Protein 8ZBD (pdb70)

Solvent-accessible surface area: 19410 Å² total; per-residue (Å²): 84,40,60,59,41,18,79,11,91,80,12,15,0,2,0,4,0,1,0,1,70,131,59,94,11,0,0,0,1,3,0,0,49,99,20,8,103,68,0,21,69,35,4,105,91,58,46,9,78,5,106,34,0,0,5,1,3,12,2,6,25,0,10,4,0,0,53,65,0,59,118,123,53,56,2,72,2,0,4,1,43,77,19,53,25,89,35,25,67,51,47,5,107,59,73,82,55,10,67,2,33,119,16,87,0,44,5,17,74,0,12,0,11,16,26,2,0,6,0,0,54,3,90,68,72,116,71,38,7,0,2,0,2,8,0,0,19,11,32,24,5,2,44,16,82,8,19,12,2,14,12,1,27,0,32,35,7,0,43,121,59,0,14,99,28,78,78,127,2,35,0,19,0,2,6,12,156,136,61,109,99,77,7,26,0,40,72,0,83,142,128,0,75,40,5,18,138,146,59,58,66,97,39,0,11,120,52,11,83,59,67,181,62,115,93,26,234,48,45,91,88,0,7,70,4,5,31,68,3,2,72,75,52,144,167,87,43,60,62,42,14,81,10,89,85,16,15,1,2,0,4,0,1,0,1,67,125,66,109,23,0,0,0,1,3,0,0,47,92,22,5,108,71,0,16,69,35,5,105,92,63,46,10,84,8,94,21,0,0,5,1,3,8,2,5,30,2,7,4,0,0,68,71,0,57,117,125,50,56,1,54,2,0,4,0,33,74,15,56,27,59,27,22,72,47,44,7,96,68,72,78,54,10,61,1,39,132,14,83,0,47,3,19,75,0,11,0,10,7,24,3,0,7,0,1,51,4,92,68,72,120,72,37,9,0,1,0,2,8,0,0,18,7,25,22,5,2,50,14,76,8,33,14,3,12,10,1,30,0,29,37,8,0,50,119,66,0,18,101,25,78,78,125,2,34,0,20,0,4,6,8,154,124,60,84,106,79,6,27,0,39,75,0,83,137,132,0,74,43,6,12,136,153,48,42,57,116,41,0,13,128,57,8,81,43,73,181,78,116,84,31,244,61,47,91,81,0,10,70,5,4,28,54,2,4,80,78,56,124,169

Sequence (470 aa):
MIFQQLFESSSSTYTYLLGCPITKTAVLIDPVLETVERDISILNALGLTLRYTLETHIHADHLSGGYQLRQRTGCLIALPAIEQLPCADIGIEEGTPLCVGEVQIHPLYTPGHTSSHHAYYVDTGTHLMLFSGDALLIDACGRTDFQAGNAGQLYDSIQHKLFTLPNETLVYPGHDYEGRFISSIAQEKQRNPRLSNNKSKQAFIELMNGLKTPNPRKMAFAVPSNKQCGMCPPNMIFQQLFESSSSTYTYLLGCPITKTAVLIDPVLETVERDISILNALGLTLRYTLETHIHADHLSGGYQLRQRTGCLIALPAIEQLPCADIGIEEGTPLCVGEVQIHPLYTPGHTSSHHAYYVDTGTHLMLFSGDALLIDACGRTDFQAGNAGQLYDSIQHKLFTLPNETLVYPGHDYEGRFISSIAQEKQRNPRLSNNKSKQAFIELMNGLKTPNPRKMAFAVPSNKQCGMCPPN

InterPro domains:
  IPR001279 Metallo-beta-lactamase [PF00753] (13-81)
  IPR001279 Metallo-beta-lactamase [PF00753] (105-175)
  IPR001279 Metallo-beta-lactamase [SM00849] (12-175)
  IPR036866 Ribonuclease Z/Hydroxyacylglutathione hydrolase-like [G3DSA:3.60.15.10] (1-238)
  IPR036866 Ribonuclease Z/Hydroxyacylglutathione hydrolase-like [SSF56281] (1-232)
  IPR044528 Persulfide dioxygenase-like, MBL-fold metallo-hydrolase domain [cd07724] (2-177)
  IPR051682 Mitochondrial Persulfide Dioxygenase [PTHR43084] (1-230)

Nearest PDB structures (foldseek):
  5ve5-assembly3_C  TM=9.788E-01  e=8.202E-30  Paraburkholderia phytofirmans PsJN
  5ve5-assembly2_B  TM=9.691E-01  e=1.186E-29  Paraburkholderia phytofirmans PsJN
  5ve4-assembly1_A  TM=9.663E-01  e=1.115E-29  Paraburkholderia phytofirmans PsJN
  5ve3-assembly2_A  TM=9.636E-01  e=9.863E-30  Paraburkholderia phytofirmans PsJN
  5ve4-assembly2_B  TM=9.799E-01  e=2.270E-28  Paraburkholderia phytofirmans PsJN

Organism: NCBI:txid288004

Structure (mmCIF, N/CA/C/O backbone):
data_8ZBD
#
_entry.id   8ZBD
#
_cell.length_a   66.997
_cell.length_b   66.997
_cell.length_c   245.030
_cell.angle_alpha   90.000
_cell.angle_beta   90.000
_cell.angle_gamma   90.000
#
_symmetry.space_group_name_H-M   'P 41 21 2'
#
loop_
_entity.id
_entity.type
_entity.pdbx_description
1 polymer 'MBL fold metallo-hydrolase'
2 non-polymer 'FE (III) ION'
3 water water
#
loop_
_atom_site.group_PDB
_atom_site.id
_atom_site.type_symbol
_atom_site.label_atom_id
_atom_site.label_alt_id
_atom_site.label_comp_id
_atom_site.label_asym_id
_atom_site.label_entity_id
_atom_site.label_seq_id
_atom_site.pdbx_PDB_ins_code
_atom_site.Cartn_x
_atom_site.Cartn_y
_atom_site.Cartn_z
_atom_site.occupancy
_atom_site.B_iso_or_equiv
_atom_site.auth_seq_id
_atom_site.auth_comp_id
_atom_site.auth_asym_id
_atom_site.auth_atom_id
_atom_site.pdbx_PDB_model_num
ATOM 1 N N . MET A 1 1 ? 2.59480 -10.56650 -3.10897 1.000 31.37683 1 MET A N 1
ATOM 2 C CA . MET A 1 1 ? 1.79666 -10.92214 -4.27591 1.000 30.56857 1 MET A CA 1
ATOM 3 C C . MET A 1 1 ? 0.45241 -11.52050 -3.84660 1.000 29.76622 1 MET A C 1
ATOM 4 O O . MET A 1 1 ? 0.39778 -12.35030 -2.94864 1.000 29.02078 1 MET A O 1
ATOM 9 N N . ILE A 1 2 ? -0.62641 -11.08751 -4.47682 1.000 25.64000 2 ILE A N 1
ATOM 10 C CA . ILE A 1 2 ? -1.93100 -11.68621 -4.24426 1.000 25.72546 2 ILE A CA 1
ATOM 11 C C . ILE A 1 2 ? -1.98817 -13.02421 -4.96320 1.000 24.66140 2 ILE A C 1
ATOM 12 O O . ILE A 1 2 ? -1.72499 -13.10673 -6.16459 1.000 30.19187 2 ILE A O 1
ATOM 17 N N . PHE A 1 3 ? -2.33004 -14.07429 -4.23454 1.000 23.78439 3 PHE A N 1
ATOM 18 C CA . PHE A 1 3 ? -2.33787 -15.41435 -4.78935 1.000 25.93297 3 PHE A CA 1
ATOM 19 C C . PHE A 1 3 ? -3.59404 -16.15914 -4.36219 1.000 26.44702 3 PHE A C 1
ATOM 20 O O . PHE A 1 3 ? -3.89197 -16.23659 -3.16723 1.000 28.51336 3 PHE A O 1
ATOM 28 N N . GLN A 1 4 ? -4.30704 -16.74868 -5.32484 1.000 26.63881 4 GLN A N 1
ATOM 29 C CA . GLN A 1 4 ? -5.42724 -17.62507 -5.00117 1.000 24.63440 4 GLN A CA 1
ATOM 30 C C . GLN A 1 4 ? -5.42009 -18.83747 -5.91719 1.000 28.14903 4 GLN A C 1
ATOM 31 O O . GLN A 1 4 ? -5.13655 -18.72596 -7.11692 1.000 25.35259 4 GLN A O 1
ATOM 37 N N . GLN A 1 5 ? -5.74167 -19.99544 -5.34097 1.000 26.06300 5 GLN A N 1
ATOM 38 C CA . GLN A 1 5 ? -5.87141 -21.24672 -6.07436 1.000 24.11634 5 GLN A CA 1
ATOM 39 C C . GLN A 1 5 ? -7.35216 -21.59557 -6.12987 1.000 24.06186 5 GLN A C 1
ATOM 40 O O . GLN A 1 5 ? -7.99370 -21.71318 -5.08832 1.000 24.57127 5 GLN A O 1
ATOM 46 N N . LEU A 1 6 ? -7.90250 -21.74457 -7.33452 1.000 22.72805 6 LEU A N 1
ATOM 47 C CA . LEU A 1 6 ? -9.34073 -21.91446 -7.50465 1.000 22.46771 6 LEU A CA 1
ATOM 48 C C . LEU A 1 6 ? -9.62396 -23.23697 -8.19861 1.000 25.70751 6 LEU A C 1
ATOM 49 O O . LEU A 1 6 ? -8.96546 -23.58370 -9.18308 1.000 26.91620 6 LEU A O 1
ATOM 54 N N . PHE A 1 7 ? -10.62227 -23.96311 -7.70367 1.000 28.19729 7 PHE A N 1
ATOM 55 C CA . PHE A 1 7 ? -10.96702 -25.28448 -8.21334 1.000 26.48454 7 PHE A CA 1
ATOM 56 C C . PHE A 1 7 ? -12.25453 -25.23393 -9.04015 1.000 26.52392 7 PHE A C 1
ATOM 57 O O . PHE A 1 7 ? -13.19553 -24.51852 -8.69731 1.000 29.74838 7 PHE A O 1
ATOM 65 N N . GLU A 1 8 ? -12.30526 -26.00257 -10.12294 1.000 28.00914 8 GLU A N 1
ATOM 66 C CA . GLU A 1 8 ? -13.50860 -26.13970 -10.94936 1.000 28.60140 8 GLU A CA 1
ATOM 67 C C . GLU A 1 8 ? -13.90059 -27.61636 -10.96516 1.000 30.08722 8 GLU A C 1
ATOM 68 O O . GLU A 1 8 ? -13.17965 -28.45007 -11.52359 1.000 27.27618 8 GLU A O 1
ATOM 74 N N . SER A 1 9 ? -15.04645 -27.94251 -10.36411 1.000 33.63750 9 SER A N 1
ATOM 75 C CA . SER A 1 9 ? -15.28227 -29.32925 -9.96568 1.000 30.43333 9 SER A CA 1
ATOM 76 C C . SER A 1 9 ? -15.57024 -30.23682 -11.15018 1.000 29.59031 9 SER A C 1
ATOM 77 O O . SER A 1 9 ? -15.23083 -31.42666 -11.10375 1.000 30.46610 9 SER A O 1
ATOM 80 N N . SER A 1 10 ? -16.17859 -29.70794 -12.21756 1.000 29.49160 10 SER A N 1
ATOM 81 C CA . SER A 1 10 ? -16.58784 -30.57324 -13.32584 1.000 31.33910 10 SER A CA 1
ATOM 82 C C . SER A 1 10 ? -15.39357 -31.18984 -14.06132 1.000 29.77982 10 SER A C 1
ATOM 83 O O . SER A 1 10 ? -15.44834 -32.35945 -14.45020 1.000 30.23660 10 SER A O 1
ATOM 86 N N . SER A 1 11 ? -14.31268 -30.43581 -14.27106 1.000 28.13544 11 SER A N 1
ATOM 87 C CA . SER A 1 11 ? -13.10788 -30.97922 -14.89913 1.000 30.42085 11 SER A CA 1
ATOM 88 C C . SER A 1 11 ? -11.93916 -31.18117 -13.93371 1.000 31.46291 11 SER A C 1
ATOM 89 O O . SER A 1 11 ? -10.89793 -31.71691 -14.34451 1.000 30.38939 11 SER A O 1
ATOM 92 N N . SER A 1 12 ? -12.08088 -30.76591 -12.67664 1.000 25.88857 12 SER A N 1
ATOM 93 C CA . SER A 1 12 ? -11.01549 -30.83209 -11.66608 1.000 29.33016 12 SER A CA 1
ATOM 94 C C . SER A 1 12 ? -9.78698 -30.00262 -12.04694 1.000 26.79679 12 SER A C 1
ATOM 95 O O . SER A 1 12 ? -8.65222 -30.37234 -11.74860 1.000 23.91781 12 SER A O 1
ATOM 98 N N . THR A 1 13 ? -10.01012 -28.85873 -12.68121 1.000 24.23615 13 THR A N 1
ATOM 99 C CA . THR A 1 13 ? -8.92326 -27.95726 -13.01997 1.000 22.80989 13 THR A CA 1
ATOM 100 C C . THR A 1 13 ? -8.67443 -26.95557 -11.90246 1.000 23.91927 13 THR A C 1
ATOM 101 O O . THR A 1 13 ? -9.61723 -26.45034 -11.28716 1.000 23.25333 13 THR A O 1
ATOM 105 N N . TYR A 1 14 ? -7.39875 -26.64641 -11.67190 1.000 20.81800 14 TYR A N 1
ATOM 106 C CA . TYR A 1 14 ? -7.00277 -25.51041 -10.85274 1.000 24.23533 14 TYR A CA 1
ATOM 107 C C . TYR A 1 14 ? -6.72264 -24.29844 -11.73999 1.000 24.60650 14 TYR A C 1
ATOM 108 O O . TYR A 1 14 ? -5.84988 -24.35274 -12.61061 1.000 23.97656 14 TYR A O 1
ATOM 117 N N . THR A 1 15 ? -7.45574 -23.21080 -11.49968 1.000 25.48819 15 THR A N 1
ATOM 118 C CA . THR A 1 15 ? -7.13385 -21.88525 -12.00383 1.000 23.26194 15 THR A CA 1
ATOM 119 C C . THR A 1 15 ? -6.33086 -21.14749 -10.93261 1.000 25.53163 15 THR A C 1
ATOM 120 O O . THR A 1 15 ? -6.65062 -21.23246 -9.74448 1.000 25.86509 15 THR A O 1
ATOM 124 N N . TYR A 1 16 ? -5.28411 -20.43263 -11.34693 1.000 23.32808 16 TYR A N 1
ATOM 125 C CA . TYR A 1 16 ? -4.43044 -19.68549 -10.42488 1.000 24.28650 16 TYR A CA 1
ATOM 126 C C . TYR A 1 16 ? -4.53909 -18.18583 -10.70592 1.000 25.36210 16 TYR A C 1
ATOM 127 O O . TYR A 1 16 ? -4.34809 -17.74057 -11.84042 1.000 24.85849 16 TYR A O 1
ATOM 136 N N . LEU A 1 17 ? -4.88165 -17.41606 -9.67928 1.000 26.61975 17 LEU A N 1
ATOM 137 C CA . LEU A 1 17 ? -4.94907 -15.96596 -9.76060 1.000 24.54686 17 LEU A CA 1
ATOM 138 C C . LEU A 1 17 ? -3.69575 -15.39683 -9.11079 1.000 26.21970 17 LEU A C 1
ATOM 139 O O . LEU A 1 17 ? -3.41499 -15.68194 -7.94372 1.000 24.63959 17 LEU A O 1
ATOM 144 N N . LEU A 1 18 ? -2.95581 -14.58980 -9.85972 1.000 27.46290 18 LEU A N 1
ATOM 145 C CA . LEU A 1 18 ? -1.77707 -13.90109 -9.35755 1.000 26.02868 18 LEU A CA 1
ATOM 146 C C . LEU A 1 18 ? -1.99762 -12.41650 -9.57732 1.000 28.40084 18 LEU A C 1
ATOM 147 O O . LEU A 1 18 ? -2.37277 -12.00599 -10.68022 1.000 28.29233 18 LEU A O 1
ATOM 152 N N . GLY A 1 19 ? -1.78411 -11.61939 -8.53815 1.000 26.78145 19 GLY A N 1
ATOM 153 C CA . GLY A 1 19 ? -2.02316 -10.19228 -8.61905 1.000 28.91195 19 GLY A CA 1
ATOM 154 C C . GLY A 1 19 ? -0.86830 -9.38482 -8.06339 1.000 32.39922 19 GLY A C 1
ATOM 155 O O . GLY A 1 19 ? -0.19026 -9.79180 -7.11996 1.000 32.36671 19 GLY A O 1
ATOM 156 N N . CYS A 1 20 ? -0.65130 -8.21876 -8.67120 1.000 32.80425 20 CYS A N 1
ATOM 157 C CA . CYS A 1 20 ? 0.35303 -7.28090 -8.19071 1.000 35.68237 20 CYS A CA 1
ATOM 158 C C . CYS A 1 20 ? -0.32331 -6.26050 -7.29349 1.000 33.30066 20 CYS A C 1
ATOM 159 O O . CYS A 1 20 ? -1.20252 -5.52322 -7.76843 1.000 35.07104 20 CYS A O 1
ATOM 162 N N . PRO A 1 21 ? 0.02165 -6.18853 -6.00458 1.000 36.88949 21 PRO A N 1
ATOM 163 C CA . PRO A 1 21 ? -0.68361 -5.24481 -5.11581 1.000 39.81534 21 PRO A CA 1
ATOM 164 C C . PRO A 1 21 ? -0.39519 -3.78057 -5.42931 1.000 37.80283 21 PRO A C 1
ATOM 165 O O . PRO A 1 21 ? -1.19184 -2.91572 -5.05352 1.000 41.52496 21 PRO A O 1
ATOM 169 N N . ILE A 1 22 ? 0.69360 -3.48591 -6.13297 1.000 40.43585 22 ILE A N 1
ATOM 170 C CA . ILE A 1 22 ? 1.06668 -2.10756 -6.43058 1.000 39.70023 22 ILE A CA 1
ATOM 171 C C . ILE A 1 22 ? 0.33684 -1.59078 -7.66981 1.000 38.61365 22 ILE A C 1
ATOM 172 O O . ILE A 1 22 ? -0.25210 -0.50578 -7.65727 1.000 38.15801 22 ILE A O 1
ATOM 177 N N . THR A 1 23 ? 0.34547 -2.34662 -8.75899 1.000 35.92703 23 THR A N 1
ATOM 178 C CA . THR A 1 23 ? -0.32649 -1.86748 -9.95877 1.000 35.81211 23 THR A CA 1
ATOM 179 C C . THR A 1 23 ? -1.78567 -2.28921 -10.03407 1.000 37.18434 23 THR A C 1
ATOM 180 O O . THR A 1 23 ? -2.48774 -1.83856 -10.94339 1.000 35.17207 23 THR A O 1
ATOM 184 N N . LYS A 1 24 ? -2.24420 -3.15259 -9.11665 1.000 36.22832 24 LYS A N 1
ATOM 185 C CA . LYS A 1 24 ? -3.63046 -3.64061 -9.07407 1.000 38.21519 24 LYS A CA 1
ATOM 186 C C . LYS A 1 24 ? -4.01124 -4.39257 -10.35742 1.000 35.12393 24 LYS A C 1
ATOM 187 O O . LYS A 1 24 ? -5.15426 -4.32592 -10.82118 1.000 32.10065 24 LYS A O 1
ATOM 193 N N . THR A 1 25 ? -3.05232 -5.12513 -10.93016 1.000 32.41248 25 THR A N 1
ATOM 194 C CA . THR A 1 25 ? -3.25397 -5.88671 -12.15609 1.000 31.19956 25 THR A CA 1
ATOM 195 C C . THR A 1 25 ? -3.03530 -7.37182 -11.89032 1.000 33.78547 25 THR A C 1
ATOM 196 O O . THR A 1 25 ? -2.26858 -7.75377 -11.00187 1.000 31.84272 25 THR A O 1
ATOM 200 N N . ALA A 1 26 ? -3.69889 -8.21967 -12.67369 1.000 32.36340 26 ALA A N 1
ATOM 201 C CA . ALA A 1 26 ? -3.67147 -9.64901 -12.39308 1.000 30.69312 26 ALA A CA 1
ATOM 202 C C . ALA A 1 26 ? -3.57222 -10.47460 -13.67348 1.000 33.00017 26 ALA A C 1
ATOM 203 O O . ALA A 1 26 ? -3.78434 -9.99039 -14.79574 1.000 26.98532 26 ALA A O 1
ATOM 205 N N . VAL A 1 27 ? -3.23835 -11.74818 -13.46619 1.000 28.88358 27 VAL A N 1
ATOM 206 C CA . VAL A 1 27 ? -3.24768 -12.78170 -14.48502 1.000 27.66430 27 VAL A CA 1
ATOM 207 C C . VAL A 1 27 ? -4.00289 -13.98412 -13.93027 1.000 25.22784 27 VAL A C 1
ATOM 208 O O . VAL A 1 27 ? -3.97163 -14.25351 -12.72619 1.000 26.28621 27 VAL A O 1
ATOM 212 N N . LEU A 1 28 ? -4.72785 -14.68085 -14.80498 1.000 24.00029 28 LEU A N 1
ATOM 213 C CA . LEU A 1 28 ? -5.33278 -15.96452 -14.48141 1.000 24.88036 28 LEU A CA 1
ATOM 214 C C . LEU A 1 28 ? -4.64284 -17.03945 -15.29842 1.000 26.03486 28 LEU A C 1
ATOM 215 O O . LEU A 1 28 ? -4.50459 -16.89351 -16.51273 1.000 27.27991 28 LEU A O 1
ATOM 220 N N . ILE A 1 29 ? -4.19080 -18.09781 -14.62850 1.000 26.36604 29 ILE A N 1
ATOM 221 C CA . ILE A 1 29 ? -3.54704 -19.23616 -15.27468 1.000 25.10557 29 ILE A CA 1
ATOM 222 C C . ILE A 1 29 ? -4.57432 -20.34909 -15.39024 1.000 28.00121 29 ILE A C 1
ATOM 223 O O . ILE A 1 29 ? -5.19060 -20.74914 -14.38843 1.000 24.92703 29 ILE A O 1
ATOM 228 N N . ASP A 1 30 ? -4.76895 -20.82947 -16.61553 1.000 27.80611 30 ASP A N 1
ATOM 229 C CA . ASP A 1 30 ? -5.76531 -21.84455 -16.93752 1.000 25.62770 30 ASP A CA 1
ATOM 230 C C . ASP A 1 30 ? -7.17323 -21.50623 -16.43154 1.000 26.03207 30 ASP A C 1
ATOM 231 O O . ASP A 1 30 ? -7.78119 -22.28910 -15.69468 1.000 24.18844 30 ASP A O 1
ATOM 236 N N . PRO A 1 31 ? -7.73336 -20.36131 -16.84225 1.000 27.28061 31 PRO A N 1
ATOM 237 C CA . PRO A 1 31 ? -9.13233 -20.07249 -16.51515 1.000 23.65513 31 PRO A CA 1
ATOM 238 C C . PRO A 1 31 ? -10.09074 -20.97721 -17.29382 1.000 25.97179 31 PRO A C 1
ATOM 239 O O . PRO A 1 31 ? -9.85408 -21.32383 -18.45583 1.000 26.98207 31 PRO A O 1
ATOM 243 N N . VAL A 1 32 ? -11.19355 -21.34339 -16.64668 1.000 24.57199 32 VAL A N 1
ATOM 244 C CA . VAL A 1 32 ? -12.15770 -22.30344 -17.17177 1.000 23.66781 32 VAL A CA 1
ATOM 245 C C . VAL A 1 32 ? -13.46270 -21.58059 -17.47968 1.000 26.66979 32 VAL A C 1
ATOM 246 O O . VAL A 1 32 ? -13.91201 -20.72759 -16.70169 1.000 28.28122 32 VAL A O 1
ATOM 250 N N . LEU A 1 33 ? -14.09104 -21.95432 -18.60241 1.000 26.66208 33 LEU A N 1
ATOM 251 C CA . LEU A 1 33 ? -15.31213 -21.28785 -19.04136 1.000 26.48853 33 LEU A CA 1
ATOM 252 C C . LEU A 1 33 ? -16.39784 -21.35255 -17.97359 1.000 27.86121 33 LEU A C 1
ATOM 253 O O . LEU A 1 33 ? -17.03421 -20.33887 -17.66126 1.000 27.10848 33 LEU A O 1
ATOM 258 N N . GLU A 1 34 ? -16.60586 -22.52914 -17.38040 1.000 26.39039 34 GLU A N 1
ATOM 259 C CA . GLU A 1 34 ? -17.67240 -22.67910 -16.39360 1.000 27.95014 34 GLU A CA 1
ATOM 260 C C . GLU A 1 34 ? -17.52982 -21.70794 -15.21848 1.000 30.37146 34 GLU A C 1
ATOM 261 O O . GLU A 1 34 ? -18.53153 -21.37154 -14.58102 1.000 31.45565 34 GLU A O 1
ATOM 267 N N . THR A 1 35 ? -16.31914 -21.23882 -14.90513 1.000 27.55060 35 THR A N 1
ATOM 268 C CA . THR A 1 35 ? -16.14841 -20.37376 -13.74201 1.000 31.03962 35 THR A CA 1
ATOM 269 C C . THR A 1 35 ? -15.75477 -18.94183 -14.10750 1.000 27.27647 35 THR A C 1
ATOM 270 O O . THR A 1 35 ? -15.17620 -18.23201 -13.28593 1.000 31.60583 35 THR A O 1
ATOM 274 N N . VAL A 1 36 ? -16.12456 -18.47086 -15.29770 1.000 28.60239 36 VAL A N 1
ATOM 275 C CA . VAL A 1 36 ? -15.82538 -17.08286 -15.66407 1.000 30.05044 36 VAL A CA 1
ATOM 276 C C . VAL A 1 36 ? -16.48468 -16.09361 -14.69830 1.000 30.69656 36 VAL A C 1
ATOM 277 O O . VAL A 1 36 ? -15.86300 -15.09582 -14.30751 1.000 30.56540 36 VAL A O 1
ATOM 281 N N . GLU A 1 37 ? -17.75113 -16.33025 -14.31466 1.000 29.25810 37 GLU A N 1
ATOM 282 C CA . GLU A 1 37 ? -18.42045 -15.39430 -13.40800 1.000 28.81133 37 GLU A CA 1
ATOM 283 C C . GLU A 1 37 ? -17.69896 -15.33081 -12.07473 1.000 27.91691 37 GLU A C 1
ATOM 284 O O . GLU A 1 37 ? -17.47985 -14.24930 -11.52244 1.000 28.89158 37 GLU A O 1
ATOM 290 N N . ARG A 1 38 ? -17.32102 -16.49268 -11.54929 1.000 30.60860 38 ARG A N 1
ATOM 291 C CA . ARG A 1 38 ? -16.61635 -16.55801 -10.28148 1.000 27.23217 38 ARG A CA 1
ATOM 292 C C . ARG A 1 38 ? -15.28449 -15.82775 -10.34790 1.000 31.57882 38 ARG A C 1
ATOM 293 O O . ARG A 1 38 ? -14.92231 -15.09733 -9.41292 1.000 29.46046 38 ARG A O 1
ATOM 301 N N . ASP A 1 39 ? -14.52313 -16.04190 -11.43136 1.000 29.17320 39 ASP A N 1
ATOM 302 C CA . ASP A 1 39 ? -13.22097 -15.39600 -11.54219 1.000 29.73816 39 ASP A CA 1
ATOM 303 C C . ASP A 1 39 ? -13.37869 -13.88109 -11.58837 1.000 28.82679 39 ASP A C 1
ATOM 304 O O . ASP A 1 39 ? -12.62629 -13.14478 -10.93795 1.000 30.81593 39 ASP A O 1
ATOM 309 N N . ILE A 1 40 ? -14.38476 -13.40121 -12.31234 1.000 27.31059 40 ILE A N 1
ATOM 310 C CA . ILE A 1 40 ? -14.59055 -11.96419 -12.44889 1.000 26.73038 40 ILE A CA 1
ATOM 311 C C . ILE A 1 40 ? -15.08320 -11.34639 -11.13787 1.000 28.54256 40 ILE A C 1
ATOM 312 O O . ILE A 1 40 ? -14.65453 -10.24960 -10.75657 1.000 29.06635 40 ILE A O 1
ATOM 317 N N . SER A 1 41 ? -15.97335 -12.03677 -10.41412 1.000 28.66852 41 SER A N 1
ATOM 318 C CA . SER A 1 41 ? -16.38395 -11.54325 -9.09819 1.000 26.06277 41 SER A CA 1
ATOM 319 C C . SER A 1 41 ? -15.20153 -11.46658 -8.15093 1.000 27.84364 41 SER A C 1
ATOM 320 O O . SER A 1 41 ? -15.07248 -10.49827 -7.38846 1.000 28.31063 41 SER A O 1
ATOM 323 N N . ILE A 1 42 ? -14.32769 -12.47853 -8.17718 1.000 27.42107 42 ILE A N 1
ATOM 324 C CA . ILE A 1 42 ? -13.17088 -12.46291 -7.28465 1.000 28.33346 42 ILE A CA 1
ATOM 325 C C . ILE A 1 42 ? -12.24108 -11.30981 -7.64095 1.000 28.32062 42 ILE A C 1
ATOM 326 O O . ILE A 1 42 ? -11.87121 -10.50984 -6.77753 1.000 29.01482 42 ILE A O 1
ATOM 331 N N . LEU A 1 43 ? -11.90344 -11.17271 -8.92866 1.000 27.77919 43 LEU A N 1
ATOM 332 C CA . LEU A 1 43 ? -11.08567 -10.05332 -9.39094 1.000 27.61061 43 LEU A CA 1
ATOM 333 C C . LEU A 1 43 ? -11.65434 -8.71451 -8.93033 1.000 28.53123 43 LEU A C 1
ATOM 334 O O . LEU A 1 43 ? -10.91881 -7.83386 -8.46708 1.000 27.35092 43 LEU A O 1
ATOM 339 N N . ASN A 1 44 ? -12.96628 -8.53373 -9.08534 1.000 26.64414 44 ASN A N 1
ATOM 340 C CA . ASN A 1 44 ? -13.59943 -7.28874 -8.66069 1.000 29.23001 44 ASN A CA 1
ATOM 341 C C . ASN A 1 44 ? -13.53138 -7.09769 -7.15009 1.000 30.22120 44 ASN A C 1
ATOM 342 O O . ASN A 1 44 ? -13.26883 -5.98966 -6.67787 1.000 29.63881 44 ASN A O 1
ATOM 347 N N . ALA A 1 45 ? -13.75834 -8.16644 -6.37896 1.000 31.91358 45 ALA A N 1
ATOM 348 C CA . ALA A 1 45 ? -13.72139 -8.06734 -4.92071 1.000 28.94682 45 ALA A CA 1
ATOM 349 C C . ALA A 1 45 ? -12.33760 -7.66212 -4.42916 1.000 30.72098 45 ALA A C 1
ATOM 350 O O . ALA A 1 45 ? -12.20570 -6.92200 -3.44922 1.000 31.96968 45 ALA A O 1
ATOM 352 N N . LEU A 1 46 ? -11.29566 -8.14469 -5.08724 1.000 28.32308 46 LEU A N 1
ATOM 353 C CA . LEU A 1 46 ? -9.94717 -7.73749 -4.74649 1.000 28.56448 46 LEU A CA 1
ATOM 354 C C . LEU A 1 46 ? -9.57798 -6.38809 -5.33710 1.000 28.45357 46 LEU A C 1
ATOM 355 O O . LEU A 1 46 ? -8.46221 -5.91488 -5.10074 1.000 32.34331 46 LEU A O 1
ATOM 360 N N . GLY A 1 47 ? -10.47644 -5.76267 -6.09000 1.000 27.65317 47 GLY A N 1
ATOM 361 C CA . GLY A 1 47 ? -10.13884 -4.52094 -6.76907 1.000 27.08463 47 GLY A CA 1
ATOM 362 C C . GLY A 1 47 ? -9.00996 -4.64862 -7.77540 1.000 35.05339 47 GLY A C 1
ATOM 363 O O . GLY A 1 47 ? -8.17076 -3.74424 -7.88017 1.000 34.53475 47 GLY A O 1
ATOM 364 N N . LEU A 1 48 ? -8.97849 -5.74753 -8.53380 1.000 32.97558 48 LEU A N 1
ATOM 365 C CA . LEU A 1 48 ? -7.92533 -6.01487 -9.50366 1.000 28.91571 48 LEU A CA 1
ATOM 366 C C . LEU A 1 48 ? -8.46520 -5.92976 -10.92130 1.000 29.33654 48 LEU A C 1
ATOM 367 O O . LEU A 1 48 ? -9.59591 -6.35331 -11.19436 1.000 30.51272 48 LEU A O 1
ATOM 372 N N . THR A 1 49 ? -7.63115 -5.41028 -11.81984 1.000 27.28151 49 THR A N 1
ATOM 373 C CA . THR A 1 49 ? -7.89248 -5.39275 -13.25409 1.000 28.52350 49 THR A CA 1
ATOM 374 C C . THR A 1 49 ? -7.17369 -6.56827 -13.90953 1.000 25.76198 49 THR A C 1
ATOM 375 O O . THR A 1 49 ? -5.96701 -6.74856 -13.72655 1.000 28.97934 49 THR A O 1
ATOM 379 N N . LEU A 1 50 ? -7.90680 -7.37041 -14.66071 1.000 27.18299 50 LEU A N 1
ATOM 380 C CA . LEU A 1 50 ? -7.29972 -8.52670 -15.30955 1.000 26.62365 50 LEU A CA 1
ATOM 381 C C . LEU A 1 50 ? -6.55410 -8.08002 -16.56278 1.000 28.91798 50 LEU A C 1
ATOM 382 O O . LEU A 1 50 ? -7.15082 -7.48395 -17.46046 1.000 28.88222 50 LEU A O 1
ATOM 387 N N . ARG A 1 51 ? -5.25653 -8.37078 -16.62238 1.000 29.66373 51 ARG A N 1
ATOM 388 C CA . ARG A 1 51 ? -4.38776 -7.93750 -17.70860 1.000 30.96401 51 ARG A CA 1
ATOM 389 C C . ARG A 1 51 ? -4.06303 -9.05005 -18.70495 1.000 31.50815 51 ARG A C 1
ATOM 390 O O . ARG A 1 51 ? -3.96608 -8.77986 -19.90421 1.000 30.26214 51 ARG A O 1
ATOM 398 N N . TYR A 1 52 ? -3.86688 -10.28640 -18.23251 1.000 28.48303 52 TYR A N 1
ATOM 399 C CA . TYR A 1 52 ? -3.54709 -11.43339 -19.07345 1.000 29.14120 52 TYR A CA 1
ATOM 400 C C . TYR A 1 52 ? -4.28392 -12.66974 -18.58442 1.000 29.20026 52 TYR A C 1
ATOM 401 O O . TYR A 1 52 ? -4.40811 -12.88465 -17.37738 1.000 29.32131 52 TYR A O 1
ATOM 410 N N . THR A 1 53 ? -4.73911 -13.49982 -19.51087 1.000 27.84228 53 THR A N 1
ATOM 411 C CA . THR A 1 53 ? -4.95957 -14.90538 -19.19906 1.000 26.55688 53 THR A CA 1
ATOM 412 C C . THR A 1 53 ? -3.80582 -15.69146 -19.79895 1.000 26.71513 53 THR A C 1
ATOM 413 O O . THR A 1 53 ? -3.19680 -15.26193 -20.77984 1.000 27.89126 53 THR A O 1
ATOM 417 N N . LEU A 1 54 ? -3.48097 -16.82637 -19.18247 1.000 26.23387 54 LEU A N 1
ATOM 418 C CA . LEU A 1 54 ? -2.28628 -17.58686 -19.54043 1.000 24.35491 54 LEU A CA 1
ATOM 419 C C . LEU A 1 54 ? -2.61917 -19.06810 -19.49387 1.000 25.44591 54 LEU A C 1
ATOM 420 O O . LEU A 1 54 ? -3.06913 -19.55986 -18.45996 1.000 29.26119 54 LEU A O 1
ATOM 425 N N . GLU A 1 55 ? -2.42027 -19.77663 -20.60418 1.000 23.98979 55 GLU A N 1
ATOM 426 C CA . GLU A 1 55 ? -2.69102 -21.20429 -20.64992 1.000 23.34083 55 GLU A CA 1
ATOM 427 C C . GLU A 1 55 ? -1.38882 -21.98702 -20.55988 1.000 25.76953 55 GLU A C 1
ATOM 428 O O . GLU A 1 55 ? -0.35919 -21.56523 -21.09337 1.000 25.13721 55 GLU A O 1
ATOM 434 N N . THR A 1 56 ? -1.43689 -23.13168 -19.87445 1.000 22.23036 56 THR A N 1
ATOM 435 C CA . THR A 1 56 ? -0.31528 -24.05980 -19.92193 1.000 24.42764 56 THR A CA 1
ATOM 436 C C . THR A 1 56 ? -0.28164 -24.84679 -21.23401 1.000 27.24241 56 THR A C 1
ATOM 437 O O . THR A 1 56 ? 0.79899 -25.23320 -21.70076 1.000 26.71099 56 THR A O 1
ATOM 441 N N . HIS A 1 57 ? -1.43953 -25.10127 -21.83266 1.000 24.89584 57 HIS A N 1
ATOM 442 C CA . HIS A 1 57 ? -1.50536 -25.89127 -23.05481 1.000 25.18466 57 HIS A CA 1
ATOM 443 C C . HIS A 1 57 ? -2.92680 -25.82286 -23.60561 1.000 22.66292 57 HIS A C 1
ATOM 444 O O . HIS A 1 57 ? -3.82023 -25.20629 -23.01717 1.000 23.77143 57 HIS A O 1
ATOM 451 N N . ILE A 1 58 ? -3.11813 -26.45443 -24.75730 1.000 25.21675 58 ILE A N 1
ATOM 452 C CA . ILE A 1 58 ? -4.42675 -26.57421 -25.38586 1.000 23.23276 58 ILE A CA 1
ATOM 453 C C . ILE A 1 58 ? -5.16499 -27.69879 -24.66348 1.000 26.79014 58 ILE A C 1
ATOM 454 O O . ILE A 1 58 ? -4.84931 -28.87628 -24.84441 1.000 28.49379 58 ILE A O 1
ATOM 459 N N . HIS A 1 59 ? -6.13579 -27.33256 -23.83053 1.000 26.68451 59 HIS A N 1
ATOM 460 C CA . HIS A 1 59 ? -6.79004 -28.28095 -22.93979 1.000 24.93094 59 HIS A CA 1
ATOM 461 C C . HIS A 1 59 ? -7.73599 -29.19430 -23.69956 1.000 27.17111 59 HIS A C 1
ATOM 462 O O . HIS A 1 59 ? -8.44371 -28.75602 -24.60677 1.000 32.51973 59 HIS A O 1
ATOM 469 N N . ALA A 1 60 ? -7.75745 -30.47025 -23.31646 1.000 23.58586 60 ALA A N 1
ATOM 470 C CA . ALA A 1 60 ? -8.65703 -31.43484 -23.93783 1.000 28.51422 60 ALA A CA 1
ATOM 471 C C . ALA A 1 60 ? -9.89938 -31.70365 -23.10432 1.000 33.69155 60 ALA A C 1
ATOM 472 O O . ALA A 1 60 ? -10.86123 -32.28806 -23.62110 1.000 31.77167 60 ALA A O 1
ATOM 474 N N . ASP A 1 61 ? -9.91023 -31.27330 -21.83770 1.000 28.27155 61 ASP A N 1
ATOM 475 C CA . ASP A 1 61 ? -10.95403 -31.63956 -20.89730 1.000 27.56550 61 ASP A CA 1
ATOM 476 C C . ASP A 1 61 ? -11.91129 -30.51021 -20.55689 1.000 29.71487 61 ASP A C 1
ATOM 477 O O . ASP A 1 61 ? -12.96379 -30.77776 -19.97317 1.000 32.55125 61 ASP A O 1
ATOM 482 N N . HIS A 1 62 ? -11.56012 -29.26355 -20.85117 1.000 26.67162 62 HIS A N 1
ATOM 483 C CA . HIS A 1 62 ? -12.43886 -28.13879 -20.55911 1.000 26.91904 62 HIS A CA 1
ATOM 484 C C . HIS A 1 62 ? -12.17877 -27.06508 -21.60105 1.000 27.31671 62 HIS A C 1
ATOM 485 O O . HIS A 1 62 ? -11.16331 -27.08799 -22.29847 1.000 28.28620 62 HIS A O 1
ATOM 492 N N . LEU A 1 63 ? -13.11471 -26.13059 -21.71348 1.000 25.53552 63 LEU A N 1
ATOM 493 C CA . LEU A 1 63 ? -12.94161 -24.97552 -22.58080 1.000 26.76630 63 LEU A CA 1
ATOM 494 C C . LEU A 1 63 ? -12.28947 -23.83364 -21.81322 1.000 26.77773 63 LEU A C 1
ATOM 495 O O . LEU A 1 63 ? -12.73082 -23.47927 -20.71842 1.000 26.67480 63 LEU A O 1
ATOM 500 N N . SER A 1 64 ? -11.25754 -23.24510 -22.39933 1.000 23.75312 64 SER A N 1
ATOM 501 C CA . SER A 1 64 ? -10.61678 -22.10177 -21.77663 1.000 27.22826 64 SER A CA 1
ATOM 502 C C . SER A 1 64 ? -11.60427 -20.95035 -21.61371 1.000 28.17448 64 SER A C 1
ATOM 503 O O . SER A 1 64 ? -12.42779 -20.67680 -22.49359 1.000 27.21823 64 SER A O 1
ATOM 506 N N . GLY A 1 65 ? -11.52133 -20.27438 -20.47485 1.000 25.50002 65 GLY A N 1
ATOM 507 C CA . GLY A 1 65 ? -12.27550 -19.05200 -20.29000 1.000 24.00598 65 GLY A CA 1
ATOM 508 C C . GLY A 1 65 ? -11.65658 -17.82641 -20.92247 1.000 24.65005 65 GLY A C 1
ATOM 509 O O . GLY A 1 65 ? -12.25108 -16.74955 -20.85365 1.000 23.53946 65 GLY A O 1
ATOM 510 N N . GLY A 1 66 ? -10.49332 -17.97670 -21.57123 1.000 28.42776 66 GLY A N 1
ATOM 511 C CA . GLY A 1 66 ? -9.76265 -16.81886 -22.08021 1.000 27.66244 66 GLY A CA 1
ATOM 512 C C . GLY A 1 66 ? -10.57398 -15.95303 -23.02668 1.000 27.87413 66 GLY A C 1
ATOM 513 O O . GLY A 1 66 ? -10.58680 -14.72430 -22.90444 1.000 26.66619 66 GLY A O 1
ATOM 514 N N . TYR A 1 67 ? -11.27820 -16.58208 -23.96791 1.000 28.42206 67 TYR A N 1
ATOM 515 C CA . TYR A 1 67 ? -12.04159 -15.83066 -24.95572 1.000 25.98042 67 TYR A CA 1
ATOM 516 C C . TYR A 1 67 ? -13.10193 -14.94951 -24.29085 1.000 30.34377 67 TYR A C 1
ATOM 517 O O . TYR A 1 67 ? -13.17992 -13.74860 -24.56604 1.000 33.43601 67 TYR A O 1
ATOM 526 N N . GLN A 1 68 ? -13.92447 -15.52842 -23.40359 1.000 28.68403 68 GLN A N 1
ATOM 527 C CA . GLN A 1 68 ? -14.97025 -14.75491 -22.72965 1.000 28.02545 68 GLN A CA 1
ATOM 528 C C . GLN A 1 68 ? -14.37341 -13.69055 -21.82154 1.000 31.34816 68 GLN A C 1
ATOM 529 O O . GLN A 1 68 ? -14.88323 -12.56613 -21.75944 1.000 33.10761 68 GLN A O 1
ATOM 535 N N . LEU A 1 69 ? -13.29375 -14.03234 -21.11000 1.000 27.71385 69 LEU A N 1
ATOM 536 C CA . LEU A 1 69 ? -12.64207 -13.07193 -20.23441 1.000 25.25578 69 LEU A CA 1
ATOM 537 C C . LEU A 1 69 ? -12.15352 -11.86363 -21.01368 1.000 28.35546 69 LEU A C 1
ATOM 538 O O . LEU A 1 69 ? -12.26707 -10.72681 -20.53882 1.000 29.24182 69 LEU A O 1
ATOM 543 N N . ARG A 1 70 ? -11.60795 -12.08281 -22.21715 1.000 30.17745 70 ARG A N 1
ATOM 544 C CA . ARG A 1 70 ? -11.13383 -10.95164 -23.01033 1.000 30.70441 70 ARG A CA 1
ATOM 545 C C . ARG A 1 70 ? -12.29918 -10.08479 -23.45455 1.000 30.29580 70 ARG A C 1
ATOM 546 O O . ARG A 1 70 ? -12.20657 -8.85198 -23.42538 1.000 29.00809 70 ARG A O 1
ATOM 554 N N . GLN A 1 71 ? -13.41705 -10.71598 -23.83761 1.000 30.58969 71 GLN A N 1
ATOM 555 C CA . GLN A 1 71 ? -14.62585 -9.96381 -24.16483 1.000 31.27783 71 GLN A CA 1
ATOM 556 C C . GLN A 1 71 ? -15.03140 -9.05406 -23.01126 1.000 33.15110 71 GLN A C 1
ATOM 557 O O . GLN A 1 71 ? -15.43690 -7.90459 -23.21980 1.000 32.23432 71 GLN A O 1
ATOM 563 N N . ARG A 1 72 ? -14.91899 -9.55080 -21.77895 1.000 31.46262 72 ARG A N 1
ATOM 564 C CA . ARG A 1 72 ? -15.55597 -8.88712 -20.65844 1.000 31.68645 72 ARG A CA 1
ATOM 565 C C . ARG A 1 72 ? -14.62599 -8.00989 -19.84746 1.000 33.32382 72 ARG A C 1
ATOM 566 O O . ARG A 1 72 ? -15.12152 -7.13069 -19.13654 1.000 37.24825 72 ARG A O 1
ATOM 574 N N . THR A 1 73 ? -13.30541 -8.19770 -19.94759 1.000 27.63689 73 THR A N 1
ATOM 575 C CA . THR A 1 73 ? -12.36333 -7.32746 -19.25767 1.000 27.28470 73 THR A CA 1
ATOM 576 C C . THR A 1 73 ? -11.45732 -6.55515 -20.19343 1.000 28.73242 73 THR A C 1
ATOM 577 O O . THR A 1 73 ? -10.86834 -5.56382 -19.76518 1.000 29.07531 73 THR A O 1
ATOM 581 N N . GLY A 1 74 ? -11.30260 -6.98499 -21.43667 1.000 28.32925 74 GLY A N 1
ATOM 582 C CA . GLY A 1 74 ? -10.28024 -6.39333 -22.26288 1.000 27.08850 74 GLY A CA 1
ATOM 583 C C . GLY A 1 74 ? -8.87947 -6.88733 -22.00069 1.000 28.02112 74 GLY A C 1
ATOM 584 O O . GLY A 1 74 ? -7.92359 -6.26297 -22.47174 1.000 32.99875 74 GLY A O 1
ATOM 585 N N . CYS A 1 75 ? -8.71676 -7.98162 -21.26388 1.000 30.31803 75 CYS A N 1
ATOM 586 C CA . CYS A 1 75 ? -7.39669 -8.56302 -21.06843 1.000 30.50424 75 CYS A CA 1
ATOM 587 C C . CYS A 1 75 ? -6.83786 -9.10836 -22.39826 1.000 32.04023 75 CYS A C 1
ATOM 588 O O . CYS A 1 75 ? -7.52207 -9.16927 -23.42827 1.000 29.68241 75 CYS A O 1
ATOM 591 N N . LEU A 1 76 ? -5.56136 -9.48893 -22.35632 1.000 28.91949 76 LEU A N 1
ATOM 592 C CA . LEU A 1 76 ? -4.83142 -10.08139 -23.46946 1.000 30.01686 76 LEU A CA 1
ATOM 593 C C . LEU A 1 76 ? -4.64117 -11.56687 -23.18865 1.000 28.95001 76 LEU A C 1
ATOM 594 O O . LEU A 1 76 ? -4.41493 -11.95671 -22.03982 1.000 30.39676 76 LEU A O 1
ATOM 599 N N . ILE A 1 77 ? -4.72464 -12.39699 -24.22368 1.000 28.01798 77 ILE A N 1
ATOM 600 C CA . ILE A 1 77 ? -4.61696 -13.84668 -24.07728 1.000 26.08694 77 ILE A CA 1
ATOM 601 C C . ILE A 1 77 ? -3.19777 -14.24524 -24.43786 1.000 27.17392 77 ILE A C 1
ATOM 602 O O . ILE A 1 77 ? -2.71906 -13.91769 -25.52791 1.000 29.12695 77 ILE A O 1
ATOM 607 N N . ALA A 1 78 ? -2.51236 -14.91528 -23.51353 1.000 27.75319 78 ALA A N 1
ATOM 608 C CA . ALA A 1 78 ? -1.16859 -15.43019 -23.74272 1.000 28.56857 78 ALA A CA 1
ATOM 609 C C . ALA A 1 78 ? -1.19085 -16.94786 -23.68291 1.000 31.73754 78 ALA A C 1
ATOM 610 O O . ALA A 1 78 ? -1.85560 -17.54434 -22.82460 1.000 29.46118 78 ALA A O 1
ATOM 612 N N . LEU A 1 79 ? -0.48040 -17.56532 -24.61598 1.000 34.72324 79 LEU A N 1
ATOM 613 C CA . LEU A 1 79 ? -0.36973 -19.01652 -24.66960 1.000 31.43002 79 LEU A CA 1
ATOM 614 C C . LEU A 1 79 ? 0.84974 -19.35784 -25.51791 1.000 29.61343 79 LEU A C 1
ATOM 615 O O . LEU A 1 79 ? 1.44892 -18.47190 -26.13502 1.000 27.93084 79 LEU A O 1
ATOM 620 N N . PRO A 1 80 ? 1.27604 -20.61571 -25.52462 1.000 28.86216 80 PRO A N 1
ATOM 621 C CA . PRO A 1 80 ? 2.53621 -20.96109 -26.19753 1.000 28.44084 80 PRO A CA 1
ATOM 622 C C . PRO A 1 80 ? 2.60700 -20.50594 -27.65558 1.000 29.06808 80 PRO A C 1
ATOM 623 O O . PRO A 1 80 ? 1.71699 -20.78891 -28.46633 1.000 25.67042 80 PRO A O 1
ATOM 627 N N . ALA A 1 81 ? 3.70510 -19.80690 -27.98653 1.000 30.16664 81 ALA A N 1
ATOM 628 C CA . ALA A 1 81 ? 3.91090 -19.29808 -29.34471 1.000 28.77603 81 ALA A CA 1
ATOM 629 C C . ALA A 1 81 ? 3.96270 -20.41597 -30.37711 1.000 28.83993 81 ALA A C 1
ATOM 630 O O . ALA A 1 81 ? 3.52948 -20.22747 -31.52326 1.000 27.91831 81 ALA A O 1
ATOM 632 N N . ILE A 1 82 ? 4.47019 -21.58559 -29.98378 1.000 27.93870 82 ILE A N 1
ATOM 633 C CA . ILE A 1 82 ? 4.60865 -22.71274 -30.89099 1.000 27.54999 82 ILE A CA 1
ATOM 634 C C . ILE A 1 82 ? 3.26386 -23.15382 -31.46646 1.000 28.72475 82 ILE A C 1
ATOM 635 O O . ILE A 1 82 ? 3.22018 -23.73937 -32.55021 1.000 33.28684 82 ILE A O 1
ATOM 640 N N . GLU A 1 83 ? 2.15280 -22.84943 -30.79826 1.000 27.62996 83 GLU A N 1
ATOM 641 C CA . GLU A 1 83 ? 0.84936 -23.22877 -31.33386 1.000 25.79721 83 GLU A CA 1
ATOM 642 C C . GLU A 1 83 ? 0.43310 -22.34860 -32.49491 1.000 28.21521 83 GLU A C 1
ATOM 643 O O . GLU A 1 83 ? -0.44895 -22.74318 -33.26835 1.000 27.60354 83 GLU A O 1
ATOM 649 N N . GLN A 1 84 ? 1.01379 -21.14953 -32.60256 1.000 27.35077 84 GLN A N 1
ATOM 650 C CA . GLN A 1 84 ? 0.74960 -20.22218 -33.70512 1.000 26.50395 84 GLN A CA 1
ATOM 651 C C . GLN A 1 84 ? -0.74715 -19.97875 -33.90181 1.000 25.31069 84 GLN A C 1
ATOM 652 O O . GLN A 1 84 ? -1.26245 -20.02294 -35.02110 1.000 26.46572 84 GLN A O 1
ATOM 658 N N . LEU A 1 85 ? -1.45586 -19.72149 -32.79336 1.000 24.20911 85 LEU A N 1
ATOM 659 C CA . LEU A 1 85 ? -2.90102 -19.51715 -32.85540 1.000 27.14987 85 LEU A CA 1
ATOM 660 C C . LEU A 1 85 ? -3.19817 -18.05259 -33.13576 1.000 30.25596 85 LEU A C 1
ATOM 661 O O . LEU A 1 85 ? -2.73535 -17.18436 -32.37962 1.000 32.45474 85 LEU A O 1
ATOM 666 N N . PRO A 1 86 ? -3.92499 -17.72839 -34.21307 1.000 29.13889 86 PRO A N 1
ATOM 667 C CA . PRO A 1 86 ? -4.19173 -16.30762 -34.51495 1.000 28.03171 86 PRO A CA 1
ATOM 668 C C . PRO A 1 86 ? -5.04446 -15.59236 -33.45863 1.000 29.94583 86 PRO A C 1
ATOM 669 O O . PRO A 1 86 ? -4.89885 -14.37363 -33.30804 1.000 28.56877 86 PRO A O 1
ATOM 673 N N . CYS A 1 87 ? -5.91887 -16.29509 -32.72163 1.000 26.46785 87 CYS A N 1
ATOM 674 C CA . CYS A 1 87 ? -6.74079 -15.60466 -31.72853 1.000 27.88094 87 CYS A CA 1
ATOM 675 C C . CYS A 1 87 ? -5.94250 -15.12057 -30.52894 1.000 29.59931 87 CYS A C 1
ATOM 676 O O . CYS A 1 87 ? -6.45669 -14.30584 -29.75603 1.000 32.99622 87 CYS A O 1
ATOM 679 N N . ALA A 1 88 ? -4.72160 -15.60571 -30.33630 1.000 28.53642 88 ALA A N 1
ATOM 680 C CA . ALA A 1 88 ? -3.97763 -15.23176 -29.14955 1.000 31.62314 88 ALA A CA 1
ATOM 681 C C . ALA A 1 88 ? -3.32368 -13.88063 -29.36067 1.000 29.48342 88 ALA A C 1
ATOM 682 O O . ALA A 1 88 ? -3.04749 -13.47975 -30.48895 1.000 34.01839 88 ALA A O 1
ATOM 684 N N . ASP A 1 89 ? -3.08897 -13.17512 -28.25514 1.000 33.58351 89 ASP A N 1
ATOM 685 C CA . ASP A 1 89 ? -2.42240 -11.87814 -28.27745 1.000 29.74766 89 ASP A CA 1
ATOM 686 C C . ASP A 1 89 ? -0.92579 -11.99195 -28.07006 1.000 27.40993 89 ASP A C 1
ATOM 687 O O . ASP A 1 89 ? -0.17216 -11.19791 -28.62454 1.000 30.43599 89 ASP A O 1
ATOM 692 N N . ILE A 1 90 ? -0.46559 -12.94803 -27.27386 1.000 31.41557 90 ILE A N 1
ATOM 693 C CA . ILE A 1 90 ? 0.93201 -12.99684 -26.86683 1.000 28.43296 90 ILE A CA 1
ATOM 694 C C . ILE A 1 90 ? 1.42504 -14.42182 -27.00068 1.000 28.35145 90 ILE A C 1
ATOM 695 O O . ILE A 1 90 ? 0.74732 -15.35390 -26.55712 1.000 32.29756 90 ILE A O 1
ATOM 700 N N . GLY A 1 91 ? 2.60372 -14.58541 -27.60315 1.000 27.22712 91 GLY A N 1
ATOM 701 C CA . GLY A 1 91 ? 3.21585 -15.88947 -27.75679 1.000 25.79085 91 GLY A CA 1
ATOM 702 C C . GLY A 1 91 ? 4.18555 -16.16079 -26.62993 1.000 31.62353 91 GLY A C 1
ATOM 703 O O . GLY A 1 91 ? 5.16275 -15.43282 -26.45403 1.000 35.48673 91 GLY A O 1
ATOM 704 N N . ILE A 1 92 ? 3.88991 -17.17632 -25.83660 1.000 31.50683 92 ILE A N 1
ATOM 705 C CA . ILE A 1 92 ? 4.70797 -17.56839 -24.69588 1.000 30.72477 92 ILE A CA 1
ATOM 706 C C . ILE A 1 92 ? 5.88404 -18.39914 -25.18926 1.000 28.22370 92 ILE A C 1
ATOM 707 O O . ILE A 1 92 ? 5.73464 -19.27080 -26.06029 1.000 28.57042 92 ILE A O 1
ATOM 712 N N . GLU A 1 93 ? 7.05258 -18.15203 -24.61531 1.000 27.56250 93 GLU A N 1
ATOM 713 C CA . GLU A 1 93 ? 8.22249 -18.94657 -24.92865 1.000 31.21216 93 GLU A CA 1
ATOM 714 C C . GLU A 1 93 ? 9.14741 -18.94660 -23.71774 1.000 30.89356 93 GLU A C 1
ATOM 715 O O . GLU A 1 93 ? 9.24027 -17.94683 -22.99720 1.000 29.30896 93 GLU A O 1
ATOM 721 N N . GLU A 1 94 ? 9.84340 -20.07129 -23.51109 1.000 29.10627 94 GLU A N 1
ATOM 722 C CA . GLU A 1 94 ? 10.85889 -20.13630 -22.46553 1.000 27.99693 94 GLU A CA 1
ATOM 723 C C . GLU A 1 94 ? 11.95679 -19.10514 -22.72006 1.000 31.52567 94 GLU A C 1
ATOM 724 O O . GLU A 1 94 ? 12.40091 -18.90435 -23.85758 1.000 35.39768 94 GLU A O 1
ATOM 730 N N . GLY A 1 95 ? 12.38625 -18.44036 -21.64493 1.000 29.18460 95 GLY A N 1
ATOM 731 C CA . GLY A 1 95 ? 13.38286 -17.40424 -21.69596 1.000 26.63210 95 GLY A CA 1
ATOM 732 C C . GLY A 1 95 ? 12.83621 -15.98811 -21.73310 1.000 32.24850 95 GLY A C 1
ATOM 733 O O . GLY A 1 95 ? 13.57977 -15.04880 -21.45143 1.000 37.84865 95 GLY A O 1
ATOM 734 N N . THR A 1 96 ? 11.57117 -15.80882 -22.07003 1.000 31.02824 96 THR A N 1
ATOM 735 C CA . THR A 1 96 ? 10.96506 -14.48146 -22.12036 1.000 32.68904 96 THR A CA 1
ATOM 736 C C . THR A 1 96 ? 9.87202 -14.40082 -21.06095 1.000 34.19474 96 THR A C 1
ATOM 737 O O . THR A 1 96 ? 8.85898 -15.11815 -21.17025 1.000 33.38134 96 THR A O 1
ATOM 741 N N . PRO A 1 97 ? 10.02524 -13.58349 -20.02048 1.000 33.89910 97 PRO A N 1
ATOM 742 C CA . PRO A 1 97 ? 9.02609 -13.55160 -18.94464 1.000 34.37370 97 PRO A CA 1
ATOM 743 C C . PRO A 1 97 ? 7.74121 -12.86198 -19.36115 1.000 31.85627 97 PRO A C 1
ATOM 744 O O . PRO A 1 97 ? 7.71931 -11.99732 -20.23121 1.000 35.07923 97 PRO A O 1
ATOM 748 N N . LEU A 1 98 ? 6.66253 -13.23634 -18.68370 1.000 31.42952 98 LEU A N 1
ATOM 749 C CA . LEU A 1 98 ? 5.40689 -12.50753 -18.74711 1.000 28.60097 98 LEU A CA 1
ATOM 750 C C . LEU A 1 98 ? 5.32959 -11.61523 -17.51407 1.000 35.29724 98 LEU A C 1
ATOM 751 O O . LEU A 1 98 ? 5.37424 -12.10472 -16.37478 1.000 34.81468 98 LEU A O 1
ATOM 756 N N . CYS A 1 99 ? 5.21666 -10.31528 -17.73885 1.000 33.81063 99 CYS A N 1
ATOM 757 C CA . CYS A 1 99 ? 5.34415 -9.33159 -16.67975 1.000 35.39347 99 CYS A CA 1
ATOM 758 C C . CYS A 1 99 ? 3.96861 -8.77712 -16.33348 1.000 37.06589 99 CYS A C 1
ATOM 759 O O . CYS A 1 99 ? 3.27059 -8.23412 -17.19544 1.000 34.09970 99 CYS A O 1
ATOM 762 N N . VAL A 1 100 ? 3.57868 -8.93981 -15.07618 1.000 38.78391 100 VAL A N 1
ATOM 763 C CA . VAL A 1 100 ? 2.31945 -8.43003 -14.54645 1.000 40.28587 100 VAL A CA 1
ATOM 764 C C . VAL A 1 100 ? 2.69102 -7.53064 -13.37973 1.000 41.75641 100 VAL A C 1
ATOM 765 O O . VAL A 1 100 ? 2.94355 -8.01980 -12.26867 1.000 41.51624 100 VAL A O 1
ATOM 769 N N . GLY A 1 101 ? 2.71594 -6.22381 -13.61549 1.000 42.37280 101 GLY A N 1
ATOM 770 C CA . GLY A 1 101 ? 3.24026 -5.32735 -12.59907 1.000 43.12163 101 GLY A CA 1
ATOM 771 C C . GLY A 1 101 ? 4.65321 -5.73994 -12.23613 1.000 49.73845 101 GLY A C 1
ATOM 772 O O . GLY A 1 101 ? 5.51234 -5.94158 -13.10412 1.000 50.81803 101 GLY A O 1
ATOM 773 N N . GLU A 1 102 ? 4.89594 -5.90830 -10.94051 1.000 48.81181 102 GLU A N 1
ATOM 774 C CA . GLU A 1 102 ? 6.19864 -6.34367 -10.46044 1.000 52.66677 102 GLU A CA 1
ATOM 775 C C . GLU A 1 102 ? 6.32962 -7.86288 -10.39938 1.000 48.53174 102 GLU A C 1
ATOM 776 O O . GLU A 1 102 ? 7.37122 -8.36688 -9.96415 1.000 42.43954 102 GLU A O 1
ATOM 782 N N . VAL A 1 103 ? 5.31723 -8.60631 -10.83193 1.000 44.61883 103 VAL A N 1
ATOM 783 C CA . VAL A 1 103 ? 5.37599 -10.05941 -10.79418 1.000 41.04519 103 VAL A CA 1
ATOM 784 C C . VAL A 1 103 ? 5.89254 -10.55932 -12.13874 1.000 37.29806 103 VAL A C 1
ATOM 785 O O . VAL A 1 103 ? 5.41639 -10.13634 -13.19856 1.000 37.03315 103 VAL A O 1
ATOM 789 N N . GLN A 1 104 ? 6.88647 -11.43749 -12.09094 1.000 33.69494 104 GLN A N 1
ATOM 790 C CA . GLN A 1 104 ? 7.56171 -11.97548 -13.26344 1.000 36.75594 104 GLN A CA 1
ATOM 791 C C . GLN A 1 104 ? 7.23026 -13.46069 -13.38005 1.000 36.10292 104 GLN A C 1
ATOM 792 O O . GLN A 1 104 ? 7.58807 -14.24571 -12.48978 1.000 33.71151 104 GLN A O 1
ATOM 798 N N . ILE A 1 105 ? 6.59381 -13.85453 -14.48263 1.000 30.31708 105 ILE A N 1
ATOM 799 C CA . ILE A 1 105 ? 6.21426 -15.24598 -14.71048 1.000 27.69762 105 ILE A CA 1
ATOM 800 C C . ILE A 1 105 ? 7.14751 -15.85191 -15.75333 1.000 28.37412 105 ILE A C 1
ATOM 801 O O . ILE A 1 105 ? 7.23406 -15.35565 -16.88157 1.000 30.44341 105 ILE A O 1
ATOM 806 N N . HIS A 1 106 ? 7.82964 -16.94180 -15.39400 1.000 27.32973 106 HIS A N 1
ATOM 807 C CA . HIS A 1 106 ? 8.84920 -17.53192 -16.25308 1.000 27.34121 106 HIS A CA 1
ATOM 808 C C . HIS A 1 106 ? 8.35040 -18.82479 -16.87525 1.000 29.25337 106 HIS A C 1
ATOM 809 O O . HIS A 1 106 ? 8.10895 -19.79342 -16.13465 1.000 26.62993 106 HIS A O 1
ATOM 816 N N . PRO A 1 107 ? 8.19780 -18.89417 -18.20867 1.000 26.44991 107 PRO A N 1
ATOM 817 C CA . PRO A 1 107 ? 7.79574 -20.15850 -18.85186 1.000 27.19195 107 PRO A CA 1
ATOM 818 C C . PRO A 1 107 ? 8.91701 -21.19111 -18.88449 1.000 26.18950 107 PRO A C 1
ATOM 819 O O . PRO A 1 107 ? 10.10185 -20.86173 -18.95860 1.000 27.80664 107 PRO A O 1
ATOM 823 N N . LEU A 1 108 ? 8.51473 -22.45925 -18.83449 1.000 25.53761 108 LEU A N 1
ATOM 824 C CA . LEU A 1 108 ? 9.38883 -23.60728 -19.05153 1.000 25.07107 108 LEU A CA 1
ATOM 825 C C . LEU A 1 108 ? 8.70736 -24.53279 -20.04566 1.000 27.18589 108 LEU A C 1
ATOM 826 O O . LEU A 1 108 ? 7.62179 -25.05256 -19.76055 1.000 26.77310 108 LEU A O 1
ATOM 831 N N . TYR A 1 109 ? 9.33738 -24.74165 -21.20368 1.000 26.88728 109 TYR A N 1
ATOM 832 C CA . TYR A 1 109 ? 8.80604 -25.66277 -22.20512 1.000 24.78445 109 TYR A CA 1
ATOM 833 C C . TYR A 1 109 ? 8.91497 -27.10522 -21.69871 1.000 23.80906 109 TYR A C 1
ATOM 834 O O . TYR A 1 109 ? 10.01621 -27.59816 -21.45515 1.000 24.38333 109 TYR A O 1
ATOM 843 N N . THR A 1 110 ? 7.77452 -27.77666 -21.51946 1.000 25.89537 110 THR A N 1
ATOM 844 C CA . THR A 1 110 ? 7.72104 -29.12301 -20.93235 1.000 24.45563 110 THR A CA 1
ATOM 845 C C . THR A 1 110 ? 6.75975 -29.99992 -21.72313 1.000 25.83450 110 THR A C 1
ATOM 846 O O . THR A 1 110 ? 5.66617 -30.33598 -21.25422 1.000 26.85477 110 THR A O 1
ATOM 850 N N . PRO A 1 111 ? 7.13916 -30.40299 -22.92957 1.000 26.74842 111 PRO A N 1
ATOM 851 C CA . PRO A 1 111 ? 6.22699 -31.19609 -23.75655 1.000 24.65956 111 PRO A CA 1
ATOM 852 C C . PRO A 1 111 ? 6.13730 -32.63734 -23.28128 1.000 25.01900 111 PRO A C 1
ATOM 853 O O . PRO A 1 111 ? 6.99034 -33.14257 -22.54955 1.000 22.49022 111 PRO A O 1
ATOM 857 N N . GLY A 1 112 ? 5.09065 -33.30443 -23.75567 1.000 24.45692 112 GLY A N 1
ATOM 858 C CA . GLY A 1 112 ? 4.89522 -34.71998 -23.53601 1.000 22.14993 112 GLY A CA 1
ATOM 859 C C . GLY A 1 112 ? 3.45956 -35.09287 -23.22573 1.000 27.57533 112 GLY A C 1
ATOM 860 O O . GLY A 1 112 ? 2.96851 -36.11550 -23.71945 1.000 31.13668 112 GLY A O 1
ATOM 861 N N . HIS A 1 113 ? 2.75198 -34.26679 -22.45329 1.000 23.38287 113 HIS A N 1
ATOM 862 C CA . HIS A 1 113 ? 1.29747 -34.38955 -22.40726 1.000 24.22023 113 HIS A CA 1
ATOM 863 C C . HIS A 1 113 ? 0.68949 -33.90802 -23.72263 1.000 27.52871 113 HIS A C 1
ATOM 864 O O . HIS A 1 113 ? -0.13474 -34.60336 -24.33050 1.000 33.07199 113 HIS A O 1
ATOM 871 N N . THR A 1 114 ? 1.10863 -32.72488 -24.18478 1.000 26.34902 114 THR A N 1
ATOM 872 C CA . THR A 1 114 ? 0.96319 -32.25617 -25.56189 1.000 29.87807 114 THR A CA 1
ATOM 873 C C . THR A 1 114 ? 2.32616 -31.76385 -26.03737 1.000 29.39738 114 THR A C 1
ATOM 874 O O . THR A 1 114 ? 3.28588 -31.69732 -25.26432 1.000 27.97970 114 THR A O 1
ATOM 878 N N . SER A 1 115 ? 2.41092 -31.39461 -27.31546 1.000 28.33229 115 SER A N 1
ATOM 879 C CA . SER A 1 115 ? 3.68657 -30.97229 -27.86908 1.000 28.45016 115 SER A CA 1
ATOM 880 C C . SER A 1 115 ? 3.97925 -29.50117 -27.62268 1.000 27.99604 115 SER A C 1
ATOM 881 O O . SER A 1 115 ? 5.10497 -29.05132 -27.86579 1.000 32.71000 115 SER A O 1
ATOM 884 N N . SER A 1 116 ? 3.01595 -28.73320 -27.14049 1.000 28.96064 116 SER A N 1
ATOM 885 C CA . SER A 1 116 ? 3.26137 -27.32169 -26.88356 1.000 30.57696 116 SER A CA 1
ATOM 886 C C . SER A 1 116 ? 3.16816 -26.96682 -25.39971 1.000 28.94298 116 SER A C 1
ATOM 887 O O . SER A 1 116 ? 3.16289 -25.77860 -25.06012 1.000 28.28520 116 SER A O 1
ATOM 890 N N . HIS A 1 117 ? 3.13752 -27.96421 -24.51293 1.000 27.10335 117 HIS A N 1
ATOM 891 C CA . HIS A 1 117 ? 2.89751 -27.72091 -23.09004 1.000 24.99918 117 HIS A CA 1
ATOM 892 C C . HIS A 1 117 ? 4.01329 -26.88832 -22.44550 1.000 27.03933 117 HIS A C 1
ATOM 893 O O . HIS A 1 117 ? 5.20706 -27.20236 -22.55713 1.000 23.31429 117 HIS A O 1
ATOM 900 N N . HIS A 1 118 ? 3.61192 -25.82247 -21.75679 1.000 23.83306 118 HIS A N 1
ATOM 901 C CA . HIS A 1 118 ? 4.51504 -25.01710 -20.95582 1.000 22.93925 118 HIS A CA 1
ATOM 902 C C . HIS A 1 118 ? 4.07776 -25.01704 -19.49145 1.000 24.98196 118 HIS A C 1
ATOM 903 O O . HIS A 1 118 ? 2.88773 -24.87441 -19.17983 1.000 21.85495 118 HIS A O 1
ATOM 910 N N . ALA A 1 119 ? 5.05013 -25.17136 -18.59639 1.000 25.22839 119 ALA A N 1
ATOM 911 C CA . ALA A 1 119 ? 4.87295 -24.85823 -17.18754 1.000 23.67574 119 ALA A CA 1
ATOM 912 C C . ALA A 1 119 ? 5.31299 -23.42031 -16.94333 1.000 23.84202 119 ALA A C 1
ATOM 913 O O . ALA A 1 119 ? 5.96608 -22.80296 -17.78312 1.000 28.07311 119 ALA A O 1
ATOM 915 N N . TYR A 1 120 ? 4.93999 -22.87825 -15.78399 1.000 24.63883 120 TYR A N 1
ATOM 916 C CA . TYR A 1 120 ? 5.34756 -21.53360 -15.38877 1.000 23.01241 120 TYR A CA 1
ATOM 917 C C . TYR A 1 120 ? 5.83982 -21.54270 -13.94988 1.000 23.78090 120 TYR A C 1
ATOM 918 O O . TYR A 1 120 ? 5.30736 -22.27091 -13.10724 1.000 23.62771 120 TYR A O 1
ATOM 927 N N . TYR A 1 121 ? 6.85102 -20.72510 -13.65745 1.000 24.69144 121 TYR A N 1
ATOM 928 C CA . TYR A 1 121 ? 7.29284 -20.56479 -12.27909 1.000 26.88569 121 TYR A CA 1
ATOM 929 C C . TYR A 1 121 ? 7.42870 -19.08930 -11.91716 1.000 25.90033 121 TYR A C 1
ATOM 930 O O . TYR A 1 121 ? 7.71868 -18.23695 -12.76174 1.000 25.31718 121 TYR A O 1
ATOM 939 N N . VAL A 1 122 ? 7.18343 -18.80212 -10.64272 1.000 26.64714 122 VAL A N 1
ATOM 940 C CA . VAL A 1 122 ? 7.28771 -17.46449 -10.07703 1.000 24.67906 122 VAL A CA 1
ATOM 941 C C . VAL A 1 122 ? 8.11614 -17.53333 -8.80661 1.000 27.09385 122 VAL A C 1
ATOM 942 O O . VAL A 1 122 ? 7.97859 -18.47305 -8.01376 1.000 27.47418 122 VAL A O 1
ATOM 946 N N . ASP A 1 123 ? 8.98073 -16.53870 -8.61660 1.000 28.44615 123 ASP A N 1
ATOM 947 C CA . ASP A 1 123 ? 9.79639 -16.41220 -7.41522 1.000 27.45827 123 ASP A CA 1
ATOM 948 C C . ASP A 1 123 ? 9.16589 -15.38726 -6.47484 1.000 27.34858 123 ASP A C 1
ATOM 949 O O . ASP A 1 123 ? 9.10326 -14.20072 -6.80579 1.000 28.71910 123 ASP A O 1
ATOM 954 N N . THR A 1 124 ? 8.72746 -15.83882 -5.29401 1.000 27.42432 124 THR A N 1
ATOM 955 C CA . THR A 1 124 ? 8.10342 -14.96023 -4.30377 1.000 27.76622 124 THR A CA 1
ATOM 956 C C . THR A 1 124 ? 9.10471 -14.25171 -3.39423 1.000 27.85930 124 THR A C 1
ATOM 957 O O . THR A 1 124 ? 8.70280 -13.36649 -2.63914 1.000 28.45253 124 THR A O 1
ATOM 961 N N . GLY A 1 125 ? 10.38087 -14.63002 -3.41377 1.000 27.56055 125 GLY A N 1
ATOM 962 C CA . GLY A 1 125 ? 11.35515 -14.15801 -2.45375 1.000 26.58356 125 GLY A CA 1
ATOM 963 C C . GLY A 1 125 ? 11.73201 -15.20760 -1.42891 1.000 29.56258 125 GLY A C 1
ATOM 964 O O . GLY A 1 125 ? 12.85290 -15.19195 -0.92333 1.000 32.18234 125 GLY A O 1
ATOM 965 N N . THR A 1 126 ? 10.82996 -16.13292 -1.14899 1.000 31.51372 126 THR A N 1
ATOM 966 C CA . THR A 1 126 ? 11.03125 -17.26791 -0.25908 1.000 29.06361 126 THR A CA 1
ATOM 967 C C . THR A 1 126 ? 10.79223 -18.59637 -0.95372 1.000 27.76027 126 THR A C 1
ATOM 968 O O . THR A 1 126 ? 11.50173 -19.56773 -0.69531 1.000 32.83505 126 THR A O 1
ATOM 972 N N . HIS A 1 127 ? 9.80370 -18.66067 -1.83229 1.000 26.55723 127 HIS A N 1
ATOM 973 C CA . HIS A 1 127 ? 9.49720 -19.85944 -2.58597 1.000 27.39518 127 HIS A CA 1
ATOM 974 C C . HIS A 1 127 ? 9.60462 -19.59960 -4.08114 1.000 29.27108 127 HIS A C 1
ATOM 975 O O . HIS A 1 127 ? 9.33719 -18.48985 -4.55692 1.000 28.43942 127 HIS A O 1
ATOM 982 N N . LEU A 1 128 ? 10.01903 -20.63911 -4.80629 1.000 25.05338 128 LEU A N 1
ATOM 983 C CA . LEU A 1 128 ? 9.68255 -20.79097 -6.20986 1.000 25.83866 128 LEU A CA 1
ATOM 984 C C . LEU A 1 128 ? 8.34403 -21.50995 -6.27100 1.000 26.99740 128 LEU A C 1
ATOM 985 O O . LEU A 1 128 ? 8.19326 -22.57935 -5.66277 1.000 25.48799 128 LEU A O 1
ATOM 990 N N . MET A 1 129 ? 7.37564 -20.91318 -6.96864 1.000 21.20903 129 MET A N 1
ATOM 991 C CA . MET A 1 129 ? 6.06760 -21.50908 -7.19191 1.000 20.54111 129 MET A CA 1
ATOM 992 C C . MET A 1 129 ? 6.05012 -22.07490 -8.61360 1.000 25.81809 129 MET A C 1
ATOM 993 O O . MET A 1 129 ? 6.15807 -21.31214 -9.58031 1.000 24.21316 129 MET A O 1
ATOM 998 N N . LEU A 1 130 ? 5.87555 -23.39068 -8.75423 1.000 20.31119 130 LEU A N 1
ATOM 999 C CA . LEU A 1 130 ? 5.81360 -24.01415 -10.06528 1.000 19.82470 130 LEU A CA 1
ATOM 1000 C C . LEU A 1 130 ? 4.36554 -24.35978 -10.39748 1.000 21.83615 130 LEU A C 1
ATOM 1001 O O . LEU A 1 130 ? 3.76113 -25.23140 -9.76536 1.000 23.80432 130 LEU A O 1
ATOM 1006 N N . PHE A 1 131 ? 3.81690 -23.67654 -11.39270 1.000 20.00245 131 PHE A N 1
ATOM 1007 C CA . PHE A 1 131 ? 2.53835 -24.04677 -11.99662 1.000 21.44116 131 PHE A CA 1
ATOM 1008 C C . PHE A 1 131 ? 2.84158 -25.06835 -13.08467 1.000 22.41004 131 PHE A C 1
ATOM 1009 O O . PHE A 1 131 ? 3.30074 -24.71937 -14.17669 1.000 21.86570 131 PHE A O 1
ATOM 1017 N N . SER A 1 132 ? 2.61666 -26.34039 -12.77186 1.000 20.85828 132 SER A N 1
ATOM 1018 C CA . SER A 1 132 ? 3.14909 -27.42416 -13.58170 1.000 23.68756 132 SER A CA 1
ATOM 1019 C C . SER A 1 132 ? 2.18982 -27.89577 -14.66593 1.000 22.78616 132 SER A C 1
ATOM 1020 O O . SER A 1 132 ? 2.54032 -28.81623 -15.40926 1.000 24.00840 132 SER A O 1
ATOM 1023 N N . GLY A 1 133 ? 0.99814 -27.30523 -14.75354 1.000 20.44402 133 GLY A N 1
ATOM 1024 C CA . GLY A 1 133 ? 0.00592 -27.72666 -15.72261 1.000 21.85104 133 GLY A CA 1
ATOM 1025 C C . GLY A 1 133 ? -0.22998 -29.21316 -15.63929 1.000 23.66553 133 GLY A C 1
ATOM 1026 O O . GLY A 1 133 ? -0.29856 -29.80359 -14.56507 1.000 26.45620 133 GLY A O 1
ATOM 1027 N N . ASP A 1 134 ? -0.32610 -29.85102 -16.78819 1.000 24.64804 134 ASP A N 1
ATOM 1028 C CA . ASP A 1 134 ? -0.46424 -31.29417 -16.81068 1.000 27.84192 134 ASP A CA 1
ATOM 1029 C C . ASP A 1 134 ? 0.86057 -31.99136 -17.08224 1.000 29.08925 134 ASP A C 1
ATOM 1030 O O . ASP A 1 134 ? 0.87091 -33.09504 -17.63485 1.000 30.73394 134 ASP A O 1
ATOM 1035 N N . ALA A 1 135 ? 1.98867 -31.36068 -16.74109 1.000 29.60771 135 ALA A N 1
ATOM 1036 C CA . ALA A 1 135 ? 3.26397 -32.06386 -16.89527 1.000 28.83434 135 ALA A CA 1
ATOM 1037 C C . ALA A 1 135 ? 3.52880 -32.94513 -15.68090 1.000 27.95210 135 ALA A C 1
ATOM 1038 O O . ALA A 1 135 ? 3.42596 -34.17162 -15.75809 1.000 30.28627 135 ALA A O 1
ATOM 1040 N N . LEU A 1 136 ? 3.77332 -32.32201 -14.53183 1.000 28.98728 136 LEU A N 1
ATOM 1041 C CA . LEU A 1 136 ? 3.88998 -33.00803 -13.25221 1.000 26.98646 136 LEU A CA 1
ATOM 1042 C C . LEU A 1 136 ? 2.58995 -32.82243 -12.48162 1.000 26.64220 136 LEU A C 1
ATOM 1043 O O . LEU A 1 136 ? 2.09113 -31.69785 -12.36455 1.000 28.88628 136 LEU A O 1
ATOM 1048 N N . LEU A 1 137 ? 2.02582 -33.91390 -11.99038 1.000 23.64810 137 LEU A N 1
ATOM 1049 C CA . LEU A 1 137 ? 0.83817 -33.85227 -11.15544 1.000 23.27022 137 LEU A CA 1
ATOM 1050 C C . LEU A 1 137 ? 1.18663 -34.44146 -9.79585 1.000 28.63430 137 LEU A C 1
ATOM 1051 O O . LEU A 1 137 ? 2.25018 -35.03268 -9.60754 1.000 28.62090 137 LEU A O 1
ATOM 1056 N N . ILE A 1 138 ? 0.29815 -34.25915 -8.82543 1.000 25.85778 138 ILE A N 1
ATOM 1057 C CA . ILE A 1 138 ? 0.58078 -34.71298 -7.46998 1.000 26.57231 138 ILE A CA 1
ATOM 1058 C C . ILE A 1 138 ? 0.42034 -36.22976 -7.43407 1.000 26.51325 138 ILE A C 1
ATOM 1059 O O . ILE A 1 138 ? -0.67878 -36.75557 -7.61395 1.000 26.34981 138 ILE A O 1
ATOM 1064 N N . ASP A 1 139 ? 1.53020 -36.93399 -7.22770 1.000 28.58517 139 ASP A N 1
ATOM 1065 C CA . ASP A 1 139 ? 1.60480 -38.39330 -7.20286 1.000 29.91054 139 ASP A CA 1
ATOM 1066 C C . ASP A 1 139 ? 1.32063 -39.04015 -8.55715 1.000 31.85615 139 ASP A C 1
ATOM 1067 O O . ASP A 1 139 ? 1.17036 -40.26719 -8.62092 1.000 32.58284 139 ASP A O 1
ATOM 1072 N N . ALA A 1 140 ? 1.24222 -38.26283 -9.63352 1.000 28.23570 140 ALA A N 1
ATOM 1073 C CA . ALA A 1 140 ? 0.98661 -38.78596 -10.97494 1.000 29.51925 140 ALA A CA 1
ATOM 1074 C C . ALA A 1 140 ? 1.65011 -37.85408 -11.98520 1.000 28.05124 140 ALA A C 1
ATOM 1075 O O . ALA A 1 140 ? 2.60181 -37.13632 -11.66534 1.000 30.98148 140 ALA A O 1
ATOM 1077 N N . CYS A 1 141 ? 1.19261 -37.90983 -13.22210 1.000 28.49265 141 CYS A N 1
ATOM 1078 C CA . CYS A 1 141 ? 1.59492 -36.95126 -14.24317 1.000 27.42767 141 CYS A CA 1
ATOM 1079 C C . CYS A 1 141 ? 0.51729 -36.97397 -15.31191 1.000 28.31467 141 CYS A C 1
ATOM 1080 O O . CYS A 1 141 ? -0.39779 -37.80223 -15.26751 1.000 26.94291 141 CYS A O 1
ATOM 1083 N N . GLY A 1 142 ? 0.62734 -36.05038 -16.26933 1.000 28.22722 142 GLY A N 1
ATOM 1084 C CA . GLY A 1 142 ? -0.39099 -35.95076 -17.29668 1.000 23.63517 142 GLY A CA 1
ATOM 1085 C C . GLY A 1 142 ? -0.45841 -37.22153 -18.11709 1.000 28.22623 142 GLY A C 1
ATOM 1086 O O . GLY A 1 142 ? 0.53785 -37.92106 -18.29144 1.000 28.74778 142 GLY A O 1
ATOM 1087 N N . ARG A 1 143 ? -1.65427 -37.54100 -18.59959 1.000 27.64860 143 ARG A N 1
ATOM 1088 C CA . ARG A 1 143 ? -1.78454 -38.71058 -19.45701 1.000 29.62302 143 ARG A CA 1
ATOM 1089 C C . ARG A 1 143 ? -0.97179 -38.51471 -20.73540 1.000 30.59657 143 ARG A C 1
ATOM 1090 O O . ARG A 1 143 ? -0.81040 -37.39489 -21.22309 1.000 29.63850 143 ARG A O 1
ATOM 1098 N N . THR A 1 144 ? -0.42529 -39.61364 -21.26376 1.000 29.31344 144 THR A N 1
ATOM 1099 C CA . THR A 1 144 ? 0.36340 -39.56463 -22.49278 1.000 34.17496 144 THR A CA 1
ATOM 1100 C C . THR A 1 144 ? -0.27227 -40.34600 -23.64425 1.000 34.42457 144 THR A C 1
ATOM 1101 O O . THR A 1 144 ? 0.43383 -40.72240 -24.58074 1.000 35.39127 144 THR A O 1
ATOM 1105 N N . ASP A 1 145 ? -1.57976 -40.60265 -23.60880 1.000 35.52281 145 ASP A N 1
ATOM 1106 C CA . ASP A 1 145 ? -2.22588 -41.41961 -24.63511 1.000 36.67430 145 ASP A CA 1
ATOM 1107 C C . ASP A 1 145 ? -2.99230 -40.61063 -25.68108 1.000 36.86152 145 ASP A C 1
ATOM 1108 O O . ASP A 1 145 ? -3.64559 -41.20006 -26.53828 1.000 37.45769 145 ASP A O 1
ATOM 1113 N N . PHE A 1 146 ? -2.95841 -39.28466 -25.62079 1.000 40.93609 146 PHE A N 1
ATOM 1114 C CA . PHE A 1 146 ? -3.47385 -38.48217 -26.71654 1.000 40.58061 146 PHE A CA 1
ATOM 1115 C C . PHE A 1 146 ? -2.55760 -38.64074 -27.92978 1.000 40.46438 146 PHE A C 1
ATOM 1116 O O . PHE A 1 146 ? -1.52990 -39.32010 -27.87767 1.000 40.38221 146 PHE A O 1
ATOM 1124 N N . GLN A 1 147 ? -2.90695 -37.96155 -29.02560 1.000 39.84724 147 GLN A N 1
ATOM 1125 C CA . GLN A 1 147 ? -2.14701 -38.11126 -30.26568 1.000 40.93959 147 GLN A CA 1
ATOM 1126 C C . GLN A 1 147 ? -0.70989 -37.61881 -30.10804 1.000 38.77486 147 GLN A C 1
ATOM 1127 O O . GLN A 1 147 ? 0.24280 -38.33977 -30.42667 1.000 39.37367 147 GLN A O 1
ATOM 1133 N N . ALA A 1 148 ? -0.52195 -36.39393 -29.61913 1.000 39.01497 148 ALA A N 1
ATOM 1134 C CA . ALA A 1 148 ? 0.83395 -35.91551 -29.36302 1.000 41.80514 148 ALA A CA 1
ATOM 1135 C C . ALA A 1 148 ? 1.33635 -36.31950 -27.97421 1.000 37.23461 148 ALA A C 1
ATOM 1136 O O . ALA A 1 148 ? 2.34331 -35.77371 -27.49616 1.000 36.76245 148 ALA A O 1
ATOM 1138 N N . GLY A 1 149 ? 0.66098 -37.27050 -27.32969 1.000 31.92059 149 GLY A N 1
ATOM 1139 C CA . GLY A 1 149 ? 1.17684 -37.86905 -26.12478 1.000 30.61735 149 GLY A CA 1
ATOM 1140 C C . GLY A 1 149 ? 2.48453 -38.56317 -26.41919 1.000 30.80845 149 GLY A C 1
ATOM 1141 O O . GLY A 1 149 ? 2.60106 -39.31101 -27.39258 1.000 29.81514 149 GLY A O 1
ATOM 1142 N N . ASN A 1 150 ? 3.47906 -38.32962 -25.57946 1.000 27.78845 150 ASN A N 1
ATOM 1143 C CA . ASN A 1 150 ? 4.79908 -38.90921 -25.78910 1.000 25.75441 150 ASN A CA 1
ATOM 1144 C C . ASN A 1 150 ? 5.42003 -39.12345 -24.40332 1.000 27.82615 150 ASN A C 1
ATOM 1145 O O . ASN A 1 150 ? 5.96073 -38.18516 -23.80735 1.000 27.11187 150 ASN A O 1
ATOM 1150 N N . ALA A 1 151 ? 5.34200 -40.36024 -23.90134 1.000 24.12949 151 ALA A N 1
ATOM 1151 C CA . ALA A 1 151 ? 5.79010 -40.64325 -22.54224 1.000 27.16365 151 ALA A CA 1
ATOM 1152 C C . ALA A 1 151 ? 7.28243 -40.39959 -22.36942 1.000 26.44017 151 ALA A C 1
ATOM 1153 O O . ALA A 1 151 ? 7.70984 -39.79816 -21.37845 1.000 28.56146 151 ALA A O 1
ATOM 1155 N N . GLY A 1 152 ? 8.09890 -40.86298 -23.30429 1.000 28.62219 152 GLY A N 1
ATOM 1156 C CA . GLY A 1 152 ? 9.52463 -40.63563 -23.16456 1.000 29.55032 152 GLY A CA 1
ATOM 1157 C C . GLY A 1 152 ? 9.86020 -39.16098 -23.14427 1.000 30.44114 152 GLY A C 1
ATOM 1158 O O . GLY A 1 152 ? 10.77891 -38.72741 -22.43747 1.000 27.38920 152 GLY A O 1
ATOM 1159 N N . GLN A 1 153 ? 9.11013 -38.36772 -23.91660 1.000 27.26165 153 GLN A N 1
ATOM 1160 C CA . GLN A 1 153 ? 9.31569 -36.92256 -23.92750 1.000 26.29337 153 GLN A CA 1
ATOM 1161 C C . GLN A 1 153 ? 8.84579 -36.27080 -22.62518 1.000 27.37684 153 GLN A C 1
ATOM 1162 O O . GLN A 1 153 ? 9.51360 -35.36916 -22.09281 1.000 26.97681 153 GLN A O 1
ATOM 1168 N N . LEU A 1 154 ? 7.69008 -36.69531 -22.10224 1.000 26.09422 154 LEU A N 1
ATOM 1169 C CA . LEU A 1 154 ? 7.25156 -36.17247 -20.81059 1.000 27.68107 154 LEU A CA 1
ATOM 1170 C C . LEU A 1 154 ? 8.30107 -36.44390 -19.73152 1.000 26.09887 154 LEU A C 1
ATOM 1171 O O . LEU A 1 154 ? 8.60903 -35.56173 -18.92218 1.000 26.65868 154 LEU A O 1
ATOM 1176 N N . TYR A 1 155 ? 8.88350 -37.65108 -19.73466 1.000 27.53558 155 TYR A N 1
ATOM 1177 C CA . TYR A 1 155 ? 9.90464 -38.02142 -18.75473 1.000 26.94433 155 TYR A CA 1
ATOM 1178 C C . TYR A 1 155 ? 11.08579 -37.06635 -18.81330 1.000 26.98154 155 TYR A C 1
ATOM 1179 O O . TYR A 1 155 ? 11.51008 -36.52756 -17.78699 1.000 28.47958 155 TYR A O 1
ATOM 1188 N N . ASP A 1 156 ? 11.61948 -36.83004 -20.01130 1.000 28.93710 156 ASP A N 1
ATOM 1189 C CA . ASP A 1 156 ? 12.65447 -35.80970 -20.18338 1.000 29.58248 156 ASP A CA 1
ATOM 1190 C C . ASP A 1 156 ? 12.21172 -34.47724 -19.60456 1.000 28.39226 156 ASP A C 1
ATOM 1191 O O . ASP A 1 156 ? 12.97558 -33.80337 -18.89913 1.000 28.56828 156 ASP A O 1
ATOM 1196 N N . SER A 1 157 ? 10.98743 -34.06093 -19.92734 1.000 25.65761 157 SER A N 1
ATOM 1197 C CA . SER A 1 157 ? 10.53753 -32.74287 -19.50291 1.000 25.34518 157 SER A CA 1
ATOM 1198 C C . SER A 1 157 ? 10.54913 -32.63066 -17.98492 1.000 25.65994 157 SER A C 1
ATOM 1199 O O . SER A 1 157 ? 11.10379 -31.68075 -17.42444 1.000 22.66253 157 SER A O 1
ATOM 1202 N N . ILE A 1 158 ? 9.99048 -33.63089 -17.30454 1.000 27.55142 158 ILE A N 1
ATOM 1203 C CA . ILE A 1 158 ? 9.93882 -33.60445 -15.85106 1.000 27.21788 158 ILE A CA 1
ATOM 1204 C C . ILE A 1 158 ? 11.34325 -33.65495 -15.25750 1.000 29.27229 158 ILE A C 1
ATOM 1205 O O . ILE A 1 158 ? 11.68047 -32.85428 -14.37628 1.000 27.06331 158 ILE A O 1
ATOM 1210 N N . GLN A 1 159 ? 12.19690 -34.56593 -15.75856 1.000 28.86708 159 GLN A N 1
ATOM 1211 C CA . GLN A 1 159 ? 13.54683 -34.71707 -15.20513 1.000 27.81173 159 GLN A CA 1
ATOM 1212 C C . GLN A 1 159 ? 14.40107 -33.47129 -15.43384 1.000 30.67505 159 GLN A C 1
ATOM 1213 O O . GLN A 1 159 ? 15.06180 -32.98377 -14.50886 1.000 29.69691 159 GLN A O 1
ATOM 1219 N N . HIS A 1 160 ? 14.41431 -32.94778 -16.66623 1.000 33.04178 160 HIS A N 1
ATOM 1220 C CA . HIS A 1 160 ? 15.35205 -31.88062 -17.00798 1.000 33.02037 160 HIS A CA 1
ATOM 1221 C C . HIS A 1 160 ? 14.85374 -30.50547 -16.56856 1.000 32.12061 160 HIS A C 1
ATOM 1222 O O . HIS A 1 160 ? 15.65178 -29.65334 -16.17044 1.000 32.12487 160 HIS A O 1
ATOM 1229 N N . LYS A 1 161 ? 13.55887 -30.23918 -16.66748 1.000 32.07067 161 LYS A N 1
ATOM 1230 C CA . LYS A 1 161 ? 13.09501 -28.88780 -16.37227 1.000 31.93617 161 LYS A CA 1
ATOM 1231 C C . LYS A 1 161 ? 12.55247 -28.71725 -14.95801 1.000 27.71282 161 LYS A C 1
ATOM 1232 O O . LYS A 1 161 ? 12.65713 -27.62146 -14.40800 1.000 31.19204 161 LYS A O 1
ATOM 1238 N N . LEU A 1 162 ? 11.97657 -29.76000 -14.36087 1.000 26.94274 162 LEU A N 1
ATOM 1239 C CA . LEU A 1 162 ? 11.23932 -29.64922 -13.10282 1.000 27.19760 162 LEU A CA 1
ATOM 1240 C C . LEU A 1 162 ? 11.98051 -30.26869 -11.92622 1.000 26.66350 162 LEU A C 1
ATOM 1241 O O . LEU A 1 162 ? 12.14409 -29.61544 -10.89645 1.000 26.18571 162 LEU A O 1
ATOM 1246 N N . PHE A 1 163 ? 12.49120 -31.49730 -12.06818 1.000 23.91943 163 PHE A N 1
ATOM 1247 C CA . PHE A 1 163 ? 13.23861 -32.13801 -10.99478 1.000 24.48534 163 PHE A CA 1
ATOM 1248 C C . PHE A 1 163 ? 14.60401 -31.50308 -10.74327 1.000 25.60088 163 PHE A C 1
ATOM 1249 O O . PHE A 1 163 ? 15.28583 -31.90808 -9.79795 1.000 26.12541 163 PHE A O 1
ATOM 1257 N N . THR A 1 164 ? 15.03435 -30.55580 -11.56796 1.000 28.31285 164 THR A N 1
ATOM 1258 C CA . THR A 1 164 ? 16.25626 -29.79935 -11.33164 1.000 23.96853 164 THR A CA 1
ATOM 1259 C C . THR A 1 164 ? 16.00220 -28.50888 -10.58738 1.000 22.81846 164 THR A C 1
ATOM 1260 O O . THR A 1 164 ? 16.95520 -27.79102 -10.29037 1.000 25.26875 164 THR A O 1
ATOM 1264 N N . LEU A 1 165 ? 14.74660 -28.16886 -10.33369 1.000 22.79415 165 LEU A N 1
ATOM 1265 C CA . LEU A 1 165 ? 14.43917 -27.04178 -9.47576 1.000 25.78463 165 LEU A CA 1
ATOM 1266 C C . LEU A 1 165 ? 14.76992 -27.40968 -8.02781 1.000 24.03363 165 LEU A C 1
ATOM 1267 O O . LEU A 1 165 ? 14.92358 -28.58859 -7.70301 1.000 24.87941 165 LEU A O 1
ATOM 1272 N N . PRO A 1 166 ? 14.90985 -26.42828 -7.14218 1.000 23.94141 166 PRO A N 1
ATOM 1273 C CA . PRO A 1 166 ? 15.26478 -26.74668 -5.74706 1.000 23.31675 166 PRO A CA 1
ATOM 1274 C C . PRO A 1 166 ? 14.16223 -27.51080 -5.02172 1.000 22.66682 166 PRO A C 1
ATOM 1275 O O . PRO A 1 166 ? 12.99377 -27.47123 -5.39473 1.000 25.62747 166 PRO A O 1
ATOM 1279 N N . ASN A 1 167 ? 14.56654 -28.20472 -3.95221 1.000 26.53908 167 ASN A N 1
ATOM 1280 C CA . ASN A 1 167 ? 13.67178 -29.11018 -3.22482 1.000 27.94548 167 ASN A CA 1
ATOM 1281 C C . ASN A 1 167 ? 12.39613 -28.41394 -2.74954 1.000 27.46643 167 ASN A C 1
ATOM 1282 O O . ASN A 1 167 ? 11.29491 -28.97522 -2.84615 1.000 27.33053 167 ASN A O 1
ATOM 1287 N N . GLU A 1 168 ? 12.52976 -27.22395 -2.17345 1.000 24.24070 168 GLU A N 1
ATOM 1288 C CA . GLU A 1 168 ? 11.39567 -26.54587 -1.56298 1.000 25.42168 168 GLU A CA 1
ATOM 1289 C C . GLU A 1 168 ? 10.44825 -25.91585 -2.58858 1.000 26.52784 168 GLU A C 1
ATOM 1290 O O . GLU A 1 168 ? 9.47209 -25.26767 -2.19078 1.000 25.91228 168 GLU A O 1
ATOM 1296 N N . THR A 1 169 ? 10.70528 -26.08931 -3.88382 1.000 23.15698 169 THR A N 1
ATOM 1297 C CA . THR A 1 169 ? 9.82685 -25.54285 -4.91548 1.000 25.19792 169 THR A CA 1
ATOM 1298 C C . THR A 1 169 ? 8.40699 -26.08260 -4.75935 1.000 22.06659 169 THR A C 1
ATOM 1299 O O . THR A 1 169 ? 8.19515 -27.29538 -4.70637 1.000 20.75868 169 THR A O 1
ATOM 1303 N N . LEU A 1 170 ? 7.43252 -25.17570 -4.70613 1.000 25.13718 170 LEU A N 1
ATOM 1304 C CA . LEU A 1 170 ? 6.03210 -25.56253 -4.59601 1.000 22.15843 170 LEU A CA 1
ATOM 1305 C C . LEU A 1 170 ? 5.50480 -26.04205 -5.94538 1.000 22.90992 170 LEU A C 1
ATOM 1306 O O . LEU A 1 170 ? 5.81349 -25.46551 -6.99451 1.000 26.51800 170 LEU A O 1
ATOM 1311 N N . VAL A 1 171 ? 4.71335 -27.10612 -5.92085 1.000 21.05864 171 VAL A N 1
ATOM 1312 C CA . VAL A 1 171 ? 4.16256 -27.70420 -7.13026 1.000 21.78549 171 VAL A CA 1
ATOM 1313 C C . VAL A 1 171 ? 2.66946 -27.42587 -7.11334 1.000 24.86950 171 VAL A C 1
ATOM 1314 O O . VAL A 1 171 ? 1.92919 -28.02596 -6.32249 1.000 24.34551 171 VAL A O 1
ATOM 1318 N N . TYR A 1 172 ? 2.21853 -26.51980 -7.97977 1.000 24.71722 172 TYR A N 1
ATOM 1319 C CA . TYR A 1 172 ? 0.79800 -26.20641 -8.10892 1.000 23.06566 172 TYR A CA 1
ATOM 1320 C C . TYR A 1 172 ? 0.27654 -26.82908 -9.40126 1.000 25.81731 172 TYR A C 1
ATOM 1321 O O . TYR A 1 172 ? 0.55305 -26.31104 -10.49622 1.000 24.81546 172 TYR A O 1
ATOM 1330 N N . PRO A 1 173 ? -0.46292 -27.93617 -9.33389 1.000 26.16730 173 PRO A N 1
ATOM 1331 C CA . PRO A 1 173 ? -0.75762 -28.72250 -10.54272 1.000 23.95014 173 PRO A CA 1
ATOM 1332 C C . PRO A 1 173 ? -1.93670 -28.17809 -11.34751 1.000 24.22623 173 PRO A C 1
ATOM 1333 O O . PRO A 1 173 ? -2.76025 -27.39406 -10.86658 1.000 24.27337 173 PRO A O 1
ATOM 1337 N N . GLY A 1 174 ? -2.02034 -28.62788 -12.60313 1.000 24.32210 174 GLY A N 1
ATOM 1338 C CA . GLY A 1 174 ? -3.14654 -28.23697 -13.43892 1.000 23.81890 174 GLY A CA 1
ATOM 1339 C C . GLY A 1 174 ? -4.44761 -28.90647 -13.03906 1.000 26.29720 174 GLY A C 1
ATOM 1340 O O . GLY A 1 174 ? -5.52669 -28.33922 -13.21812 1.000 25.62949 174 GLY A O 1
ATOM 1341 N N . HIS A 1 175 ? -4.36367 -30.09829 -12.46116 1.000 26.05090 175 HIS A N 1
ATOM 1342 C CA . HIS A 1 175 ? -5.53419 -30.86838 -12.08226 1.000 26.52969 175 HIS A CA 1
ATOM 1343 C C . HIS A 1 175 ? -5.20144 -31.63287 -10.81916 1.000 23.92669 175 HIS A C 1
ATOM 1344 O O . HIS A 1 175 ? -4.03214 -31.84860 -10.50658 1.000 25.65776 175 HIS A O 1
ATOM 1351 N N . ASP A 1 176 ? -6.24669 -32.06643 -10.11436 1.000 24.92819 176 ASP A N 1
ATOM 1352 C CA . ASP A 1 176 ? -6.13571 -33.11463 -9.10300 1.000 25.53596 176 ASP A CA 1
ATOM 1353 C C . ASP A 1 176 ? -7.51297 -33.73330 -8.88209 1.000 25.73443 176 ASP A C 1
ATOM 1354 O O . ASP A 1 176 ? -8.52214 -33.02746 -8.88732 1.000 27.19269 176 ASP A O 1
ATOM 1359 N N . TYR A 1 177 ? -7.54948 -35.04739 -8.68433 1.000 25.12726 177 TYR A N 1
ATOM 1360 C CA . TYR A 1 177 ? -8.80870 -35.77301 -8.61881 1.000 25.87388 177 TYR A CA 1
ATOM 1361 C C . TYR A 1 177 ? -9.07041 -36.34751 -7.24327 1.000 28.86716 177 TYR A C 1
ATOM 1362 O O . TYR A 1 177 ? -10.08345 -37.02721 -7.05454 1.000 32.51898 177 TYR A O 1
ATOM 1371 N N . GLU A 1 178 ? -8.20108 -36.06191 -6.27301 1.000 26.19719 178 GLU A N 1
ATOM 1372 C CA . GLU A 1 178 ? -8.25576 -36.64955 -4.94307 1.000 27.61204 178 GLU A CA 1
ATOM 1373 C C . GLU A 1 178 ? -8.22989 -35.58538 -3.84948 1.000 28.77473 178 GLU A C 1
ATOM 1374 O O . GLU A 1 178 ? -7.91108 -35.88891 -2.69418 1.000 24.98808 178 GLU A O 1
ATOM 1380 N N . GLY A 1 179 ? -8.55836 -34.34151 -4.18326 1.000 25.68186 179 GLY A N 1
ATOM 1381 C CA . GLY A 1 179 ? -8.61881 -33.31838 -3.16250 1.000 24.58693 179 GLY A CA 1
ATOM 1382 C C . GLY A 1 179 ? -7.29515 -32.78117 -2.66766 1.000 24.99481 179 GLY A C 1
ATOM 1383 O O . GLY A 1 179 ? -7.27334 -32.12104 -1.63189 1.000 26.94710 179 GLY A O 1
ATOM 1384 N N . ARG A 1 180 ? -6.18766 -33.02236 -3.36857 1.000 25.52498 180 ARG A N 1
ATOM 1385 C CA . ARG A 1 180 ? -4.91661 -32.40451 -3.00737 1.000 24.50684 180 ARG A CA 1
ATOM 1386 C C . ARG A 1 180 ? -4.71865 -31.10620 -3.77862 1.000 25.43926 180 ARG A C 1
ATOM 1387 O O . ARG A 1 180 ? -5.19014 -30.95596 -4.90876 1.000 25.75917 180 ARG A O 1
ATOM 1395 N N . PHE A 1 181 ? -4.00888 -30.16672 -3.15906 1.000 20.86683 181 PHE A N 1
ATOM 1396 C CA . PHE A 1 181 ? -3.85478 -28.84520 -3.73211 1.000 21.53511 181 PHE A CA 1
ATOM 1397 C C . PHE A 1 181 ? -2.42773 -28.49986 -4.07677 1.000 24.09465 181 PHE A C 1
ATOM 1398 O O . PHE A 1 181 ? -2.20672 -27.67078 -4.96607 1.000 24.13158 181 PHE A O 1
ATOM 1406 N N . ILE A 1 182 ? -1.45173 -29.11560 -3.41583 1.000 22.50310 182 ILE A N 1
ATOM 1407 C CA . ILE A 1 182 ? -0.09377 -28.61444 -3.47835 1.000 24.06768 182 ILE A CA 1
ATOM 1408 C C . ILE A 1 182 ? 0.84696 -29.76251 -3.18208 1.000 23.53193 182 ILE A C 1
ATOM 1409 O O . ILE A 1 182 ? 0.49349 -30.71297 -2.47088 1.000 23.07336 182 ILE A O 1
ATOM 1414 N N . SER A 1 183 ? 2.04985 -29.67584 -3.73859 1.000 21.78016 183 SER A N 1
ATOM 1415 C CA . SER A 1 183 ? 3.14337 -30.56492 -3.37604 1.000 22.71127 183 SER A CA 1
ATOM 1416 C C . SER A 1 183 ? 4.44810 -29.78627 -3.47184 1.000 22.34291 183 SER A C 1
ATOM 1417 O O . SER A 1 183 ? 4.45552 -28.55889 -3.60103 1.000 20.88797 183 SER A O 1
ATOM 1420 N N . SER A 1 184 ? 5.56182 -30.50518 -3.40932 1.000 22.70994 184 SER A N 1
ATOM 1421 C CA . SER A 1 184 ? 6.86899 -29.89357 -3.58724 1.000 23.41208 184 SER A CA 1
ATOM 1422 C C . SER A 1 184 ? 7.72062 -30.79944 -4.46916 1.000 22.36838 184 SER A C 1
ATOM 1423 O O . SER A 1 184 ? 7.45922 -31.99753 -4.59489 1.000 22.35134 184 SER A O 1
ATOM 1426 N N . ILE A 1 185 ? 8.75844 -30.21552 -5.06796 1.000 22.53756 185 ILE A N 1
ATOM 1427 C CA . ILE A 1 185 ? 9.65303 -31.01091 -5.90268 1.000 24.74511 185 ILE A CA 1
ATOM 1428 C C . ILE A 1 185 ? 10.27737 -32.12663 -5.07994 1.000 24.38945 185 ILE A C 1
ATOM 1429 O O . ILE A 1 185 ? 10.37003 -33.27539 -5.53452 1.000 26.37731 185 ILE A O 1
ATOM 1434 N N . ALA A 1 186 ? 10.67714 -31.81776 -3.84197 1.000 24.65379 186 ALA A N 1
ATOM 1435 C CA . ALA A 1 186 ? 11.23218 -32.84707 -2.96949 1.000 25.35942 186 ALA A CA 1
ATOM 1436 C C . ALA A 1 186 ? 10.22743 -33.96232 -2.72473 1.000 23.49516 186 ALA A C 1
ATOM 1437 O O . ALA A 1 186 ? 10.58807 -35.14252 -2.73813 1.000 25.26681 186 ALA A O 1
ATOM 1439 N N . GLN A 1 187 ? 8.96227 -33.61432 -2.49701 1.000 23.44529 187 GLN A N 1
ATOM 1440 C CA . GLN A 1 187 ? 7.95807 -34.64953 -2.27548 1.000 25.45255 187 GLN A CA 1
ATOM 1441 C C . GLN A 1 187 ? 7.80028 -35.54746 -3.50207 1.000 24.95295 187 GLN A C 1
ATOM 1442 O O . GLN A 1 187 ? 7.77976 -36.77954 -3.39324 1.000 23.87508 187 GLN A O 1
ATOM 1448 N N . GLU A 1 188 ? 7.68045 -34.94656 -4.67985 1.000 23.73600 188 GLU A N 1
ATOM 1449 C CA . GLU A 1 188 ? 7.45751 -35.75288 -5.87199 1.000 25.79493 188 GLU A CA 1
ATOM 1450 C C . GLU A 1 188 ? 8.65398 -36.64424 -6.17297 1.000 25.25135 188 GLU A C 1
ATOM 1451 O O . GLU A 1 188 ? 8.48150 -37.82411 -6.48604 1.000 28.89279 188 GLU A O 1
ATOM 1457 N N . LYS A 1 189 ? 9.87076 -36.11768 -6.06609 1.000 26.18525 189 LYS A N 1
ATOM 1458 C CA . LYS A 1 189 ? 11.03460 -36.97803 -6.25387 1.000 26.73229 189 LYS A CA 1
ATOM 1459 C C . LYS A 1 189 ? 11.01185 -38.12319 -5.26649 1.000 29.92111 189 LYS A C 1
ATOM 1460 O O . LYS A 1 189 ? 11.39354 -39.24894 -5.60289 1.000 35.79606 189 LYS A O 1
ATOM 1466 N N . GLN A 1 190 ? 10.51836 -37.86288 -4.06086 1.000 27.58582 190 GLN A N 1
ATOM 1467 C CA . GLN A 1 190 ? 10.57689 -38.83995 -2.98844 1.000 27.82487 190 GLN A CA 1
ATOM 1468 C C . GLN A 1 190 ? 9.54615 -39.94849 -3.15530 1.000 30.15671 190 GLN A C 1
ATOM 1469 O O . GLN A 1 190 ? 9.86738 -41.11639 -2.92815 1.000 33.53367 190 GLN A O 1
ATOM 1475 N N . ARG A 1 191 ? 8.30318 -39.62107 -3.53595 1.000 28.40701 191 ARG A N 1
ATOM 1476 C CA . ARG A 1 191 ? 7.22238 -40.59212 -3.39075 1.000 27.27185 191 ARG A CA 1
ATOM 1477 C C . ARG A 1 191 ? 6.24415 -40.68065 -4.55296 1.000 28.79951 191 ARG A C 1
ATOM 1478 O O . ARG A 1 191 ? 5.30588 -41.48260 -4.46655 1.000 28.59292 191 ARG A O 1
ATOM 1486 N N . ASN A 1 192 ? 6.39263 -39.86795 -5.60443 1.000 29.70017 192 ASN A N 1
ATOM 1487 C CA . ASN A 1 192 ? 5.54186 -39.97914 -6.79033 1.000 29.02537 192 ASN A CA 1
ATOM 1488 C C . ASN A 1 192 ? 5.69528 -41.38373 -7.35027 1.000 28.91498 192 ASN A C 1
ATOM 1489 O O . ASN A 1 192 ? 6.78257 -41.74226 -7.81915 1.000 28.57215 192 ASN A O 1
ATOM 1494 N N . PRO A 1 193 ? 4.63964 -42.19672 -7.33496 1.000 29.18239 193 PRO A N 1
ATOM 1495 C CA . PRO A 1 193 ? 4.80621 -43.60929 -7.71342 1.000 30.79935 193 PRO A CA 1
ATOM 1496 C C . PRO A 1 193 ? 5.26202 -43.79844 -9.14646 1.000 32.07265 193 PRO A C 1
ATOM 1497 O O . PRO A 1 193 ? 5.79487 -44.86887 -9.47286 1.000 35.40952 193 PRO A O 1
ATOM 1501 N N . ARG A 1 194 ? 5.08348 -42.80194 -10.01247 1.000 29.25395 194 ARG A N 1
ATOM 1502 C CA . ARG A 1 194 ? 5.51541 -42.96040 -11.39393 1.000 30.67912 194 ARG A CA 1
ATOM 1503 C C . ARG A 1 194 ? 6.97095 -42.59002 -11.60305 1.000 33.81802 194 ARG A C 1
ATOM 1504 O O . ARG A 1 194 ? 7.59557 -43.10912 -12.53063 1.000 35.76283 194 ARG A O 1
ATOM 1512 N N . LEU A 1 195 ? 7.53757 -41.72876 -10.74930 1.000 34.71260 195 LEU A N 1
ATOM 1513 C CA . LEU A 1 195 ? 8.85984 -41.16777 -10.97932 1.000 34.88985 195 LEU A CA 1
ATOM 1514 C C . LEU A 1 195 ? 9.85558 -41.39504 -9.85173 1.000 40.04020 195 LEU A C 1
ATOM 1515 O O . LEU A 1 195 ? 11.04719 -41.12178 -10.04100 1.000 44.27482 195 LEU A O 1
ATOM 1520 N N . SER A 1 196 ? 9.41304 -41.86301 -8.69123 1.000 39.56152 196 SER A N 1
ATOM 1521 C CA . SER A 1 196 ? 10.29836 -42.01197 -7.54211 1.000 43.59361 196 SER A CA 1
ATOM 1522 C C . SER A 1 196 ? 11.21485 -43.21659 -7.71162 1.000 46.96812 196 SER A C 1
ATOM 1523 O O . SER A 1 196 ? 10.97308 -44.10303 -8.53789 1.000 47.65364 196 SER A O 1
ATOM 1526 N N . ASN A 1 197 ? 12.26164 -43.25621 -6.88202 1.000 50.40609 197 ASN A N 1
ATOM 1527 C CA . ASN A 1 197 ? 13.20591 -44.36826 -6.85335 1.000 53.56893 197 ASN A CA 1
ATOM 1528 C C . ASN A 1 197 ? 14.06872 -44.39322 -8.10241 1.000 55.85386 197 ASN A C 1
ATOM 1529 O O . ASN A 1 197 ? 14.43340 -45.46954 -8.58356 1.000 57.49550 197 ASN A O 1
ATOM 1534 N N . ASN A 1 198 ? 14.37034 -43.20875 -8.64310 1.000 55.33820 198 ASN A N 1
ATOM 1535 C CA . ASN A 1 198 ? 15.08667 -43.08772 -9.91308 1.000 56.89710 198 ASN A CA 1
ATOM 1536 C C . ASN A 1 198 ? 14.48681 -44.02067 -10.95866 1.000 53.30245 198 ASN A C 1
ATOM 1537 O O . ASN A 1 198 ? 15.20417 -44.74915 -11.64918 1.000 52.70943 198 ASN A O 1
ATOM 1542 N N . LYS A 1 199 ? 13.15881 -44.04742 -11.03871 1.000 47.85266 199 LYS A N 1
ATOM 1543 C CA . LYS A 1 199 ? 12.52898 -44.95497 -11.98087 1.000 43.56242 199 LYS A CA 1
ATOM 1544 C C . LYS A 1 199 ? 13.06008 -44.66546 -13.37613 1.000 42.87199 199 LYS A C 1
ATOM 1545 O O . LYS A 1 199 ? 13.27370 -43.50789 -13.74817 1.000 43.98220 199 LYS A O 1
ATOM 1551 N N . SER A 1 200 ? 13.32872 -45.72664 -14.12669 1.000 40.85063 200 SER A N 1
ATOM 1552 C CA . SER A 1 200 ? 13.96721 -45.56514 -15.41850 1.000 41.05798 200 SER A CA 1
ATOM 1553 C C . SER A 1 200 ? 12.96412 -45.06926 -16.45997 1.000 38.59450 200 SER A C 1
ATOM 1554 O O . SER A 1 200 ? 11.74397 -45.22904 -16.32477 1.000 34.85127 200 SER A O 1
ATOM 1557 N N . LYS A 1 201 ? 13.50993 -44.47800 -17.52527 1.000 34.13624 201 LYS A N 1
ATOM 1558 C CA . LYS A 1 201 ? 12.68104 -44.01551 -18.62981 1.000 32.79991 201 LYS A CA 1
ATOM 1559 C C . LYS A 1 201 ? 11.90755 -45.16750 -19.27058 1.000 35.00591 201 LYS A C 1
ATOM 1560 O O . LYS A 1 201 ? 10.70426 -45.05364 -19.51816 1.000 36.80067 201 LYS A O 1
ATOM 1566 N N . GLN A 1 202 ? 12.57414 -46.29121 -19.54829 1.000 37.20037 202 GLN A N 1
ATOM 1567 C CA . GLN A 1 202 ? 11.84998 -47.42566 -20.11910 1.000 36.26678 202 GLN A CA 1
ATOM 1568 C C . GLN A 1 202 ? 10.77942 -47.94292 -19.15735 1.000 36.62842 202 GLN A C 1
ATOM 1569 O O . GLN A 1 202 ? 9.69716 -48.35659 -19.58759 1.000 35.79228 202 GLN A O 1
ATOM 1575 N N . ALA A 1 203 ? 11.05306 -47.92647 -17.84838 1.000 37.20022 203 ALA A N 1
ATOM 1576 C CA . ALA A 1 203 ? 10.03075 -48.36188 -16.89259 1.000 39.51821 203 ALA A CA 1
ATOM 1577 C C . ALA A 1 203 ? 8.86806 -47.37195 -16.83552 1.000 37.29578 203 ALA A C 1
ATOM 1578 O O . ALA A 1 203 ? 7.69962 -47.77508 -16.71719 1.000 35.09157 203 ALA A O 1
ATOM 1580 N N . PHE A 1 204 ? 9.17509 -46.07095 -16.92489 1.000 34.53745 204 PHE A N 1
ATOM 1581 C CA . PHE A 1 204 ? 8.13685 -45.04411 -16.96182 1.000 31.12239 204 PHE A CA 1
ATOM 1582 C C . PHE A 1 204 ? 7.24080 -45.19654 -18.19454 1.000 35.38149 204 PHE A C 1
ATOM 1583 O O . PHE A 1 204 ? 6.01186 -45.04635 -18.10696 1.000 34.40647 204 PHE A O 1
ATOM 1591 N N . ILE A 1 205 ? 7.83878 -45.49216 -19.35483 1.000 35.96305 205 ILE A N 1
ATOM 1592 C CA . ILE A 1 205 ? 7.06021 -45.66536 -20.58108 1.000 35.09138 205 ILE A CA 1
ATOM 1593 C C . ILE A 1 205 ? 6.16332 -46.88449 -20.47717 1.000 33.51812 205 ILE A C 1
ATOM 1594 O O . ILE A 1 205 ? 4.99855 -46.85673 -20.89580 1.000 33.95320 205 ILE A O 1
ATOM 1599 N N . GLU A 1 206 ? 6.69889 -47.98197 -19.94185 1.000 36.27604 206 GLU A N 1
ATOM 1600 C CA . GLU A 1 206 ? 5.90651 -49.19699 -19.79686 1.000 37.19622 206 GLU A CA 1
ATOM 1601 C C . GLU A 1 206 ? 4.72111 -48.95273 -18.88272 1.000 37.11406 206 GLU A C 1
ATOM 1602 O O . GLU A 1 206 ? 3.59908 -49.38376 -19.17561 1.000 38.90780 206 GLU A O 1
ATOM 1608 N N . LEU A 1 207 ? 4.95273 -48.23591 -17.78102 1.000 35.12213 207 LEU A N 1
ATOM 1609 C CA . LEU A 1 207 ? 3.87734 -47.88028 -16.86188 1.000 36.80706 207 LEU A CA 1
ATOM 1610 C C . LEU A 1 207 ? 2.81274 -47.01368 -17.53975 1.000 36.84911 207 LEU A C 1
ATOM 1611 O O . LEU A 1 207 ? 1.60928 -47.25113 -17.38008 1.000 36.81914 207 LEU A O 1
ATOM 1616 N N . MET A 1 208 ? 3.24008 -45.97697 -18.26958 1.000 35.38501 208 MET A N 1
ATOM 1617 C CA . MET A 1 208 ? 2.28708 -45.08510 -18.93115 1.000 37.68838 208 MET A CA 1
ATOM 1618 C C . MET A 1 208 ? 1.45734 -45.83222 -19.97749 1.000 38.38498 208 MET A C 1
ATOM 1619 O O . MET A 1 208 ? 0.25313 -45.58852 -20.11866 1.000 39.50675 208 MET A O 1
ATOM 1624 N N . ASN A 1 209 ? 2.08706 -46.73242 -20.73738 1.000 40.68750 209 ASN A N 1
ATOM 1625 C CA . ASN A 1 209 ? 1.34529 -47.53567 -21.70864 1.000 42.97564 209 ASN A CA 1
ATOM 1626 C C . ASN A 1 209 ? 0.35937 -48.48959 -21.04574 1.000 47.93661 209 ASN A C 1
ATOM 1627 O O . ASN A 1 209 ? -0.60420 -48.91044 -21.69564 1.000 52.38040 209 ASN A O 1
ATOM 1632 N N . GLY A 1 210 ? 0.57867 -48.84714 -19.77948 1.000 42.27769 210 GLY A N 1
ATOM 1633 C CA . GLY A 1 210 ? -0.33934 -49.72237 -19.08343 1.000 44.33535 210 GLY A CA 1
ATOM 1634 C C . GLY A 1 210 ? -1.49873 -49.03140 -18.42873 1.000 47.91340 210 GLY A C 1
ATOM 1635 O O . GLY A 1 210 ? -2.41672 -49.69760 -17.95171 1.000 51.00605 210 GLY A O 1
ATOM 1636 N N . LEU A 1 211 ? -1.47795 -47.70527 -18.36651 1.000 52.19184 211 LEU A N 1
ATOM 1637 C CA . LEU A 1 211 ? -2.60561 -46.97588 -17.80612 1.000 50.28143 211 LEU A CA 1
ATOM 1638 C C . LEU A 1 211 ? -3.73910 -46.99078 -18.80528 1.000 56.37297 211 LEU A C 1
ATOM 1639 O O . LEU A 1 211 ? -3.53546 -46.73096 -19.99595 1.000 58.65492 211 LEU A O 1
ATOM 1644 N N . LYS A 1 212 ? -4.93528 -47.29499 -18.33193 1.000 61.47123 212 LYS A N 1
ATOM 1645 C CA . LYS A 1 212 ? -6.10905 -47.19437 -19.18335 1.000 66.39201 212 LYS A CA 1
ATOM 1646 C C . LYS A 1 212 ? -7.16834 -46.40689 -18.42737 1.000 64.78048 212 LYS A C 1
ATOM 1647 O O . LYS A 1 212 ? -7.70812 -46.86959 -17.41744 1.000 65.59311 212 LYS A O 1
ATOM 1653 N N . THR A 1 213 ? -7.39819 -45.18748 -18.90649 1.000 66.20931 213 THR A N 1
ATOM 1654 C CA . THR A 1 213 ? -8.26958 -44.15616 -18.39103 1.000 64.05647 213 THR A CA 1
ATOM 1655 C C . THR A 1 213 ? -9.16325 -43.66134 -19.52172 1.000 61.97286 213 THR A C 1
ATOM 1656 O O . THR A 1 213 ? -8.71892 -43.58775 -20.67533 1.000 53.98093 213 THR A O 1
ATOM 1660 N N . PRO A 1 214 ? -10.41850 -43.31868 -19.23484 1.000 60.43190 214 PRO A N 1
ATOM 1661 C CA . PRO A 1 214 ? -11.31067 -42.86154 -20.30511 1.000 59.82767 214 PRO A CA 1
ATOM 1662 C C . PRO A 1 214 ? -10.89628 -41.50037 -20.84275 1.000 59.10458 214 PRO A C 1
ATOM 1663 O O . PRO A 1 214 ? -10.31372 -40.67399 -20.13304 1.000 56.46775 214 PRO A O 1
ATOM 1667 N N . ASN A 1 215 ? -11.22335 -41.26858 -22.11359 1.000 57.87472 215 ASN A N 1
ATOM 1668 C CA . ASN A 1 215 ? -10.99045 -39.96659 -22.71704 1.000 54.81519 215 ASN A CA 1
ATOM 1669 C C . ASN A 1 215 ? -11.86694 -38.90808 -22.04236 1.000 55.20626 215 ASN A C 1
ATOM 1670 O O . ASN A 1 215 ? -12.98585 -39.20587 -21.60726 1.000 53.73035 215 ASN A O 1
ATOM 1675 N N . PRO A 1 216 ? -11.37220 -37.67239 -21.89996 1.000 52.46941 216 PRO A N 1
ATOM 1676 C CA . PRO A 1 216 ? -12.23047 -36.61579 -21.34854 1.000 49.92040 216 PRO A CA 1
ATOM 1677 C C . PRO A 1 216 ? -13.45572 -36.44156 -22.23428 1.000 47.24247 216 PRO A C 1
ATOM 1678 O O . PRO A 1 216 ? -13.36637 -36.48623 -23.46446 1.000 44.86597 216 PRO A O 1
ATOM 1682 N N . ARG A 1 217 ? -14.61210 -36.26375 -21.59231 1.000 46.15015 217 ARG A N 1
ATOM 1683 C CA . ARG A 1 217 ? -15.87133 -36.23355 -22.33048 1.000 46.69074 217 ARG A CA 1
ATOM 1684 C C . ARG A 1 217 ? -15.84994 -35.17964 -23.43016 1.000 44.76112 217 ARG A C 1
ATOM 1685 O O . ARG A 1 217 ? -16.21004 -35.46101 -24.57645 1.000 42.55029 217 ARG A O 1
ATOM 1693 N N . LYS A 1 218 ? -15.39960 -33.96502 -23.10133 1.000 43.89394 218 LYS A N 1
ATOM 1694 C CA . LYS A 1 218 ? -15.48179 -32.80605 -23.98537 1.000 40.76914 218 LYS A CA 1
ATOM 1695 C C . LYS A 1 218 ? -14.42493 -32.80019 -25.08411 1.000 40.41937 218 LYS A C 1
ATOM 1696 O O . LYS A 1 218 ? -14.35006 -31.83717 -25.85585 1.000 40.91870 218 LYS A O 1
ATOM 1702 N N . MET A 1 219 ? -13.61737 -33.84777 -25.18342 1.000 40.00224 219 MET A N 1
ATOM 1703 C CA . MET A 1 219 ? -12.36842 -33.75392 -25.93014 1.000 38.97635 219 MET A CA 1
ATOM 1704 C C . MET A 1 219 ? -12.57329 -33.41833 -27.39182 1.000 39.89408 219 MET A C 1
ATOM 1705 O O . MET A 1 219 ? -11.73036 -32.72580 -27.97982 1.000 41.10442 219 MET A O 1
ATOM 1710 N N . ALA A 1 220 ? -13.68497 -33.87519 -27.98262 1.000 41.98378 220 ALA A N 1
ATOM 1711 C CA . ALA A 1 220 ? -13.91326 -33.67381 -29.41298 1.000 41.36223 220 ALA A CA 1
ATOM 1712 C C . ALA A 1 220 ? -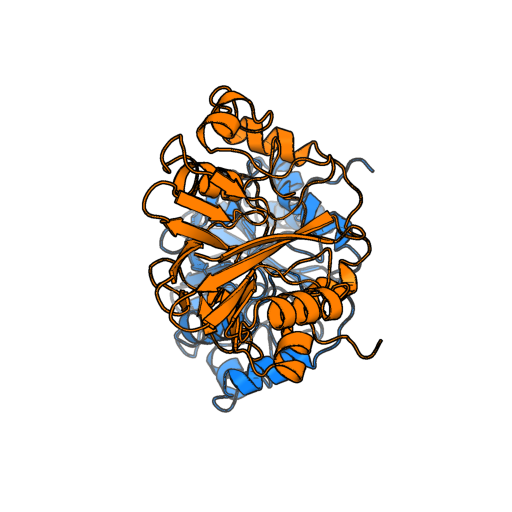14.07071 -32.19719 -29.74880 1.000 38.27377 220 ALA A C 1
ATOM 1713 O O . ALA A 1 220 ? -13.57339 -31.73004 -30.77390 1.000 36.13053 220 ALA A O 1
ATOM 1715 N N . PHE A 1 221 ? -14.74197 -31.43539 -28.90070 1.000 38.94239 221 PHE A N 1
ATOM 1716 C CA . PHE A 1 221 ? -14.88031 -30.02135 -29.20136 1.000 39.59312 221 PHE A CA 1
ATOM 1717 C C . PHE A 1 221 ? -14.02328 -29.10755 -28.32596 1.000 35.50984 221 PHE A C 1
ATOM 1718 O O . PHE A 1 221 ? -13.82804 -27.94578 -28.69872 1.000 31.84481 221 PHE A O 1
ATOM 1726 N N . ALA A 1 222 ? -13.46791 -29.59670 -27.21099 1.000 31.37563 222 ALA A N 1
ATOM 1727 C CA . ALA A 1 222 ? -12.65004 -28.72150 -26.36959 1.000 31.64001 222 ALA A CA 1
ATOM 1728 C C . ALA A 1 222 ? -11.34649 -28.33673 -27.06402 1.000 30.54673 222 ALA A C 1
ATOM 1729 O O . ALA A 1 222 ? -10.94278 -27.16565 -27.04236 1.000 31.08891 222 ALA A O 1
ATOM 1731 N N . VAL A 1 223 ? -10.66827 -29.30657 -27.68377 1.000 29.00263 223 VAL A N 1
ATOM 1732 C CA . VAL A 1 223 ? -9.40633 -29.00367 -28.36692 1.000 28.57237 223 VAL A CA 1
ATOM 1733 C C . VAL A 1 223 ? -9.60102 -28.03754 -29.53361 1.000 28.73427 223 VAL A C 1
ATOM 1734 O O . VAL A 1 223 ? -8.86304 -27.04014 -29.60890 1.000 28.44110 223 VAL A O 1
ATOM 1738 N N . PRO A 1 224 ? -10.54636 -28.25385 -30.46586 1.000 27.52338 224 PRO A N 1
ATOM 1739 C CA . PRO A 1 224 ? -10.78737 -27.20616 -31.47498 1.000 26.21776 224 PRO A CA 1
ATOM 1740 C C . PRO A 1 224 ? -11.26790 -25.87223 -30.89689 1.000 26.68495 224 PRO A C 1
ATOM 1741 O O . PRO A 1 224 ? -10.86032 -24.82438 -31.40956 1.000 26.80236 224 PRO A O 1
ATOM 1745 N N . SER A 1 225 ? -12.09294 -25.85750 -29.83976 1.000 26.65450 225 SER A N 1
ATOM 1746 C CA . SER A 1 225 ? -12.48329 -24.57154 -29.24267 1.000 28.90900 225 SER A CA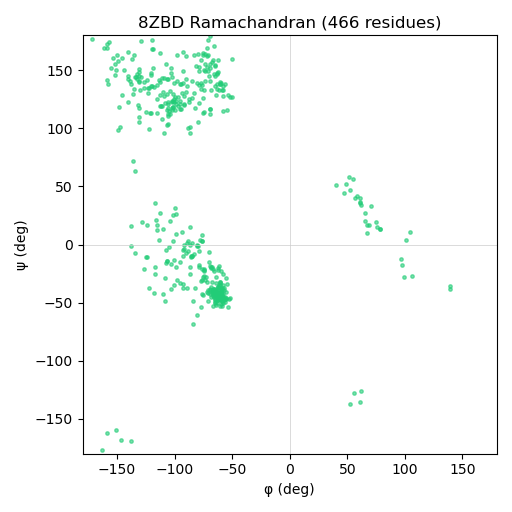 1
ATOM 1747 C C . SER A 1 225 ? -11.29478 -23.85035 -28.61585 1.000 28.65182 225 SER A C 1
ATOM 1748 O O . SER A 1 225 ? -11.21035 -22.61501 -28.66599 1.000 27.26154 225 SER A O 1
ATOM 1751 N N . ASN A 1 226 ? -10.39056 -24.59237 -27.97798 1.000 25.81269 226 ASN A N 1
ATOM 1752 C CA . ASN A 1 226 ? -9.26630 -23.92825 -27.33837 1.000 26.34759 226 ASN A CA 1
ATOM 1753 C C . ASN A 1 226 ? -8.24620 -23.44670 -28.36596 1.000 28.17466 226 ASN A C 1
ATOM 1754 O O . ASN A 1 226 ? -7.49238 -22.50365 -28.09087 1.000 25.28727 226 ASN A O 1
ATOM 1759 N N . LYS A 1 227 ? -8.22977 -24.04347 -29.56179 1.000 28.46023 227 LYS A N 1
ATOM 1760 C CA . LYS A 1 227 ? -7.42878 -23.46573 -30.63673 1.000 28.73027 227 LYS A CA 1
ATOM 1761 C C . LYS A 1 227 ? -7.99777 -22.14018 -31.11506 1.000 28.52930 227 LYS A C 1
ATOM 1762 O O . LYS A 1 227 ? -7.25908 -21.34324 -31.70109 1.000 31.65552 227 LYS A O 1
ATOM 1768 N N . GLN A 1 228 ? -9.28139 -21.87935 -30.84889 1.000 31.40892 228 GLN A N 1
ATOM 1769 C CA . GLN A 1 228 ? -9.87763 -20.54877 -30.94109 1.000 30.69458 228 GLN A CA 1
ATOM 1770 C C . GLN A 1 228 ? -10.00737 -19.87584 -29.57403 1.000 32.48883 228 GLN A C 1
ATOM 1771 O O . GLN A 1 228 ? -10.95348 -19.10820 -29.34889 1.000 33.83035 228 GLN A O 1
ATOM 1777 N N . CYS A 1 229 ? -9.08130 -20.17315 -28.65208 1.000 28.99154 229 CYS A N 1
ATOM 1778 C CA . CYS A 1 229 ? -8.94009 -19.50770 -27.35979 1.000 25.87021 229 CYS A CA 1
ATOM 1779 C C . CYS A 1 229 ? -10.13455 -19.73217 -26.44531 1.000 29.41240 229 CYS A C 1
ATOM 1780 O O . CYS A 1 229 ? -10.33457 -18.98169 -25.48669 1.000 29.06325 229 CYS A O 1
ATOM 1783 N N . GLY A 1 230 ? -10.92031 -20.77152 -26.69465 1.000 30.94178 230 GLY A N 1
ATOM 1784 C CA . GLY A 1 230 ? -12.05366 -21.07900 -25.85332 1.000 29.01892 230 GLY A CA 1
ATOM 1785 C C . GLY A 1 230 ? -13.37692 -20.64407 -26.42520 1.000 32.80384 230 GLY A C 1
ATOM 1786 O O . GLY A 1 230 ? -14.40201 -20.79078 -25.75166 1.000 35.27767 230 GLY A O 1
ATOM 1787 N N . MET A 1 231 ? -13.38365 -20.11302 -27.64143 1.000 32.76552 231 MET A N 1
ATOM 1788 C CA . MET A 1 231 ? -14.62718 -19.76988 -28.31095 1.000 37.98133 231 MET A CA 1
ATOM 1789 C C . MET A 1 231 ? -15.38255 -21.03966 -28.66633 1.000 39.32004 231 MET A C 1
ATOM 1790 O O . MET A 1 231 ? -14.80455 -21.98330 -29.21202 1.000 41.71764 231 MET A O 1
ATOM 1795 N N . CYS A 1 232 ? -16.67383 -21.06018 -28.35995 1.000 47.46433 232 CYS A N 1
ATOM 1796 C CA . CYS A 1 232 ? -17.48538 -22.23733 -28.61878 1.000 56.10263 232 CYS A CA 1
ATOM 1797 C C . CYS A 1 232 ? -17.59035 -22.48603 -30.12552 1.000 63.05136 232 CYS A C 1
ATOM 1798 O O . CYS A 1 232 ? -17.44539 -21.56112 -30.93127 1.000 66.10303 232 CYS A O 1
ATOM 1801 N N . PRO A 1 233 ? -17.80630 -23.73108 -30.53541 1.000 70.07384 233 PRO A N 1
ATOM 1802 C CA . PRO A 1 233 ? -18.26452 -23.98522 -31.90407 1.000 80.11119 233 PRO A CA 1
ATOM 1803 C C . PRO A 1 233 ? -19.69392 -23.50364 -32.07256 1.000 89.72251 233 PRO A C 1
ATOM 1804 O O . PRO A 1 233 ? -20.43933 -23.38852 -31.08563 1.000 85.19469 233 PRO A O 1
ATOM 1808 N N . PRO A 1 234 ? -20.11408 -23.18197 -33.29873 1.000 97.49051 234 PRO A N 1
ATOM 1809 C CA . PRO A 1 234 ? -21.53829 -22.85071 -33.49342 1.000 99.66813 234 PRO A CA 1
ATOM 1810 C C . PRO A 1 234 ? -22.47608 -23.99541 -33.12064 1.000 101.98754 234 PRO A C 1
ATOM 1811 O O . PRO A 1 234 ? -23.53202 -23.75815 -32.51871 1.000 100.20727 234 PRO A O 1
ATOM 1815 N N . ASN A 1 235 ? -22.08943 -25.23582 -33.41250 1.000 106.22908 235 ASN A N 1
ATOM 1816 C CA . ASN A 1 235 ? -22.98556 -26.38866 -33.31585 1.000 109.87269 235 ASN A CA 1
ATOM 1817 C C . ASN A 1 235 ? -22.92841 -27.07871 -31.95680 1.000 108.90000 235 ASN A C 1
ATOM 1818 O O . ASN A 1 235 ? -23.48719 -28.16138 -31.77671 1.000 111.17000 235 ASN A O 1
ATOM 1823 N N . MET B 1 1 ? 18.88411 -46.95972 -59.21349 1.000 33.89867 1 MET B N 1
ATOM 1824 C CA . MET B 1 1 ? 18.17659 -47.35938 -57.99609 1.000 33.96837 1 MET B CA 1
ATOM 1825 C C . MET B 1 1 ? 16.82359 -47.94917 -58.34462 1.000 30.00415 1 MET B C 1
ATOM 1826 O O . MET B 1 1 ? 16.13515 -47.42763 -59.20773 1.000 36.49600 1 MET B O 1
ATOM 1831 N N . ILE B 1 2 ? 16.44589 -49.04183 -57.71125 1.000 28.25603 2 ILE B N 1
ATOM 1832 C CA . ILE B 1 2 ? 15.13940 -49.62940 -57.96888 1.000 28.56660 2 ILE B CA 1
ATOM 1833 C C . ILE B 1 2 ? 14.08028 -48.80035 -57.25287 1.000 30.44708 2 ILE B C 1
ATOM 1834 O O . ILE B 1 2 ? 14.27131 -48.38220 -56.10482 1.000 31.97659 2 ILE B O 1
ATOM 1839 N N . PHE B 1 3 ? 12.96130 -48.54584 -57.93041 1.000 27.63554 3 PHE B N 1
ATOM 1840 C CA . PHE B 1 3 ? 11.91329 -47.69151 -57.39074 1.000 27.72964 3 PHE B CA 1
ATOM 1841 C C . PHE B 1 3 ? 10.52721 -48.16382 -57.82893 1.000 26.63979 3 PHE B C 1
ATOM 1842 O O . PHE B 1 3 ? 10.27701 -48.35430 -59.01647 1.000 27.94294 3 PHE B O 1
ATOM 1850 N N . GLN B 1 4 ? 9.61750 -48.33498 -56.87791 1.000 27.93702 4 GLN B N 1
ATOM 1851 C CA . GLN B 1 4 ? 8.24143 -48.66238 -57.21569 1.000 29.06727 4 GLN B CA 1
ATOM 1852 C C . GLN B 1 4 ? 7.31225 -47.84709 -56.33554 1.000 29.37077 4 GLN B C 1
ATOM 1853 O O . GLN B 1 4 ? 7.56612 -47.69430 -55.13616 1.000 28.70121 4 GLN B O 1
ATOM 1859 N N . GLN B 1 5 ? 6.23754 -47.32952 -56.93107 1.000 25.67657 5 GLN B N 1
ATOM 1860 C CA . GLN B 1 5 ? 5.20263 -46.60656 -56.20012 1.000 26.19793 5 GLN B CA 1
ATOM 1861 C C . GLN B 1 5 ? 3.96660 -47.48834 -56.07253 1.000 27.82201 5 GLN B C 1
ATOM 1862 O O . GLN B 1 5 ? 3.35009 -47.82892 -57.08321 1.000 28.82983 5 GLN B O 1
ATOM 1868 N N . LEU B 1 6 ? 3.58477 -47.82587 -54.83652 1.000 25.03082 6 LEU B N 1
ATOM 1869 C CA . LEU B 1 6 ? 2.52551 -48.79447 -54.56602 1.000 24.94197 6 LEU B CA 1
ATOM 1870 C C . LEU B 1 6 ? 1.37752 -48.13531 -53.82107 1.000 26.45756 6 LEU B C 1
ATOM 1871 O O . LEU B 1 6 ? 1.59660 -47.43458 -52.82700 1.000 31.50491 6 LEU B O 1
ATOM 1876 N N . PHE B 1 7 ? 0.15890 -48.42924 -54.25303 1.000 27.30756 7 PHE B N 1
ATOM 1877 C CA . PHE B 1 7 ? -1.06643 -47.81007 -53.76028 1.000 28.50494 7 PHE B CA 1
ATOM 1878 C C . PHE B 1 7 ? -1.87370 -48.80930 -52.93536 1.000 30.66601 7 PHE B C 1
ATOM 1879 O O . PHE B 1 7 ? -1.90598 -50.00095 -53.24914 1.000 28.02133 7 PHE B O 1
ATOM 1887 N N . GLU B 1 8 ? -2.51370 -48.31760 -51.87571 1.000 30.84115 8 GLU B N 1
ATOM 1888 C CA . GLU B 1 8 ? -3.39921 -49.10313 -51.01717 1.000 32.91737 8 GLU B CA 1
ATOM 1889 C C . GLU B 1 8 ? -4.76908 -48.43381 -51.04174 1.000 33.90769 8 GLU B C 1
ATOM 1890 O O . GLU B 1 8 ? -4.92906 -47.32075 -50.52942 1.000 33.71900 8 GLU B O 1
ATOM 1896 N N . SER B 1 9 ? -5.75913 -49.11251 -51.62598 1.000 35.82750 9 SER B N 1
ATOM 1897 C CA . SER B 1 9 ? -6.99029 -48.42931 -52.02399 1.000 36.82929 9 SER B CA 1
ATOM 1898 C C . SER B 1 9 ? -7.90138 -48.10642 -50.84735 1.000 36.84846 9 SER B C 1
ATOM 1899 O O . SER B 1 9 ? -8.68684 -47.15463 -50.92482 1.000 38.61332 9 SER B O 1
ATOM 1902 N N . SER B 1 10 ? -7.85655 -48.88501 -49.77074 1.000 36.66356 10 SER B N 1
ATOM 1903 C CA . SER B 1 10 ? -8.76446 -48.58266 -48.66989 1.000 36.40176 10 SER B CA 1
ATOM 1904 C C . SER B 1 10 ? -8.41121 -47.25246 -48.01067 1.000 36.39118 10 SER B C 1
ATOM 1905 O O . SER B 1 10 ? -9.30253 -46.44776 -47.71295 1.000 37.64385 10 SER B O 1
ATOM 1908 N N . SER B 1 11 ? -7.12273 -46.97525 -47.81557 1.000 34.66459 11 SER B N 1
ATOM 1909 C CA . SER B 1 11 ? -6.70148 -45.72090 -47.19865 1.000 29.60398 11 SER B CA 1
ATOM 1910 C C . SER B 1 11 ? -6.11196 -44.71599 -48.18626 1.000 32.25873 11 SER B C 1
ATOM 1911 O O . SER B 1 11 ? -5.74581 -43.60903 -47.76924 1.000 27.33576 11 SER B O 1
ATOM 1914 N N . SER B 1 12 ? -6.00250 -45.07014 -49.47564 1.000 30.48998 12 SER B N 1
ATOM 1915 C CA . SER B 1 12 ? -5.38225 -44.21345 -50.49011 1.000 29.09009 12 SER B CA 1
ATOM 1916 C C . SER B 1 12 ? -3.94612 -43.83924 -50.12114 1.000 28.99725 12 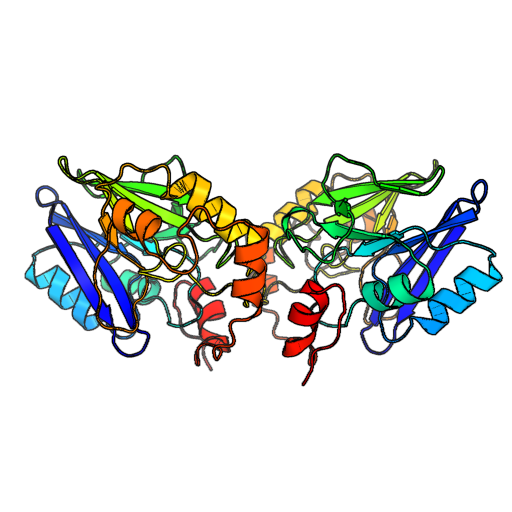SER B C 1
ATOM 1917 O O . SER B 1 12 ? -3.51095 -42.71012 -50.33185 1.000 31.27563 12 SER B O 1
ATOM 1920 N N . THR B 1 13 ? -3.19986 -44.79060 -49.58701 1.000 25.92283 13 THR B N 1
ATOM 1921 C CA . THR B 1 13 ? -1.84222 -44.54768 -49.13132 1.000 27.01424 13 THR B CA 1
ATOM 1922 C C . THR B 1 13 ? -0.86865 -44.98237 -50.21344 1.000 30.18578 13 THR B C 1
ATOM 1923 O O . THR B 1 13 ? -1.07892 -46.00445 -50.87772 1.000 30.02004 13 THR B O 1
ATOM 1927 N N . TYR B 1 14 ? 0.19526 -44.20349 -50.39760 1.000 28.10877 14 TYR B N 1
ATOM 1928 C CA . TYR B 1 14 ? 1.28501 -44.61001 -51.26843 1.000 25.90058 14 TYR B CA 1
ATOM 1929 C C . TYR B 1 14 ? 2.40656 -45.16963 -50.41341 1.000 23.20183 14 TYR B C 1
ATOM 1930 O O . TYR B 1 14 ? 2.86696 -44.50888 -49.48671 1.000 23.75052 14 TYR B O 1
ATOM 1939 N N . THR B 1 15 ? 2.83755 -46.38032 -50.74353 1.000 26.05093 15 THR B N 1
ATOM 1940 C CA . THR B 1 15 ? 4.02544 -47.00948 -50.18739 1.000 25.56025 15 THR B CA 1
ATOM 1941 C C . THR B 1 15 ? 5.13606 -46.95254 -51.22961 1.000 27.34765 15 THR B C 1
ATOM 1942 O O . THR B 1 15 ? 4.91161 -47.27940 -52.39940 1.000 26.14234 15 THR B O 1
ATOM 1946 N N . TYR B 1 16 ? 6.32399 -46.52329 -50.82184 1.000 27.06588 16 TYR B N 1
ATOM 1947 C CA . TYR B 1 16 ? 7.42685 -46.36099 -51.76135 1.000 27.02147 16 TYR B CA 1
ATOM 1948 C C . TYR B 1 16 ? 8.49140 -47.40493 -51.47466 1.000 28.83267 16 TYR B C 1
ATOM 1949 O O . TYR B 1 16 ? 9.03416 -47.46206 -50.36417 1.000 30.34173 16 TYR B O 1
ATOM 1958 N N . LEU B 1 17 ? 8.75635 -48.24306 -52.47127 1.000 27.04323 17 LEU B N 1
ATOM 1959 C CA . LEU B 1 17 ? 9.78324 -49.26189 -52.40522 1.000 25.77200 17 LEU B CA 1
ATOM 1960 C C . LEU B 1 17 ? 11.02719 -48.66874 -53.03449 1.000 30.90752 17 LEU B C 1
ATOM 1961 O O . LEU B 1 17 ? 10.97758 -48.22208 -54.18669 1.000 33.11989 17 LEU B O 1
ATOM 1966 N N . LEU B 1 18 ? 12.13262 -48.64544 -52.29371 1.000 28.35401 18 LEU B N 1
ATOM 1967 C CA . LEU B 1 18 ? 13.41149 -48.23432 -52.85621 1.000 27.00668 18 LEU B CA 1
ATOM 1968 C C . LEU B 1 18 ? 14.40134 -49.37158 -52.67571 1.000 32.49179 18 LEU B C 1
ATOM 1969 O O . LEU B 1 18 ? 14.47699 -49.95738 -51.58934 1.000 33.13079 18 LEU B O 1
ATOM 1974 N N . GLY B 1 19 ? 15.15536 -49.68157 -53.72280 1.000 29.78208 19 GLY B N 1
ATOM 1975 C CA . GLY B 1 19 ? 16.08240 -50.80600 -53.68906 1.000 29.43943 19 GLY B CA 1
ATOM 1976 C C . GLY B 1 19 ? 17.44024 -50.45516 -54.25573 1.000 32.93677 19 GLY B C 1
ATOM 1977 O O . GLY B 1 19 ? 17.55068 -49.66832 -55.19517 1.000 31.97636 19 GLY B O 1
ATOM 1978 N N . CYS B 1 20 ? 18.48387 -51.03485 -53.65575 1.000 38.31216 20 CYS B N 1
ATOM 1979 C CA . CYS B 1 20 ? 19.84913 -50.86766 -54.14921 1.000 40.24998 20 CYS B CA 1
ATOM 1980 C C . CYS B 1 20 ? 20.22131 -52.05855 -55.01405 1.000 41.65449 20 CYS B C 1
ATOM 1981 O O . CYS B 1 20 ? 20.21673 -53.20215 -54.51991 1.000 40.31286 20 CYS B O 1
ATOM 1984 N N . PRO B 1 21 ? 20.54133 -51.86051 -56.29106 1.000 46.52158 21 PRO B N 1
ATOM 1985 C CA . PRO B 1 21 ? 20.86857 -53.01956 -57.14379 1.000 45.11941 21 PRO B CA 1
ATOM 1986 C C . PRO B 1 21 ? 22.16816 -53.71936 -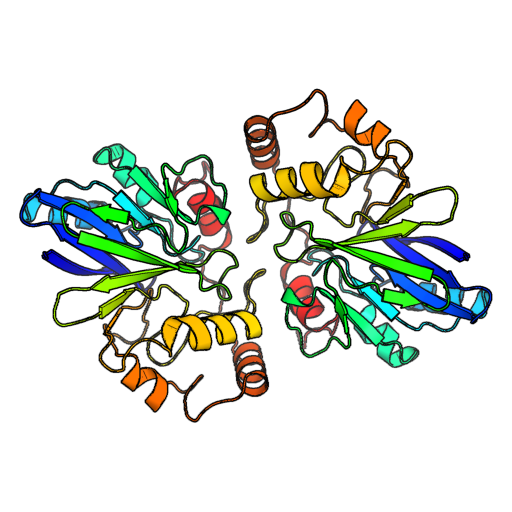56.76260 1.000 48.29510 21 PRO B C 1
ATOM 1987 O O . PRO B 1 21 ? 22.25201 -54.94190 -56.91924 1.000 52.89980 21 PRO B O 1
ATOM 1991 N N . ILE B 1 22 ? 23.16886 -52.99222 -56.24873 1.000 48.99725 22 ILE B N 1
ATOM 1992 C CA . ILE B 1 22 ? 24.44790 -53.60964 -55.88296 1.000 46.69874 22 ILE B CA 1
ATOM 1993 C C . ILE B 1 22 ? 24.27668 -54.57276 -54.71000 1.000 47.59731 22 ILE B C 1
ATOM 1994 O O . ILE B 1 22 ? 24.67973 -55.74105 -54.77619 1.000 42.61712 22 ILE B O 1
ATOM 1999 N N . THR B 1 23 ? 23.67887 -54.09654 -53.61658 1.000 44.85209 23 THR B N 1
ATOM 2000 C CA . THR B 1 23 ? 23.59708 -54.87734 -52.38949 1.000 41.98813 23 THR B CA 1
ATOM 2001 C C . THR B 1 23 ? 22.32124 -55.69964 -52.27243 1.000 39.06399 23 THR B C 1
ATOM 2002 O O . THR B 1 23 ? 22.24031 -56.54539 -51.37781 1.000 37.43370 23 THR B O 1
ATOM 2006 N N . LYS B 1 24 ? 21.34225 -55.49291 -53.15755 1.000 39.48691 24 LYS B N 1
ATOM 2007 C CA . LYS B 1 24 ? 20.08793 -56.25363 -53.16589 1.000 42.80100 24 LYS B CA 1
ATOM 2008 C C . LYS B 1 24 ? 19.22978 -56.00257 -51.91767 1.000 44.75309 24 LYS B C 1
ATOM 2009 O O . LYS B 1 24 ? 18.43083 -56.86424 -51.51956 1.000 42.89189 24 LYS B O 1
ATOM 2015 N N . THR B 1 25 ? 19.35883 -54.83054 -51.29624 1.000 38.18815 25 THR B N 1
ATOM 2016 C CA . THR B 1 25 ? 18.56937 -54.49608 -50.11737 1.000 40.02238 25 THR B CA 1
ATOM 2017 C C . THR B 1 25 ? 17.60104 -53.36327 -50.43202 1.000 38.84331 25 THR B C 1
ATOM 2018 O O . THR B 1 25 ? 17.72307 -52.66335 -51.44270 1.000 34.06570 25 THR B O 1
ATOM 2022 N N . ALA B 1 26 ? 16.62656 -53.19338 -49.53938 1.000 35.32493 26 ALA B N 1
ATOM 2023 C CA . ALA B 1 26 ? 15.48249 -52.35469 -49.84252 1.000 32.34411 26 ALA B CA 1
ATOM 2024 C C . ALA B 1 26 ? 14.90265 -51.76000 -48.57084 1.000 34.73387 26 ALA B C 1
ATOM 2025 O O . ALA B 1 26 ? 15.02263 -52.31691 -47.47619 1.000 33.07578 26 ALA B O 1
ATOM 2027 N N . VAL B 1 27 ? 14.23578 -50.62851 -48.75648 1.000 33.30834 27 VAL B N 1
ATOM 2028 C CA . VAL B 1 27 ? 13.48397 -49.94806 -47.72336 1.000 30.75470 27 VAL B CA 1
ATOM 2029 C C . VAL B 1 27 ? 12.08280 -49.72759 -48.26237 1.000 30.35848 27 VAL B C 1
ATOM 2030 O O . VAL B 1 27 ? 11.90593 -49.44084 -49.44959 1.000 30.28839 27 VAL B O 1
ATOM 2034 N N . LEU B 1 28 ? 11.08332 -49.91284 -47.40930 1.000 32.29964 28 LEU B N 1
ATOM 2035 C CA . LEU B 1 28 ? 9.71136 -49.55282 -47.73175 1.000 29.87738 28 LEU B CA 1
ATOM 2036 C C . LEU B 1 28 ? 9.35831 -48.30880 -46.93644 1.000 29.27076 28 LEU B C 1
ATOM 2037 O O . LEU B 1 28 ? 9.58751 -48.26260 -45.72701 1.000 32.52358 28 LEU B O 1
ATOM 2042 N N . ILE B 1 29 ? 8.83309 -47.29595 -47.61198 1.000 28.07608 29 ILE B N 1
ATOM 2043 C CA . ILE B 1 29 ? 8.40820 -46.05755 -46.97168 1.000 26.04690 29 ILE B CA 1
ATOM 2044 C C . ILE B 1 29 ? 6.89455 -46.10540 -46.82993 1.000 27.59739 29 ILE B C 1
ATOM 2045 O O . ILE B 1 29 ? 6.17585 -46.28272 -47.82245 1.000 28.65788 29 ILE B O 1
ATOM 2050 N N . ASP B 1 30 ? 6.41698 -45.95756 -45.59780 1.000 27.84147 30 ASP B N 1
ATOM 2051 C CA . ASP B 1 30 ? 4.99584 -46.00530 -45.26945 1.000 28.42196 30 ASP B CA 1
ATOM 2052 C C . ASP B 1 30 ? 4.30121 -47.28505 -45.75345 1.000 30.28633 30 ASP B C 1
ATOM 2053 O O . ASP B 1 30 ? 3.30610 -47.21627 -46.48159 1.000 27.94771 30 ASP B O 1
ATOM 2058 N N . PRO B 1 31 ? 4.78321 -48.46935 -45.35021 1.000 28.45037 31 PRO B N 1
ATOM 2059 C CA . PRO B 1 31 ? 4.05313 -49.70398 -45.67457 1.000 27.74747 31 PRO B CA 1
ATOM 2060 C C . PRO B 1 31 ? 2.77516 -49.81141 -44.86780 1.000 32.33916 31 PRO B C 1
ATOM 2061 O O . PRO B 1 31 ? 2.67981 -49.33357 -43.73091 1.000 34.42612 31 PRO B O 1
ATOM 2065 N N . VAL B 1 32 ? 1.78984 -50.46232 -45.46672 1.000 29.32403 32 VAL B N 1
ATOM 2066 C CA . VAL B 1 32 ? 0.45096 -50.56819 -44.90776 1.000 31.06992 32 VAL B CA 1
ATOM 2067 C C . VAL B 1 32 ? 0.19422 -52.02783 -44.55963 1.000 35.64315 32 VAL B C 1
ATOM 2068 O O . VAL B 1 32 ? 0.61061 -52.93698 -45.29290 1.000 37.52912 32 VAL B O 1
ATOM 2072 N N . LEU B 1 33 ? -0.48997 -52.24552 -43.43094 1.000 37.51076 33 LEU B N 1
ATOM 2073 C CA . LEU B 1 33 ? -0.78779 -53.59966 -42.96884 1.000 38.24408 33 LEU B CA 1
ATOM 2074 C C . LEU B 1 33 ? -1.56790 -54.37898 -44.02009 1.000 39.76359 33 LEU B C 1
ATOM 2075 O O . LEU B 1 33 ? -1.23655 -55.53200 -44.32693 1.000 38.68983 33 LEU B O 1
ATOM 2080 N N . GLU B 1 34 ? -2.59027 -53.74873 -44.60982 1.000 36.84451 34 GLU B N 1
ATOM 2081 C CA . GLU B 1 34 ? -3.42310 -54.44905 -45.57892 1.000 39.12930 34 GLU B CA 1
ATOM 2082 C C . GLU B 1 34 ? -2.60154 -55.04226 -46.71890 1.000 43.35238 34 GLU B C 1
ATOM 2083 O O . GLU B 1 34 ? -2.99229 -56.06605 -47.29050 1.000 45.11552 34 GLU B O 1
ATOM 2089 N N . THR B 1 35 ? -1.46732 -54.43580 -47.06270 1.000 40.16618 35 THR B N 1
ATOM 2090 C CA . THR B 1 35 ? -0.69255 -54.87654 -48.21661 1.000 39.46075 35 THR B CA 1
ATOM 2091 C C . THR B 1 35 ? 0.68556 -55.38567 -47.80343 1.000 38.14220 35 THR B C 1
ATOM 2092 O O . THR B 1 35 ? 1.66702 -55.21618 -48.52369 1.000 40.02006 35 THR B O 1
ATOM 2096 N N . VAL B 1 36 ? 0.78097 -56.04554 -46.64974 1.000 38.09824 36 VAL B N 1
ATOM 2097 C CA . VAL B 1 36 ? 2.05174 -56.66208 -46.27481 1.000 38.74895 36 VAL B CA 1
ATOM 2098 C C . VAL B 1 36 ? 2.40066 -57.78999 -47.23932 1.000 39.43908 36 VAL B C 1
ATOM 2099 O O . VAL B 1 36 ? 3.54014 -57.88613 -47.71231 1.000 41.12121 36 VAL B O 1
ATOM 2103 N N . GLU B 1 37 ? 1.42550 -58.65216 -47.55746 1.000 38.91540 37 GLU B N 1
ATOM 2104 C CA . GLU B 1 37 ? 1.69954 -59.75650 -48.47607 1.000 42.33542 37 GLU B CA 1
ATOM 2105 C C . GLU B 1 37 ? 2.11986 -59.24097 -49.84167 1.000 42.06560 37 GLU B C 1
ATOM 2106 O O . GLU B 1 37 ? 3.05231 -59.77327 -50.45358 1.000 41.46107 37 GLU B O 1
ATOM 2112 N N . ARG B 1 38 ? 1.44114 -58.20685 -50.33881 1.000 41.95989 38 ARG B N 1
ATOM 2113 C CA . ARG B 1 38 ? 1.79234 -57.67521 -51.64726 1.000 37.14025 38 ARG B CA 1
ATOM 2114 C C . ARG B 1 38 ? 3.22195 -57.15783 -51.65703 1.000 37.60887 38 ARG B C 1
ATOM 2115 O O . ARG B 1 38 ? 3.96911 -57.40889 -52.60639 1.000 42.95309 38 ARG B O 1
ATOM 2123 N N . ASP B 1 39 ? 3.63192 -56.45354 -50.60060 1.000 38.81203 39 ASP B N 1
ATOM 2124 C CA . ASP B 1 39 ? 4.99143 -55.91475 -50.56458 1.000 42.26847 39 ASP B CA 1
ATOM 2125 C C . ASP B 1 39 ? 6.02885 -57.03171 -50.51054 1.000 38.06548 39 ASP B C 1
ATOM 2126 O O . ASP B 1 39 ? 7.08924 -56.93748 -51.13788 1.000 36.18140 39 ASP B O 1
ATOM 2131 N N . ILE B 1 40 ? 5.74525 -58.09731 -49.76656 1.000 37.96810 40 ILE B N 1
ATOM 2132 C CA . ILE B 1 40 ? 6.70891 -59.18437 -49.67630 1.000 40.11417 40 ILE B CA 1
ATOM 2133 C C . ILE B 1 40 ? 6.81610 -59.91165 -51.01220 1.000 40.05282 40 ILE B C 1
ATOM 2134 O O . ILE B 1 40 ? 7.91411 -60.26413 -51.45904 1.000 38.67982 40 ILE B O 1
ATOM 2139 N N . SER B 1 41 ? 5.68807 -60.09467 -51.69458 1.000 38.39572 41 SER B N 1
ATOM 2140 C CA . SER B 1 41 ? 5.70760 -60.74111 -52.99704 1.000 37.23156 41 SER B CA 1
ATOM 2141 C C . SER B 1 41 ? 6.54662 -59.94068 -53.99884 1.000 42.17231 41 SER B C 1
ATOM 2142 O O . SER B 1 41 ? 7.36105 -60.51140 -54.73753 1.000 43.78085 41 SER B O 1
ATOM 2145 N N . ILE B 1 42 ? 6.40091 -58.61179 -54.00148 1.000 40.62624 42 ILE B N 1
ATOM 2146 C CA . ILE B 1 42 ? 7.18024 -57.76025 -54.90040 1.000 39.73227 42 ILE B CA 1
ATOM 2147 C C . ILE B 1 42 ? 8.67074 -57.79387 -54.55857 1.000 40.40593 42 ILE B C 1
ATOM 2148 O O . ILE B 1 42 ? 9.52562 -57.84072 -55.45262 1.000 40.50453 42 ILE B O 1
ATOM 2153 N N . LEU B 1 43 ? 9.01138 -57.72459 -53.26932 1.000 40.40494 43 LEU B N 1
ATOM 2154 C CA . LEU B 1 43 ? 10.41385 -57.83032 -52.87040 1.000 40.22718 43 LEU B CA 1
ATOM 2155 C C . LEU B 1 43 ? 11.00525 -59.17294 -53.29142 1.000 41.03858 43 LEU B C 1
ATOM 2156 O O . LEU B 1 43 ? 12.17955 -59.25495 -53.67372 1.000 40.12934 43 LEU B O 1
ATOM 2161 N N . ASN B 1 44 ? 10.21176 -60.24159 -53.20536 1.000 40.58060 44 ASN B N 1
ATOM 2162 C CA . ASN B 1 44 ? 10.71327 -61.55134 -53.59670 1.000 43.62140 44 ASN B CA 1
ATOM 2163 C C . ASN B 1 44 ? 10.92287 -61.62459 -55.10448 1.000 43.94162 44 ASN B C 1
ATOM 2164 O O . ASN B 1 44 ? 11.95278 -62.12960 -55.56431 1.000 44.07144 44 ASN B O 1
ATOM 2169 N N . ALA B 1 45 ? 9.98267 -61.08548 -55.88530 1.000 40.28795 45 ALA B N 1
ATOM 2170 C CA . ALA B 1 45 ? 10.13925 -61.08134 -57.33810 1.000 37.90280 45 ALA B CA 1
ATOM 2171 C C . ALA B 1 45 ? 11.40205 -60.33329 -57.76165 1.000 46.45115 45 ALA B C 1
ATOM 2172 O O . ALA B 1 45 ? 12.11960 -60.77413 -58.66898 1.000 45.90018 45 ALA B O 1
ATOM 2174 N N . LEU B 1 46 ? 11.69834 -59.20337 -57.11687 1.000 42.60910 46 LEU B N 1
ATOM 2175 C CA . LEU B 1 46 ? 12.87730 -58.42732 -57.47143 1.000 38.42973 46 LEU B CA 1
ATOM 2176 C C . LEU B 1 46 ? 14.12917 -58.93489 -56.77660 1.000 39.02360 46 LEU B C 1
ATOM 2177 O O . LEU B 1 46 ? 15.20454 -58.35202 -56.95641 1.000 38.71798 46 LEU B O 1
ATOM 2182 N N . GLY B 1 47 ? 14.01245 -59.99561 -55.98035 1.000 39.98497 47 GLY B N 1
ATOM 2183 C CA . GLY B 1 47 ? 15.16976 -60.54411 -55.30044 1.000 36.34153 47 GLY B CA 1
ATOM 2184 C C . GLY B 1 47 ? 15.81610 -59.58035 -54.33846 1.000 38.53344 47 GLY B C 1
ATOM 2185 O O . GLY B 1 47 ? 17.04065 -59.59587 -54.18392 1.000 40.48346 47 GLY B O 1
ATOM 2186 N N . LEU B 1 48 ? 15.02476 -58.72867 -53.69208 1.000 39.23910 48 LEU B N 1
ATOM 2187 C CA . LEU B 1 48 ? 15.53368 -57.76248 -52.73137 1.000 39.41787 48 LEU B CA 1
ATOM 2188 C C . LEU B 1 48 ? 15.24233 -58.23720 -51.31913 1.000 35.12517 48 LEU B C 1
ATOM 2189 O O . LEU B 1 48 ? 14.23365 -58.89899 -51.06263 1.000 37.49483 48 LEU B O 1
ATOM 2194 N N . THR B 1 49 ? 16.14104 -57.89386 -50.40822 1.000 34.63916 49 THR B N 1
ATOM 2195 C CA . THR B 1 49 ? 15.97875 -58.18428 -48.99074 1.000 38.96887 49 THR B CA 1
ATOM 2196 C C . THR B 1 49 ? 15.54985 -56.91596 -48.26536 1.000 34.28456 49 THR B C 1
ATOM 2197 O O . THR B 1 49 ? 16.26047 -55.90793 -48.31534 1.000 34.32893 49 THR B O 1
ATOM 2201 N N . LEU B 1 50 ? 14.40771 -56.97308 -47.57940 1.000 36.51830 50 LEU B N 1
ATOM 2202 C CA . LEU B 1 50 ? 13.89971 -55.81295 -46.84190 1.000 34.30113 50 LEU B CA 1
ATOM 2203 C C . LEU B 1 50 ? 14.80316 -55.52724 -45.64974 1.000 33.99236 50 LEU B C 1
ATOM 2204 O O . LEU B 1 50 ? 14.86475 -56.30840 -44.69840 1.000 40.01824 50 LEU B O 1
ATOM 2209 N N . ARG B 1 51 ? 15.49772 -54.40214 -45.69313 1.000 35.22595 51 ARG B N 1
ATOM 2210 C CA . ARG B 1 51 ? 16.43996 -53.99957 -44.66015 1.000 34.25172 51 ARG B CA 1
ATOM 2211 C C . ARG B 1 51 ? 15.85074 -52.96856 -43.69136 1.000 36.55394 51 ARG B C 1
ATOM 2212 O O . ARG B 1 51 ? 16.13949 -53.02091 -42.48988 1.000 37.60736 51 ARG B O 1
ATOM 2220 N N . TYR B 1 52 ? 14.99674 -52.05136 -44.16982 1.000 36.49558 52 TYR B N 1
ATOM 2221 C CA . TYR B 1 52 ? 14.31930 -51.06914 -43.31770 1.000 37.65467 52 TYR B CA 1
ATOM 2222 C C . TYR B 1 52 ? 12.87571 -50.85441 -43.75414 1.000 33.42697 52 TYR B C 1
ATOM 2223 O O . TYR B 1 52 ? 12.56339 -50.88179 -44.94188 1.000 33.66331 52 TYR B O 1
ATOM 2232 N N . THR B 1 53 ? 11.99777 -50.61881 -42.78467 1.000 31.75339 53 THR B N 1
ATOM 2233 C CA . THR B 1 53 ? 10.75571 -49.91105 -43.04592 1.000 28.15201 53 THR B CA 1
ATOM 2234 C C . THR B 1 53 ? 10.88111 -48.53024 -42.43062 1.000 30.12907 53 THR B C 1
ATOM 2235 O O . THR B 1 53 ? 11.66725 -48.31176 -41.50749 1.000 35.03549 53 THR B O 1
ATOM 2239 N N . LEU B 1 54 ? 10.12334 -47.59125 -42.96343 1.000 30.45316 54 LEU B N 1
ATOM 2240 C CA . LEU B 1 54 ? 10.36820 -46.19018 -42.66476 1.000 30.23671 54 LEU B CA 1
ATOM 2241 C C . LEU B 1 54 ? 9.04381 -45.44964 -42.70184 1.000 31.27910 54 LEU B C 1
ATOM 2242 O O . LEU B 1 54 ? 8.38038 -45.43227 -43.74371 1.000 32.10009 54 LEU B O 1
ATOM 2247 N N . GLU B 1 55 ? 8.65113 -44.86044 -41.57118 1.000 29.01064 55 GLU B N 1
ATOM 2248 C CA . GLU B 1 55 ? 7.41881 -44.08842 -41.49368 1.000 28.12718 55 GLU B CA 1
ATOM 2249 C C . GLU B 1 55 ? 7.71669 -42.59707 -41.57358 1.000 30.51599 55 GLU B C 1
ATOM 2250 O O . GLU B 1 55 ? 8.70212 -42.11856 -40.99678 1.000 27.58143 55 GLU B O 1
ATOM 2256 N N . THR B 1 56 ? 6.86932 -41.86824 -42.31651 1.000 27.04480 56 THR B N 1
ATOM 2257 C CA . THR B 1 56 ? 6.93727 -40.40791 -42.31265 1.000 26.41352 56 THR B CA 1
ATOM 2258 C C . THR B 1 56 ? 6.31269 -39.81275 -41.04586 1.000 27.76974 56 THR B C 1
ATOM 2259 O O . THR B 1 56 ? 6.76460 -38.76573 -40.57280 1.000 26.30164 56 THR B O 1
ATOM 2263 N N . HIS B 1 57 ? 5.30558 -40.46861 -40.47199 1.000 28.64823 57 HIS B N 1
ATOM 2264 C CA . HIS B 1 57 ? 4.69310 -40.01280 -39.22891 1.000 28.62274 57 HIS B CA 1
ATOM 2265 C C . HIS B 1 57 ? 3.88342 -41.16606 -38.62788 1.000 29.32531 57 HIS B C 1
ATOM 2266 O O . HIS B 1 57 ? 3.89203 -42.28908 -39.14127 1.000 27.36902 57 HIS B O 1
ATOM 2273 N N . ILE B 1 58 ? 3.20754 -40.88577 -37.51194 1.000 29.41725 58 ILE B N 1
ATOM 2274 C CA . ILE B 1 58 ? 2.34668 -41.85912 -36.84097 1.000 28.27146 58 ILE B CA 1
ATOM 2275 C C . ILE B 1 58 ? 0.95737 -41.72740 -37.46316 1.000 27.87411 58 ILE B C 1
ATOM 2276 O O . ILE B 1 58 ? 0.19758 -40.83355 -37.10910 1.000 29.71325 58 ILE B O 1
ATOM 2281 N N . HIS B 1 59 ? 0.61581 -42.63649 -38.38278 1.000 29.58935 59 HIS B N 1
ATOM 2282 C CA . HIS B 1 59 ? -0.59027 -42.47787 -39.19392 1.000 30.69658 59 HIS B CA 1
ATOM 2283 C C . HIS B 1 59 ? -1.86294 -42.64466 -38.36866 1.000 36.17806 59 HIS B C 1
ATOM 2284 O O . HIS B 1 59 ? -1.95666 -43.50940 -37.49536 1.000 32.71099 59 HIS B O 1
ATOM 2291 N N . ALA B 1 60 ? -2.85656 -41.81346 -38.67162 1.000 36.46552 60 ALA B N 1
ATOM 2292 C CA . ALA B 1 60 ? -4.16855 -41.91661 -38.05718 1.000 34.59115 60 ALA B CA 1
ATOM 2293 C C . ALA B 1 60 ? -5.15435 -42.71640 -38.89349 1.000 36.81092 60 ALA B C 1
ATOM 2294 O O . ALA B 1 60 ? -6.20337 -43.11365 -38.38020 1.000 35.67954 60 ALA B O 1
ATOM 2296 N N . ASP B 1 61 ? -4.84780 -42.95849 -40.16422 1.000 35.07143 61 ASP B N 1
ATOM 2297 C CA . ASP B 1 61 ? -5.82864 -43.47459 -41.10687 1.000 34.90606 61 ASP B CA 1
ATOM 2298 C C . ASP B 1 61 ? -5.61413 -44.93246 -41.46981 1.000 32.70972 61 ASP B C 1
ATOM 2299 O O . ASP B 1 61 ? -6.49893 -45.53963 -42.07227 1.000 35.89795 61 ASP B O 1
ATOM 2304 N N . HIS B 1 62 ? -4.45632 -45.49642 -41.15395 1.000 35.01458 62 HIS B N 1
ATOM 2305 C CA . HIS B 1 62 ? -4.17437 -46.88575 -41.45988 1.000 33.00032 62 HIS B CA 1
ATOM 2306 C C . HIS B 1 62 ? -3.14730 -47.39191 -40.46157 1.000 33.88740 62 HIS B C 1
ATOM 2307 O O . HIS B 1 62 ? -2.44811 -46.60718 -39.81389 1.000 33.56292 62 HIS B O 1
ATOM 2314 N N . LEU B 1 63 ? -3.06545 -48.71445 -40.33170 1.000 36.01902 63 LEU B N 1
ATOM 2315 C CA . LEU B 1 63 ? -2.05304 -49.32000 -39.47813 1.000 35.30255 63 LEU B CA 1
ATOM 2316 C C . LEU B 1 63 ? -0.78798 -49.57723 -40.27895 1.000 35.46027 63 LEU B C 1
ATOM 2317 O O . LEU B 1 63 ? -0.84130 -50.04806 -41.42124 1.000 32.99570 63 LEU B O 1
ATOM 2322 N N . SER B 1 64 ? 0.34397 -49.24822 -39.66601 1.000 33.69935 64 SER B N 1
ATOM 2323 C CA . SER B 1 64 ? 1.65047 -49.44754 -40.27773 1.000 34.10663 64 SER B CA 1
ATOM 2324 C C . SER B 1 64 ? 1.94515 -50.93100 -40.47170 1.000 32.65089 64 SER B C 1
ATOM 2325 O O . SER B 1 64 ? 1.73723 -51.74603 -39.56742 1.000 32.77856 64 SER B O 1
ATOM 2328 N N . GLY B 1 65 ? 2.47954 -51.27611 -41.64019 1.000 30.19074 65 GLY B N 1
ATOM 2329 C CA . GLY B 1 65 ? 2.91573 -52.63866 -41.85053 1.000 28.36268 65 GLY B CA 1
ATOM 2330 C C . GLY B 1 65 ? 4.22303 -53.01777 -41.18987 1.000 30.58983 65 GLY B C 1
ATOM 2331 O O . GLY B 1 65 ? 4.66443 -54.15733 -41.35025 1.000 33.15485 65 GLY B O 1
ATOM 2332 N N . GLY B 1 66 ? 4.84174 -52.10790 -40.42723 1.000 32.16632 66 GLY B N 1
ATOM 2333 C CA . GLY B 1 66 ? 6.21495 -52.31932 -39.97906 1.000 33.24835 66 GLY B CA 1
ATOM 2334 C C . GLY B 1 66 ? 6.38123 -53.47608 -39.00748 1.000 37.24495 66 GLY B C 1
ATOM 2335 O O . GLY B 1 66 ? 7.37074 -54.21424 -39.06999 1.000 32.81030 66 GLY B O 1
ATOM 2336 N N . TYR B 1 67 ? 5.43372 -53.63141 -38.07889 1.000 38.94237 67 TYR B N 1
ATOM 2337 C CA . TYR B 1 67 ? 5.49213 -54.73607 -37.12601 1.000 39.18925 67 TYR B CA 1
ATOM 2338 C C . TYR B 1 67 ? 5.45304 -56.07473 -37.84338 1.000 34.98079 67 TYR B C 1
ATOM 2339 O O . TYR B 1 67 ? 6.31634 -56.93300 -37.63787 1.000 37.35281 67 TYR B O 1
ATOM 2348 N N . GLN B 1 68 ? 4.45281 -56.25948 -38.69771 1.000 33.45992 68 GLN B N 1
ATOM 2349 C CA . GLN B 1 68 ? 4.31297 -57.50158 -39.44070 1.000 38.32790 68 GLN B CA 1
ATOM 2350 C C . GLN B 1 68 ? 5.53526 -57.75560 -40.31643 1.000 42.55365 68 GLN B C 1
ATOM 2351 O O . GLN B 1 68 ? 6.10830 -58.85190 -40.30237 1.000 48.14885 68 GLN B O 1
ATOM 2357 N N . LEU B 1 69 ? 5.97110 -56.73302 -41.05621 1.000 38.72216 69 LEU B N 1
ATOM 2358 C CA . LEU B 1 69 ? 7.11559 -56.87580 -41.94999 1.000 37.39468 69 LEU B CA 1
ATOM 2359 C C . LEU B 1 69 ? 8.38091 -57.28866 -41.20292 1.000 38.41909 69 LEU B C 1
ATOM 2360 O O . LEU B 1 69 ? 9.18826 -58.06715 -41.72837 1.000 38.17507 69 LEU B O 1
ATOM 2365 N N . ARG B 1 70 ? 8.59362 -56.74983 -39.99433 1.000 35.25045 70 ARG B N 1
ATOM 2366 C CA . ARG B 1 70 ? 9.76803 -57.13601 -39.21653 1.000 34.36423 70 ARG B CA 1
ATOM 2367 C C . ARG B 1 70 ? 9.67402 -58.58556 -38.74743 1.000 36.96362 70 ARG B C 1
ATOM 2368 O O . ARG B 1 70 ? 10.68760 -59.28553 -38.69354 1.000 37.53618 70 ARG B O 1
ATOM 2376 N N . GLN B 1 71 ? 8.47425 -59.05327 -38.39175 1.000 38.31772 71 GLN B N 1
ATOM 2377 C CA . GLN B 1 71 ? 8.30503 -60.46853 -38.07319 1.000 41.54021 71 GLN B CA 1
ATOM 2378 C C . GLN B 1 71 ? 8.69710 -61.33449 -39.25519 1.000 44.13398 71 GLN B C 1
ATOM 2379 O O . GLN B 1 71 ? 9.51935 -62.24734 -39.13138 1.000 45.36571 71 GLN B O 1
ATOM 2385 N N . ARG B 1 72 ? 8.12248 -61.04503 -40.42084 1.000 41.29371 72 ARG B N 1
ATOM 2386 C CA . ARG B 1 72 ? 8.28236 -61.91515 -41.57219 1.000 42.34112 72 ARG B CA 1
ATOM 2387 C C . ARG B 1 72 ? 9.62468 -61.74851 -42.27643 1.000 41.39652 72 ARG B C 1
ATOM 2388 O O . ARG B 1 72 ? 10.02663 -62.65371 -43.00628 1.000 49.63221 72 ARG B O 1
ATOM 2396 N N . THR B 1 73 ? 10.33578 -60.63867 -42.07706 1.000 38.39404 73 THR B N 1
ATOM 2397 C CA . THR B 1 73 ? 11.58103 -60.40221 -42.80333 1.000 39.94826 73 THR B CA 1
ATOM 2398 C C . THR B 1 73 ? 12.77575 -60.08571 -41.91396 1.000 40.38329 73 THR B C 1
ATOM 2399 O O . THR B 1 73 ? 13.91317 -60.24825 -42.37013 1.000 42.81824 73 THR B O 1
ATOM 2403 N N . GLY B 1 74 ? 12.57454 -59.64160 -40.67876 1.000 38.53358 74 GLY B N 1
ATOM 2404 C CA . GLY B 1 74 ? 13.70657 -59.25870 -39.85722 1.000 35.80519 74 GLY B CA 1
ATOM 2405 C C . GLY B 1 74 ? 14.32597 -57.93560 -40.22462 1.000 37.67219 74 GLY B C 1
ATOM 2406 O O . GLY B 1 74 ? 15.48097 -57.68597 -39.87506 1.000 35.07696 74 GLY B O 1
ATOM 2407 N N . CYS B 1 75 ? 13.59486 -57.08760 -40.94569 1.000 38.59117 75 CYS B N 1
ATOM 2408 C CA . CYS B 1 75 ? 14.01981 -55.72054 -41.20039 1.000 39.82872 75 CYS B CA 1
ATOM 2409 C C . CYS B 1 75 ? 14.01419 -54.90713 -39.90581 1.000 36.93519 75 CYS B C 1
ATOM 2410 O O . CYS B 1 75 ? 13.31341 -55.22101 -38.94175 1.000 37.36763 75 CYS B O 1
ATOM 2413 N N . LEU B 1 76 ? 14.79473 -53.83604 -39.89950 1.000 37.53426 76 LEU B N 1
ATOM 2414 C CA . LEU B 1 76 ? 14.69609 -52.84730 -38.83773 1.000 34.92877 76 LEU B CA 1
ATOM 2415 C C . LEU B 1 76 ? 13.58733 -51.84102 -39.14149 1.000 35.04385 76 LEU B C 1
ATOM 2416 O O . LEU B 1 76 ? 13.42003 -51.41404 -40.28869 1.000 37.22355 76 LEU B O 1
ATOM 2421 N N . ILE B 1 77 ? 12.84246 -51.44672 -38.09850 1.000 32.77492 77 ILE B N 1
ATOM 2422 C CA . ILE B 1 77 ? 11.83368 -50.39447 -38.19324 1.000 29.52726 77 ILE B CA 1
ATOM 2423 C C . ILE B 1 77 ? 12.45726 -49.04858 -37.84605 1.000 31.25876 77 ILE B C 1
ATOM 2424 O O . ILE B 1 77 ? 13.06554 -48.87901 -36.77874 1.000 32.15144 77 ILE B O 1
ATOM 2429 N N . ALA B 1 78 ? 12.28213 -48.07733 -38.72714 1.000 28.55304 78 ALA B N 1
ATOM 2430 C CA . ALA B 1 78 ? 12.80974 -46.74142 -38.50530 1.000 32.14535 78 ALA B CA 1
ATOM 2431 C C . ALA B 1 78 ? 11.67315 -45.73202 -38.56649 1.000 31.45303 78 ALA B C 1
ATOM 2432 O O . ALA B 1 78 ? 10.83540 -45.79674 -39.47424 1.000 32.15888 78 ALA B O 1
ATOM 2434 N N . LEU B 1 79 ? 11.65070 -44.80379 -37.61377 1.000 28.17540 79 LEU B N 1
ATOM 2435 C CA . LEU B 1 79 ? 10.64190 -43.75039 -37.58915 1.000 31.34820 79 LEU B CA 1
ATOM 2436 C C . LEU B 1 79 ? 11.18567 -42.58455 -36.75018 1.000 29.76274 79 LEU B C 1
ATOM 2437 O O . LEU B 1 79 ? 12.26268 -42.70064 -36.14815 1.000 26.59050 79 LEU B O 1
ATOM 2442 N N . PRO B 1 80 ? 10.51752 -41.41819 -36.76826 1.000 30.86606 80 PRO B N 1
ATOM 2443 C CA . PRO B 1 80 ? 11.08477 -40.22693 -36.10936 1.000 27.69895 80 PRO B CA 1
ATOM 2444 C C . PRO B 1 80 ? 11.55111 -40.45998 -34.67929 1.000 28.90981 80 PRO B C 1
ATOM 2445 O O . PRO B 1 80 ? 10.78897 -40.91889 -33.81995 1.000 31.79471 80 PRO B O 1
ATOM 2449 N N . ALA B 1 81 ? 12.81008 -40.08441 -34.42044 1.000 26.53871 81 ALA B N 1
ATOM 2450 C CA . ALA B 1 81 ? 13.39657 -40.23298 -33.08869 1.000 27.46328 81 ALA B CA 1
ATOM 2451 C C . ALA B 1 81 ? 12.64127 -39.44249 -32.02181 1.000 29.23803 81 ALA B C 1
ATOM 2452 O O . ALA B 1 81 ? 12.56248 -39.88396 -30.86845 1.000 30.29377 81 ALA B O 1
ATOM 2454 N N . ILE B 1 82 ? 12.08081 -38.28324 -32.37911 1.000 26.73580 82 ILE B N 1
ATOM 2455 C CA . ILE B 1 82 ? 11.43179 -37.42349 -31.39963 1.000 29.39554 82 ILE B CA 1
ATOM 2456 C C . ILE B 1 82 ? 10.24528 -38.11940 -30.73790 1.000 29.26971 82 ILE B C 1
ATOM 2457 O O . ILE B 1 82 ? 9.83985 -37.73238 -29.64116 1.000 30.72883 82 ILE B O 1
ATOM 2462 N N . GLU B 1 83 ? 9.71705 -39.18229 -31.35256 1.000 28.08043 83 GLU B N 1
ATOM 2463 C CA . GLU B 1 83 ? 8.60872 -39.93563 -30.78649 1.000 27.18373 83 GLU B CA 1
ATOM 2464 C C . GLU B 1 83 ? 9.03740 -40.89714 -29.68231 1.000 28.39061 83 GLU B C 1
ATOM 2465 O O . GLU B 1 83 ? 8.17671 -41.37081 -28.93443 1.000 30.20619 83 GLU B O 1
ATOM 2471 N N . GLN B 1 84 ? 10.32388 -41.22913 -29.59458 1.000 25.01677 84 GLN B N 1
ATOM 2472 C CA . GLN B 1 84 ? 10.87107 -42.07882 -28.52691 1.000 28.90827 84 GLN B CA 1
ATOM 2473 C C . GLN B 1 84 ? 10.05075 -43.35772 -28.33100 1.000 30.41781 84 GLN B C 1
ATOM 2474 O O . GLN B 1 84 ? 9.64296 -43.69987 -27.21888 1.000 35.32310 84 GLN B O 1
ATOM 2480 N N . LEU B 1 85 ? 9.81578 -44.08358 -29.42095 1.000 28.80277 85 LEU B N 1
ATOM 2481 C CA . LEU B 1 85 ? 9.01505 -45.30055 -29.34886 1.000 30.61049 85 LEU B CA 1
ATOM 2482 C C . LEU B 1 85 ? 9.91029 -46.51310 -29.10984 1.000 32.40749 85 LEU B C 1
ATOM 2483 O O . LEU B 1 85 ? 10.81204 -46.77065 -29.91919 1.000 33.66065 85 LEU B O 1
ATOM 2488 N N . PRO B 1 86 ? 9.72247 -47.26261 -28.00931 1.000 33.35440 86 PRO B N 1
ATOM 2489 C CA . PRO B 1 86 ? 10.60131 -48.42054 -27.75589 1.000 29.48182 86 PRO B CA 1
ATOM 2490 C C . PRO B 1 86 ? 10.61276 -49.43934 -28.88166 1.000 32.35069 86 PRO B C 1
ATOM 2491 O O . PRO B 1 86 ? 11.67325 -50.00114 -29.19094 1.000 32.61846 86 PRO B O 1
ATOM 2495 N N . CYS B 1 87 ? 9.46177 -49.67656 -29.52013 1.000 33.23747 87 CYS B N 1
ATOM 2496 C CA . CYS B 1 87 ? 9.36150 -50.73989 -30.51071 1.000 32.58023 87 CYS B CA 1
ATOM 2497 C C . CYS B 1 87 ? 10.18236 -50.45124 -31.75522 1.000 34.53748 87 CYS B C 1
ATOM 2498 O O . CYS B 1 87 ? 10.47882 -51.38238 -32.50747 1.000 35.55181 87 CYS B O 1
ATOM 2501 N N . ALA B 1 88 ? 10.54858 -49.19505 -31.99111 1.000 32.58369 88 ALA B N 1
ATOM 2502 C CA . ALA B 1 88 ? 11.34178 -48.86138 -33.15865 1.000 33.12213 88 ALA B CA 1
ATOM 2503 C C . ALA B 1 88 ? 12.80721 -49.19466 -32.92932 1.000 34.58517 88 ALA B C 1
ATOM 2504 O O . ALA B 1 88 ? 13.32164 -49.12887 -31.80861 1.000 38.94520 88 ALA B O 1
ATOM 2506 N N . ASP B 1 89 ? 13.48478 -49.53232 -34.01768 1.000 33.13462 89 ASP B N 1
ATOM 2507 C CA . ASP B 1 89 ? 14.89676 -49.85137 -33.95174 1.000 30.93888 89 ASP B CA 1
ATOM 2508 C C . ASP B 1 89 ? 15.77057 -48.63918 -34.22425 1.000 34.24230 89 ASP B C 1
ATOM 2509 O O . ASP B 1 89 ? 16.82792 -48.48258 -33.60225 1.000 32.62641 89 ASP B O 1
ATOM 2514 N N . ILE B 1 90 ? 15.35831 -47.77492 -35.14540 1.000 30.55124 90 ILE B N 1
ATOM 2515 C CA . ILE B 1 90 ? 16.17749 -46.64706 -35.56249 1.000 31.12015 90 ILE B CA 1
ATOM 2516 C C . ILE B 1 90 ? 15.35338 -45.38016 -35.42546 1.000 29.97277 90 ILE B C 1
ATOM 2517 O O . ILE B 1 90 ? 14.17725 -45.35542 -35.80216 1.000 32.49899 90 ILE B O 1
ATOM 2522 N N . GLY B 1 91 ? 15.95880 -44.34125 -34.85145 1.000 26.66498 91 GLY B N 1
ATOM 2523 C CA . GLY B 1 91 ? 15.31435 -43.06337 -34.69882 1.000 24.46927 91 GLY B CA 1
ATOM 2524 C C . GLY B 1 91 ? 15.81403 -42.08064 -35.73822 1.000 31.47317 91 GLY B C 1
ATOM 2525 O O . GLY B 1 91 ? 16.98448 -41.70966 -35.74132 1.000 35.15864 91 GLY B O 1
ATOM 2526 N N . ILE B 1 92 ? 14.91500 -41.65496 -36.60942 1.000 29.33373 92 ILE B N 1
ATOM 2527 C CA . ILE B 1 92 ? 15.23513 -40.78388 -37.73396 1.000 26.74358 92 ILE B CA 1
ATOM 2528 C C . ILE B 1 92 ? 15.36397 -39.35122 -37.23923 1.000 27.13019 92 ILE B C 1
ATOM 2529 O O . ILE B 1 92 ? 14.56286 -38.90756 -36.41187 1.000 33.11294 92 ILE B O 1
ATOM 2534 N N . GLU B 1 93 ? 16.37412 -38.61832 -37.72269 1.000 25.83009 93 GLU B N 1
ATOM 2535 C CA . GLU B 1 93 ? 16.41087 -37.16524 -37.54931 1.000 31.54147 93 GLU B CA 1
ATOM 2536 C C . GLU B 1 93 ? 17.00651 -36.46112 -38.75804 1.000 25.21558 93 GLU B C 1
ATOM 2537 O O . GLU B 1 93 ? 17.93297 -36.95745 -39.39688 1.000 26.61981 93 GLU B O 1
ATOM 2543 N N . GLU B 1 94 ? 16.54275 -35.23734 -38.97613 1.000 24.51261 94 GLU B N 1
ATOM 2544 C CA . GLU B 1 94 ? 17.13707 -34.38097 -39.98543 1.000 26.78844 94 GLU B CA 1
ATOM 2545 C C . GLU B 1 94 ? 18.62076 -34.18537 -39.70415 1.000 26.89515 94 GLU B C 1
ATOM 2546 O O . GLU B 1 94 ? 19.02684 -33.95727 -38.56654 1.000 30.32998 94 GLU B O 1
ATOM 2552 N N . GLY B 1 95 ? 19.43565 -34.26902 -40.75805 1.000 29.10601 95 GLY B N 1
ATOM 2553 C CA . GLY B 1 95 ? 20.87372 -34.18763 -40.63057 1.000 25.01597 95 GLY B CA 1
ATOM 2554 C C . GLY B 1 95 ? 21.58343 -35.52644 -40.56953 1.000 28.52390 95 GLY B C 1
ATOM 2555 O O . GLY B 1 95 ? 22.81304 -35.56378 -40.68711 1.000 31.38742 95 GLY B O 1
ATOM 2556 N N . THR B 1 96 ? 20.86032 -36.62058 -40.38776 1.000 29.92284 96 THR B N 1
ATOM 2557 C CA . THR B 1 96 ? 21.47394 -37.94681 -40.32111 1.000 31.70410 96 THR B CA 1
ATOM 2558 C C . THR B 1 96 ? 20.85603 -38.87851 -41.34879 1.000 31.28606 96 THR B C 1
ATOM 2559 O O . THR B 1 96 ? 19.66482 -39.21842 -41.21824 1.000 28.66979 96 THR B O 1
ATOM 2563 N N . PRO B 1 97 ? 21.61323 -39.32231 -42.36230 1.000 32.03593 97 PRO B N 1
ATOM 2564 C CA . PRO B 1 97 ? 21.03343 -40.14243 -43.43245 1.000 29.95083 97 PRO B CA 1
ATOM 2565 C C . PRO B 1 97 ? 20.69666 -41.54250 -42.96632 1.000 30.68796 97 PRO B C 1
ATOM 256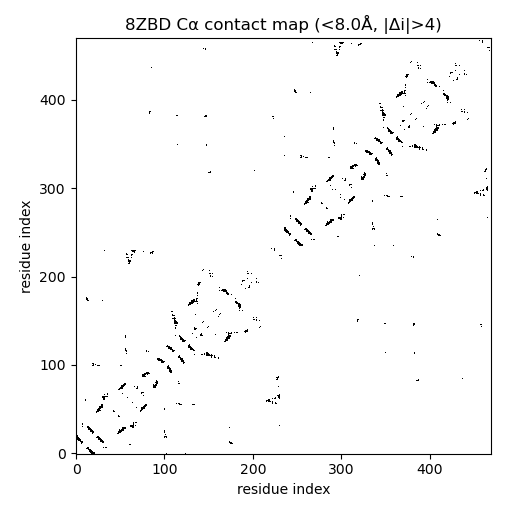6 O O . PRO B 1 97 ? 21.32812 -42.08803 -42.06086 1.000 32.99705 97 PRO B O 1
ATOM 2570 N N . LEU B 1 98 ? 19.70704 -42.13520 -43.62248 1.000 29.06002 98 LEU B N 1
ATOM 2571 C CA . LEU B 1 98 ? 19.46474 -43.56764 -43.53970 1.000 31.03360 98 LEU B CA 1
ATOM 2572 C C . LEU B 1 98 ? 20.00588 -44.19708 -44.81593 1.000 35.34727 98 LEU B C 1
ATOM 2573 O O . LEU B 1 98 ? 19.52098 -43.88779 -45.90732 1.000 33.89278 98 LEU B O 1
ATOM 2578 N N . CYS B 1 99 ? 21.00526 -45.07202 -44.68146 1.000 37.45436 99 CYS B N 1
ATOM 2579 C CA . CYS B 1 99 ? 21.69081 -45.65944 -45.82780 1.000 38.73929 99 CYS B CA 1
ATOM 2580 C C . CYS B 1 99 ? 21.18529 -47.07885 -46.07107 1.000 42.07328 99 CYS B C 1
ATOM 2581 O O . CYS B 1 99 ? 21.33084 -47.95415 -45.20752 1.000 42.93702 99 CYS B O 1
ATOM 2584 N N . VAL B 1 100 ? 20.59440 -47.29616 -47.24346 1.000 35.82651 100 VAL B N 1
ATOM 2585 C CA . VAL B 1 100 ? 20.20614 -48.61575 -47.73043 1.000 41.95162 100 VAL B CA 1
ATOM 2586 C C . VAL B 1 100 ? 21.16168 -48.94521 -48.87057 1.000 44.49859 100 VAL B C 1
ATOM 2587 O O . VAL B 1 100 ? 20.94445 -48.53166 -50.01903 1.000 44.78711 100 VAL B O 1
ATOM 2591 N N . GLY B 1 101 ? 22.22501 -49.67837 -48.56771 1.000 39.90497 101 GLY B N 1
ATOM 2592 C CA . GLY B 1 101 ? 23.22923 -49.91184 -49.59143 1.000 43.19707 101 GLY B CA 1
ATOM 2593 C C . GLY B 1 101 ? 23.84421 -48.59450 -50.02023 1.000 46.05661 101 GLY B C 1
ATOM 2594 O O . GLY B 1 101 ? 24.31971 -47.81027 -49.19240 1.000 53.71458 101 GLY B O 1
ATOM 2595 N N . GLU B 1 102 ? 23.82914 -48.32488 -51.32311 1.000 45.16485 102 GLU B N 1
ATOM 2596 C CA . GLU B 1 102 ? 24.38989 -47.08126 -51.82941 1.000 47.17932 102 GLU B CA 1
ATOM 2597 C C . GLU B 1 102 ? 23.37958 -45.94114 -51.86691 1.000 44.88737 102 GLU B C 1
ATOM 2598 O O . GLU B 1 102 ? 23.76767 -44.80671 -52.16423 1.000 50.18261 102 GLU B O 1
ATOM 2604 N N . VAL B 1 103 ? 22.11184 -46.20835 -51.55310 1.000 40.55810 103 VAL B N 1
ATOM 2605 C CA . VAL B 1 103 ? 21.08212 -45.17408 -51.49453 1.000 39.17797 103 VAL B CA 1
ATOM 2606 C C . VAL B 1 103 ? 21.12857 -44.46720 -50.13671 1.000 38.06661 103 VAL B C 1
ATOM 2607 O O . VAL B 1 103 ? 21.11287 -45.11186 -49.08081 1.000 38.25087 103 VAL B O 1
ATOM 2611 N N . GLN B 1 104 ? 21.15620 -43.13961 -50.16011 1.000 31.85681 104 GLN B N 1
ATOM 2612 C CA . GLN B 1 104 ? 21.06158 -42.32042 -48.96250 1.000 35.29130 104 GLN B CA 1
ATOM 2613 C C . GLN B 1 104 ? 19.71073 -41.61526 -48.91406 1.000 33.03045 104 GLN B C 1
ATOM 2614 O O . GLN B 1 104 ? 19.33036 -40.92945 -49.86705 1.000 33.97875 104 GLN B O 1
ATOM 2620 N N . ILE B 1 105 ? 19.01370 -41.75072 -47.79007 1.000 31.26169 105 ILE B N 1
ATOM 2621 C CA . ILE B 1 105 ? 17.69464 -41.16289 -47.57380 1.000 28.95816 105 ILE B CA 1
ATOM 2622 C C . ILE B 1 105 ? 17.83336 -40.06502 -46.52041 1.000 29.50665 105 ILE B C 1
ATOM 2623 O O . ILE B 1 105 ? 18.25867 -40.32941 -45.38892 1.000 29.13672 105 ILE B O 1
ATOM 2628 N N . HIS B 1 106 ? 17.49959 -38.83145 -46.89473 1.000 27.14360 106 HIS B N 1
ATOM 2629 C CA . HIS B 1 106 ? 17.74467 -37.67222 -46.04414 1.000 25.54174 106 HIS B CA 1
ATOM 2630 C C . HIS B 1 106 ? 16.44082 -37.20451 -45.42260 1.000 26.58349 106 HIS B C 1
ATOM 2631 O O . HIS B 1 106 ? 15.54532 -36.75296 -46.14813 1.000 24.95966 106 HIS B O 1
ATOM 2638 N N . PRO B 1 107 ? 16.28707 -37.27881 -44.10771 1.000 24.52986 107 PRO B N 1
ATOM 2639 C CA . PRO B 1 107 ? 15.04915 -36.79823 -43.48226 1.000 26.40864 107 PRO B CA 1
ATOM 2640 C C . PRO B 1 107 ? 14.98380 -35.28045 -43.44502 1.000 24.06784 107 PRO B C 1
ATOM 2641 O O . PRO B 1 107 ? 16.00160 -34.58966 -43.34852 1.000 24.09554 107 PRO B O 1
ATOM 2645 N N . LEU B 1 108 ? 13.75902 -34.76472 -43.50398 1.000 22.93980 108 LEU B N 1
ATOM 2646 C CA . LEU B 1 108 ? 13.49018 -33.34445 -43.31901 1.000 23.65153 108 LEU B CA 1
ATOM 2647 C C . LEU B 1 108 ? 12.34195 -33.22092 -42.33230 1.000 26.68600 108 LEU B C 1
ATOM 2648 O O . LEU B 1 108 ? 11.23831 -33.72354 -42.59136 1.000 25.79973 108 LEU B O 1
ATOM 2653 N N . TYR B 1 109 ? 12.60563 -32.55295 -41.20717 1.000 26.68211 109 TYR B N 1
ATOM 2654 C CA . TYR B 1 109 ? 11.59893 -32.34442 -40.17445 1.000 23.37692 109 TYR B CA 1
ATOM 2655 C C . TYR B 1 109 ? 10.52187 -31.38627 -40.68002 1.000 22.90045 109 TYR B C 1
ATOM 2656 O O . TYR B 1 109 ? 10.81525 -30.22507 -40.98231 1.000 24.03770 109 TYR B O 1
ATOM 2665 N N . THR B 1 110 ? 9.28316 -31.86815 -40.79821 1.000 21.94657 110 THR B N 1
ATOM 2666 C CA . THR B 1 110 ? 8.18417 -31.09691 -41.39633 1.000 22.56499 110 THR B CA 1
ATOM 2667 C C . THR B 1 110 ? 6.91120 -31.19553 -40.54966 1.000 23.56257 110 THR B C 1
ATOM 2668 O O . THR B 1 110 ? 5.88363 -31.70066 -41.01385 1.000 22.10519 110 THR B O 1
ATOM 2672 N N . PRO B 1 111 ? 6.93127 -30.70184 -39.30572 1.000 25.92293 111 PRO B N 1
ATOM 2673 C CA . PRO B 1 111 ? 5.74439 -30.83575 -38.44667 1.000 22.31423 111 PRO B CA 1
ATOM 2674 C C . PRO B 1 111 ? 4.59184 -29.94670 -38.89988 1.000 25.92545 111 PRO B C 1
ATOM 2675 O O . PRO B 1 111 ? 4.75404 -28.98078 -39.65698 1.000 24.14264 111 PRO B O 1
ATOM 2679 N N . GLY B 1 112 ? 3.40471 -30.28228 -38.39994 1.000 25.96316 112 GLY B N 1
ATOM 2680 C CA . GLY B 1 112 ? 2.22120 -29.46920 -38.60340 1.000 22.92396 112 GLY B CA 1
ATOM 2681 C C . GLY B 1 112 ? 0.99219 -30.29529 -38.89314 1.000 28.13758 112 GLY B C 1
ATOM 2682 O O . GLY B 1 112 ? -0.10548 -29.95209 -38.44169 1.000 32.73930 112 GLY B O 1
ATOM 2683 N N . HIS B 1 113 ? 1.16093 -31.40154 -39.62683 1.000 30.95969 113 HIS B N 1
ATOM 2684 C CA . HIS B 1 113 ? 0.11051 -32.41821 -39.70444 1.000 31.33055 113 HIS B CA 1
ATOM 2685 C C . HIS B 1 113 ? 0.11030 -33.23806 -38.41781 1.000 30.91735 113 HIS B C 1
ATOM 2686 O O . HIS B 1 113 ? -0.91522 -33.35074 -37.74545 1.000 35.89135 113 HIS B O 1
ATOM 2693 N N . THR B 1 114 ? 1.25817 -33.78412 -38.04678 1.000 27.58341 114 THR B N 1
ATOM 2694 C CA . THR B 1 114 ? 1.53879 -34.21752 -36.68259 1.000 30.05738 114 THR B CA 1
ATOM 2695 C C . THR B 1 114 ? 2.73985 -33.42637 -36.18053 1.000 28.00779 114 THR B C 1
ATOM 2696 O O . THR B 1 114 ? 3.35366 -32.65718 -36.92364 1.000 28.13845 114 THR B O 1
ATOM 2700 N N . SER B 1 115 ? 3.09433 -33.62413 -34.91808 1.000 26.57185 115 SER B N 1
ATOM 2701 C CA . SER B 1 115 ? 4.20524 -32.85522 -34.38243 1.000 26.78195 115 SER B CA 1
ATOM 2702 C C . SER B 1 115 ? 5.55840 -33.48705 -34.67059 1.000 26.33217 115 SER B C 1
ATOM 2703 O O . SER B 1 115 ? 6.59185 -32.85448 -34.43713 1.000 27.01198 115 SER B O 1
ATOM 2706 N N . SER B 1 116 ? 5.58542 -34.71585 -35.16500 1.000 27.87670 116 SER B N 1
ATOM 2707 C CA . SER B 1 116 ? 6.83904 -35.42203 -35.37403 1.000 29.77905 116 SER B CA 1
ATOM 2708 C C . SER B 1 116 ? 6.99674 -35.87474 -36.82673 1.000 27.10189 116 SER B C 1
ATOM 2709 O O . SER B 1 116 ? 7.85629 -36.70911 -37.12332 1.000 26.04566 116 SER B O 1
ATOM 2712 N N . HIS B 1 117 ? 6.20120 -35.30227 -37.73127 1.000 26.08161 117 HIS B N 1
ATOM 2713 C CA . HIS B 1 117 ? 6.19606 -35.67759 -39.14325 1.000 25.72939 117 HIS B CA 1
ATOM 2714 C C . HIS B 1 117 ? 7.53143 -35.38184 -39.81155 1.000 24.70874 117 HIS B C 1
ATOM 2715 O O . HIS B 1 117 ? 8.06328 -34.27877 -39.69492 1.000 24.33860 117 HIS B O 1
ATOM 2722 N N . HIS B 1 118 ? 8.04525 -36.34526 -40.57249 1.000 26.19886 118 HIS B N 1
ATOM 2723 C CA . HIS B 1 118 ? 9.23651 -36.13313 -41.38155 1.000 24.16061 118 HIS B CA 1
ATOM 2724 C C . HIS B 1 118 ? 8.95837 -36.45660 -42.84150 1.000 25.52964 118 HIS B C 1
ATOM 2725 O O . HIS B 1 118 ? 8.24875 -37.41633 -43.15623 1.000 24.81877 118 HIS B O 1
ATOM 2732 N N . ALA B 1 119 ? 9.52634 -35.65046 -43.72768 1.000 25.78041 119 ALA B N 1
ATOM 2733 C CA . ALA B 1 119 ? 9.62523 -35.96923 -45.14169 1.000 23.23474 119 ALA B CA 1
ATOM 2734 C C . ALA B 1 119 ? 11.00968 -36.54153 -45.41677 1.000 26.76423 119 ALA B C 1
ATOM 2735 O O . ALA B 1 119 ? 11.93351 -36.39969 -44.61019 1.000 26.61072 119 ALA B O 1
ATOM 2737 N N . TYR B 1 120 ? 11.15227 -37.19723 -46.56608 1.000 24.92668 120 TYR B N 1
ATOM 2738 C CA . TYR B 1 120 ? 12.43484 -37.76189 -46.96525 1.000 23.76555 120 TYR B CA 1
ATOM 2739 C C . TYR B 1 120 ? 12.74112 -37.40188 -48.41201 1.000 26.61443 120 TYR B C 1
ATOM 2740 O O . TYR B 1 120 ? 11.83538 -37.36798 -49.25595 1.000 24.71211 120 TYR B O 1
ATOM 2749 N N . TYR B 1 121 ? 14.01886 -37.12956 -48.70410 1.000 25.51252 121 TYR B N 1
ATOM 2750 C CA . TYR B 1 121 ? 14.42617 -36.94694 -50.08995 1.000 27.36759 121 TYR B CA 1
ATOM 2751 C C . TYR B 1 121 ? 15.65959 -37.78302 -50.40732 1.000 30.09122 121 TYR B C 1
ATOM 2752 O O . TYR B 1 121 ? 16.49206 -38.06795 -49.53860 1.000 26.14609 121 TYR B O 1
ATOM 2761 N N . VAL B 1 122 ? 15.74083 -38.16932 -51.68065 1.000 29.54126 122 VAL B N 1
ATOM 2762 C CA . VAL B 1 122 ? 16.82427 -38.95574 -52.25751 1.000 30.83049 122 VAL B CA 1
ATOM 2763 C C . VAL B 1 122 ? 17.29497 -38.26026 -53.53246 1.000 28.77231 122 VAL B C 1
ATOM 2764 O O . VAL B 1 122 ? 16.47367 -37.86408 -54.37163 1.000 26.63137 122 VAL B O 1
ATOM 2768 N N . ASP B 1 123 ? 18.61369 -38.12519 -53.67938 1.000 28.80741 123 ASP B N 1
ATOM 2769 C CA . ASP B 1 123 ? 19.22896 -37.61902 -54.90240 1.000 29.76641 123 ASP B CA 1
ATOM 2770 C C . ASP B 1 123 ? 19.56306 -38.79551 -55.81887 1.000 28.33285 123 ASP B C 1
ATOM 2771 O O . ASP B 1 123 ? 20.30796 -39.69253 -55.42269 1.000 28.16467 123 ASP B O 1
ATOM 2776 N N . THR B 1 124 ? 19.00258 -38.80771 -57.02885 1.000 26.89052 124 THR B N 1
ATOM 2777 C CA . THR B 1 124 ? 19.26966 -39.87706 -57.98398 1.000 22.67049 124 THR B CA 1
ATOM 2778 C C . THR B 1 124 ? 20.42711 -39.56147 -58.91248 1.000 27.17111 124 THR B C 1
ATOM 2779 O O . THR B 1 124 ? 20.79131 -40.40606 -59.72978 1.000 28.45039 124 THR B O 1
ATOM 2783 N N . GLY B 1 125 ? 21.00571 -38.36703 -58.81623 1.000 28.93117 125 GLY B N 1
ATOM 2784 C CA . GLY B 1 125 ? 21.99280 -37.88695 -59.73147 1.000 25.09038 125 GLY B CA 1
ATOM 2785 C C . GLY B 1 125 ? 21.41602 -36.95697 -60.77551 1.000 31.53732 125 GLY B C 1
ATOM 2786 O O . GLY B 1 125 ? 22.12196 -36.06857 -61.25909 1.000 32.04001 125 GLY B O 1
ATOM 2787 N N . THR B 1 126 ? 20.13654 -37.12453 -61.09987 1.000 29.68961 126 THR B N 1
ATOM 2788 C CA . THR B 1 126 ? 19.40900 -36.27088 -62.02615 1.000 28.46524 126 THR B CA 1
ATOM 2789 C C . THR B 1 126 ? 18.23884 -35.56140 -61.36552 1.000 27.53002 126 THR B C 1
ATOM 2790 O O . THR B 1 126 ? 18.01269 -34.37874 -61.63346 1.000 30.05336 126 THR B O 1
ATOM 2794 N N . HIS B 1 127 ? 17.48750 -36.25921 -60.51625 1.000 23.69673 127 HIS B N 1
ATOM 2795 C CA . HIS B 1 127 ? 16.34281 -35.72218 -59.79016 1.000 25.09034 127 HIS B CA 1
ATOM 2796 C C . HIS B 1 127 ? 16.56208 -35.84960 -58.28992 1.000 28.22729 127 HIS B C 1
ATOM 2797 O O . HIS B 1 127 ? 17.17179 -36.81951 -57.81964 1.000 26.72379 127 HIS B O 1
ATOM 2804 N N . LEU B 1 128 ? 16.04134 -34.86708 -57.54214 1.000 28.84690 128 LEU B N 1
ATOM 2805 C CA . LEU B 1 128 ? 15.69676 -35.04619 -56.13280 1.000 25.70186 128 LEU B CA 1
ATOM 2806 C C . LEU B 1 128 ? 14.29639 -35.63758 -56.05736 1.000 24.30940 128 LEU B C 1
ATOM 2807 O O . LEU B 1 128 ? 13.36243 -35.09217 -56.66033 1.000 24.09197 128 LEU B O 1
ATOM 2812 N N . MET B 1 129 ? 14.14759 -36.75422 -55.34309 1.000 22.45246 129 MET B N 1
ATOM 2813 C CA . MET B 1 129 ? 12.82704 -37.32189 -55.08466 1.000 23.02197 129 MET B CA 1
ATOM 2814 C C . MET B 1 129 ? 12.39833 -36.94444 -53.67654 1.000 26.68600 129 MET B C 1
ATOM 2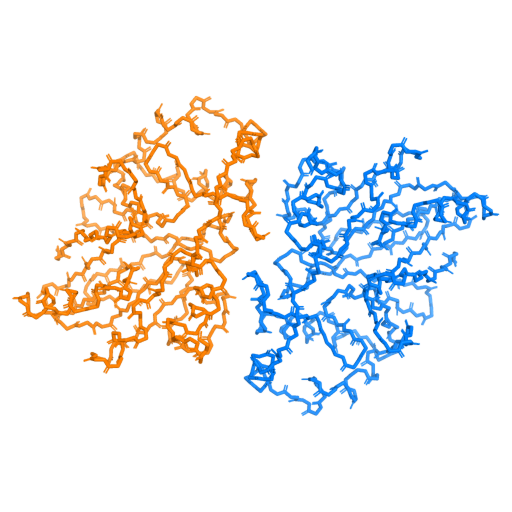815 O O . MET B 1 129 ? 13.08625 -37.27376 -52.70570 1.000 26.68353 129 MET B O 1
ATOM 2820 N N . LEU B 1 130 ? 11.26129 -36.28096 -53.56330 1.000 23.88575 130 LEU B N 1
ATOM 2821 C CA . LEU B 1 130 ? 10.73342 -35.88901 -52.26843 1.000 21.78578 130 LEU B CA 1
ATOM 2822 C C . LEU B 1 130 ? 9.55279 -36.78460 -51.92711 1.000 22.36352 130 LEU B C 1
ATOM 2823 O O . LEU B 1 130 ? 8.49559 -36.69309 -52.56033 1.000 22.45433 130 LEU B O 1
ATOM 2828 N N . PHE B 1 131 ? 9.72485 -37.62433 -50.91084 1.000 22.82792 131 PHE B N 1
ATOM 2829 C CA . PHE B 1 131 ? 8.61016 -38.33960 -50.27936 1.000 25.82653 131 PHE B CA 1
ATOM 2830 C C . PHE B 1 131 ? 8.02745 -37.43845 -49.19142 1.000 25.48078 131 PHE B C 1
ATOM 2831 O O . PHE B 1 131 ? 8.52496 -37.38295 -48.05844 1.000 25.67717 131 PHE B O 1
ATOM 2839 N N . SER B 1 132 ? 6.97279 -36.71104 -49.54176 1.000 24.14762 132 SER B N 1
ATOM 2840 C CA . SER B 1 132 ? 6.52164 -35.61575 -48.70255 1.000 24.43748 132 SER B CA 1
ATOM 2841 C C . SER B 1 132 ? 5.51283 -36.05023 -47.65110 1.000 25.02886 132 SER B C 1
ATOM 2842 O O . SER B 1 132 ? 5.06838 -35.20957 -46.86603 1.000 24.74407 132 SER B O 1
ATOM 2845 N N . GLY B 1 133 ? 5.17112 -37.33461 -47.58677 1.000 27.22395 133 GLY B N 1
ATOM 2846 C CA . GLY B 1 133 ? 4.29961 -37.78874 -46.50737 1.000 25.48907 133 GLY B CA 1
ATOM 2847 C C . GLY B 1 133 ? 2.96932 -37.07364 -46.58347 1.000 28.55261 133 GLY B C 1
ATOM 2848 O O . GLY B 1 133 ? 2.39338 -36.89646 -47.66896 1.000 28.07859 133 GLY B O 1
ATOM 2849 N N . ASP B 1 134 ? 2.47903 -36.61575 -45.43230 1.000 26.70489 134 ASP B N 1
ATOM 2850 C CA . ASP B 1 134 ? 1.27064 -35.80588 -45.42109 1.000 26.57456 134 ASP B CA 1
ATOM 2851 C C . ASP B 1 134 ? 1.56566 -34.32925 -45.20408 1.000 29.02464 134 ASP B C 1
ATOM 2852 O O . ASP B 1 134 ? 0.67642 -33.57861 -44.79872 1.000 32.75467 134 ASP B O 1
ATOM 2857 N N . ALA B 1 135 ? 2.79417 -33.88709 -45.46351 1.000 27.79126 135 ALA B N 1
ATOM 2858 C CA . ALA B 1 135 ? 3.08711 -32.47012 -45.29737 1.000 27.51614 135 ALA B CA 1
ATOM 2859 C C . ALA B 1 135 ? 2.60647 -31.68462 -46.51451 1.000 27.73902 135 ALA B C 1
ATOM 2860 O O . ALA B 1 135 ? 1.75051 -30.80415 -46.40928 1.000 33.43915 135 ALA B O 1
ATOM 2862 N N . LEU B 1 136 ? 3.13467 -32.00136 -47.68060 1.000 27.16982 136 LEU B N 1
ATOM 2863 C CA . LEU B 1 136 ? 2.66459 -31.44361 -48.93740 1.000 25.46585 136 LEU B CA 1
ATOM 2864 C C . LEU B 1 136 ? 1.98125 -32.56391 -49.70073 1.000 23.31077 136 LEU B C 1
ATOM 2865 O O . LEU B 1 136 ? 2.51274 -33.67179 -49.76045 1.000 26.92635 136 LEU B O 1
ATOM 2870 N N . LEU B 1 137 ? 0.77699 -32.30840 -50.20210 1.000 25.20883 137 LEU B N 1
ATOM 2871 C CA . LEU B 1 137 ? 0.04890 -33.26248 -51.03005 1.000 25.50887 137 LEU B CA 1
ATOM 2872 C C . LEU B 1 137 ? -0.20906 -32.62170 -52.38765 1.000 27.75203 137 LEU B C 1
ATOM 2873 O O . LEU B 1 137 ? 0.00348 -31.41913 -52.57919 1.000 29.17053 137 LEU B O 1
ATOM 2878 N N . ILE B 1 138 ? -0.64229 -33.43118 -53.35255 1.000 26.13826 138 ILE B N 1
ATOM 2879 C CA . ILE B 1 138 ? -0.81864 -32.89703 -54.70362 1.000 31.73314 138 ILE B CA 1
ATOM 2880 C C . ILE B 1 138 ? -2.07625 -32.03783 -54.72177 1.000 28.28075 138 ILE B C 1
ATOM 2881 O O . ILE B 1 138 ? -3.18807 -32.53483 -54.51835 1.000 29.04686 138 ILE B O 1
ATOM 2886 N N . ASP B 1 139 ? -1.88561 -30.73585 -54.92787 1.000 28.03027 139 ASP B N 1
ATOM 2887 C CA . ASP B 1 139 ? -2.95088 -29.73840 -54.94854 1.000 31.75515 139 ASP B CA 1
ATOM 2888 C C . ASP B 1 139 ? -3.62095 -29.54466 -53.59074 1.000 31.89506 139 ASP B C 1
ATOM 2889 O O . ASP B 1 139 ? -4.71246 -28.96073 -53.51956 1.000 32.08843 139 ASP B O 1
ATOM 2894 N N . ALA B 1 140 ? -2.98150 -30.00510 -52.51795 1.000 26.97267 140 ALA B N 1
ATOM 2895 C CA . ALA B 1 140 ? -3.51710 -29.91257 -51.16461 1.000 30.51060 140 ALA B CA 1
ATOM 2896 C C . ALA B 1 140 ? -2.34767 -30.03745 -50.18855 1.000 28.40654 140 ALA B C 1
ATOM 2897 O O . ALA B 1 140 ? -1.18986 -29.82498 -50.56274 1.000 31.27597 140 ALA B O 1
ATOM 2899 N N . CYS B 1 141 ? -2.65452 -30.34310 -48.93551 1.000 27.57703 141 CYS B N 1
ATOM 2900 C CA . CYS B 1 141 ? -1.66674 -30.67754 -47.91548 1.000 27.71817 141 CYS B CA 1
ATOM 2901 C C . CYS B 1 141 ? -2.38375 -31.49933 -46.85233 1.000 30.07437 141 CYS B C 1
ATOM 2902 O O . CYS B 1 141 ? -3.60182 -31.66225 -46.89589 1.000 30.48438 141 CYS B O 1
ATOM 2905 N N . GLY B 1 142 ? -1.62536 -32.00483 -45.88397 1.000 30.51723 142 GLY B N 1
ATOM 2906 C CA . GLY B 1 142 ? -2.24206 -32.77011 -44.81276 1.000 29.27537 142 GLY B CA 1
ATOM 2907 C C . GLY B 1 142 ? -3.19931 -31.92737 -43.99094 1.000 30.12909 142 GLY B C 1
ATOM 2908 O O . GLY B 1 142 ? -3.00947 -30.72271 -43.81040 1.000 29.85113 142 GLY B O 1
ATOM 2909 N N . ARG B 1 143 ? -4.25068 -32.57432 -43.49391 1.000 31.35018 143 ARG B N 1
ATOM 2910 C CA . ARG B 1 143 ? -5.22178 -31.88015 -42.65946 1.000 30.42472 143 ARG B CA 1
ATOM 2911 C C . ARG B 1 143 ? -4.57441 -31.44199 -41.34809 1.000 30.96194 143 ARG B C 1
ATOM 2912 O O . ARG B 1 143 ? -3.65029 -32.08088 -40.83943 1.000 29.19829 143 ARG B O 1
ATOM 2920 N N . THR B 1 144 ? -5.02645 -30.30543 -40.82310 1.000 31.24269 144 THR B N 1
ATOM 2921 C CA . THR B 1 144 ? -4.44072 -29.75339 -39.60696 1.000 34.34177 144 THR B CA 1
ATOM 2922 C C . THR B 1 144 ? -5.41628 -29.72730 -38.43728 1.000 33.25167 144 THR B C 1
ATOM 2923 O O . THR B 1 144 ? -5.16789 -29.02281 -37.45943 1.000 37.91417 144 THR B O 1
ATOM 2927 N N . ASP B 1 145 ? -6.51528 -30.47404 -38.50297 1.000 35.90469 145 ASP B N 1
ATOM 2928 C CA . ASP B 1 145 ? -7.52872 -30.42104 -37.45408 1.000 37.29363 145 ASP B CA 1
ATOM 2929 C C . ASP B 1 145 ? -7.42175 -31.56671 -36.45043 1.000 39.09199 145 ASP B C 1
ATOM 2930 O O . ASP B 1 145 ? -8.31531 -31.73254 -35.62157 1.000 41.57080 145 ASP B O 1
ATOM 2935 N N . PHE B 1 146 ? -6.36075 -32.36509 -36.50026 1.000 42.13104 146 PHE B N 1
ATOM 2936 C CA . PHE B 1 146 ? -6.12825 -33.32109 -35.43023 1.000 39.62342 146 PHE B CA 1
ATOM 2937 C C . PHE B 1 146 ? -5.70543 -32.57825 -34.16956 1.000 39.65158 146 PHE B C 1
ATOM 2938 O O . PHE B 1 146 ? -5.50009 -31.36141 -34.17356 1.000 38.61342 146 PHE B O 1
ATOM 2946 N N . GLN B 1 147 ? -5.53857 -33.34063 -33.08518 1.000 39.56715 147 GLN B N 1
ATOM 2947 C CA . GLN B 1 147 ? -5.12407 -32.75035 -31.82054 1.000 38.48401 147 GLN B CA 1
ATOM 2948 C C . GLN B 1 147 ? -3.85621 -31.94022 -31.97351 1.000 42.26490 147 GLN B C 1
ATOM 2949 O O . GLN B 1 147 ? -3.82276 -30.76344 -31.59650 1.000 43.09020 147 GLN B O 1
ATOM 2955 N N . ALA B 1 148 ? -2.80194 -32.54725 -32.53170 1.000 37.36590 148 ALA B N 1
ATOM 2956 C CA . ALA B 1 148 ? -1.52834 -31.85931 -32.70360 1.000 34.88963 148 ALA B CA 1
ATOM 2957 C C . ALA B 1 148 ? -1.39153 -31.21131 -34.07405 1.000 40.02112 148 ALA B C 1
ATOM 2958 O O . ALA B 1 148 ? -0.28776 -30.78872 -34.43619 1.000 43.18080 148 ALA B O 1
ATOM 2960 N N . GLY B 1 149 ? -2.47370 -31.14168 -34.84525 1.000 33.52084 149 GLY B N 1
ATOM 2961 C CA . GLY B 1 149 ? -2.45535 -30.33112 -36.04719 1.000 31.52190 149 GLY B CA 1
ATOM 2962 C C . GLY B 1 149 ? -2.19298 -28.87163 -35.72192 1.000 30.68183 149 GLY B C 1
ATOM 2963 O O . GLY B 1 149 ? -2.73566 -28.31890 -34.76337 1.000 32.62156 149 GLY B O 1
ATOM 2964 N N . ASN B 1 150 ? -1.35437 -28.23992 -36.54365 1.000 31.13481 150 ASN B N 1
ATOM 2965 C CA . ASN B 1 150 ? -0.96120 -26.84695 -36.34160 1.000 24.84712 150 ASN B CA 1
ATOM 2966 C C . ASN B 1 150 ? -0.74065 -26.24541 -37.72621 1.000 25.92240 150 ASN B C 1
ATOM 2967 O O . ASN B 1 150 ? 0.30863 -26.46645 -38.34148 1.000 27.72963 150 ASN B O 1
ATOM 2972 N N . ALA B 1 151 ? -1.72480 -25.48498 -38.20617 1.000 25.95728 151 ALA B N 1
ATOM 2973 C CA . ALA B 1 151 ? -1.67024 -25.00126 -39.58185 1.000 25.32379 151 ALA B CA 1
ATOM 2974 C C . ALA B 1 151 ? -0.54855 -23.99473 -39.78031 1.000 27.67242 151 ALA B C 1
ATOM 2975 O O . ALA B 1 151 ? 0.13936 -24.01177 -40.81104 1.000 26.19323 151 ALA B O 1
ATOM 2977 N N . GLY B 1 152 ? -0.35948 -23.08847 -38.83018 1.000 26.32165 152 GLY B N 1
ATOM 2978 C CA . GLY B 1 152 ? 0.74259 -22.15826 -38.96225 1.000 23.40150 152 GLY B CA 1
ATOM 2979 C C . GLY B 1 152 ? 2.06707 -22.88164 -39.05235 1.000 24.71067 152 GLY B C 1
ATOM 2980 O O . GLY B 1 152 ? 2.95237 -22.49139 -39.81436 1.000 26.62347 152 GLY B O 1
ATOM 2981 N N . GLN B 1 153 ? 2.20462 -23.96918 -38.30194 1.000 24.19279 153 GLN B N 1
ATOM 2982 C CA . GLN B 1 153 ? 3.45266 -24.71510 -38.32309 1.000 26.72926 153 GLN B CA 1
ATOM 2983 C C . GLN B 1 153 ? 3.62409 -25.47035 -39.64219 1.000 26.63315 153 GLN B C 1
ATOM 2984 O O . GLN B 1 153 ? 4.72982 -25.51888 -40.20350 1.000 24.28060 153 GLN B O 1
ATOM 2990 N N . LEU B 1 154 ? 2.53962 -26.06584 -40.14885 1.000 24.71328 154 LEU B N 1
ATOM 2991 C CA . LEU B 1 154 ? 2.60314 -26.78629 -41.42039 1.000 25.41402 154 LEU B CA 1
ATOM 2992 C C . LEU B 1 154 ? 3.04764 -25.86064 -42.54444 1.000 26.28647 154 LEU B C 1
ATOM 2993 O O . LEU B 1 154 ? 3.89743 -26.22655 -43.37162 1.000 24.05402 154 LEU B O 1
ATOM 2998 N N . TYR B 1 155 ? 2.48933 -24.64671 -42.56406 1.000 25.40341 155 TYR B N 1
ATOM 2999 C CA . TYR B 1 155 ? 2.86650 -23.62996 -43.53534 1.000 24.73414 155 TYR B CA 1
ATOM 3000 C C . TYR B 1 155 ? 4.36625 -23.33974 -43.47547 1.000 24.64773 155 TYR B C 1
ATOM 3001 O O . TYR B 1 155 ? 5.04402 -23.31393 -44.50782 1.000 26.24582 155 TYR B O 1
ATOM 3010 N N . ASP B 1 156 ? 4.90386 -23.13716 -42.26870 1.000 26.28817 156 ASP B N 1
ATOM 3011 C CA . ASP B 1 156 ? 6.35015 -22.96531 -42.09705 1.000 26.10017 156 ASP B CA 1
ATOM 3012 C C . ASP B 1 156 ? 7.12350 -24.14790 -42.66228 1.000 24.41066 156 ASP B C 1
ATOM 3013 O O . ASP B 1 156 ? 8.14192 -23.97265 -43.34260 1.000 24.12320 156 ASP B O 1
ATOM 3018 N N . SER B 1 157 ? 6.68419 -25.36677 -42.33555 1.000 22.57141 157 SER B N 1
ATOM 3019 C CA . SER B 1 157 ? 7.39505 -26.55964 -42.77970 1.000 24.15134 157 SER B CA 1
ATOM 3020 C C . SER B 1 157 ? 7.47081 -26.61700 -44.30315 1.000 25.43896 157 SER B C 1
ATOM 3021 O O . SER B 1 157 ? 8.54876 -26.81090 -44.87669 1.000 25.15674 157 SER B O 1
ATOM 3024 N N . ILE B 1 158 ? 6.33258 -26.40952 -44.97026 1.000 25.16850 158 ILE B N 1
ATOM 3025 C CA . ILE B 1 158 ? 6.27530 -26.44568 -46.42751 1.000 23.40832 158 ILE B CA 1
ATOM 3026 C C . ILE B 1 158 ? 7.13412 -25.34001 -47.01908 1.000 26.30913 158 ILE B C 1
ATOM 3027 O O . ILE B 1 158 ? 7.94436 -25.57816 -47.92370 1.000 23.33755 158 ILE B O 1
ATOM 3032 N N . GLN B 1 159 ? 6.97860 -24.11279 -46.50000 1.000 27.70186 159 GLN B N 1
ATOM 3033 C CA . GLN B 1 159 ? 7.72506 -22.96259 -47.01812 1.000 28.49001 159 GLN B CA 1
ATOM 3034 C C . GLN B 1 159 ? 9.23305 -23.13764 -46.85479 1.000 28.65829 159 GLN B C 1
ATOM 3035 O O . GLN B 1 159 ? 9.99960 -22.83675 -47.77251 1.000 28.15232 159 GLN B O 1
ATOM 3041 N N . HIS B 1 160 ? 9.67735 -23.61079 -45.68479 1.000 29.50184 160 HIS B N 1
ATOM 3042 C CA . HIS B 1 160 ? 11.08793 -23.61867 -45.32488 1.000 28.75168 160 HIS B CA 1
ATOM 3043 C C . HIS B 1 160 ? 11.79997 -24.88392 -45.75764 1.000 28.16439 160 HIS B C 1
ATOM 3044 O O . HIS B 1 160 ? 12.97629 -24.84007 -46.13940 1.000 31.47220 160 HIS B O 1
ATOM 3051 N N . LYS B 1 161 ? 11.12679 -26.01699 -45.66566 1.000 25.10436 161 LYS B N 1
ATOM 3052 C CA . LYS B 1 161 ? 11.78465 -27.29024 -45.92683 1.000 28.25711 161 LYS B CA 1
ATOM 3053 C C . LYS B 1 161 ? 11.58505 -27.76928 -47.36305 1.000 29.83796 161 LYS B C 1
ATOM 3054 O O . LYS B 1 161 ? 12.48363 -28.39834 -47.93623 1.000 31.54999 161 LYS B O 1
ATOM 3060 N N . LEU B 1 162 ? 10.43683 -27.47328 -47.96596 1.000 25.34408 162 LEU B N 1
ATOM 3061 C CA . LEU B 1 162 ? 10.06128 -28.10102 -49.21727 1.000 23.30000 162 LEU B CA 1
ATOM 3062 C C . LEU B 1 162 ? 10.08778 -27.15368 -50.39649 1.000 24.76338 162 LEU B C 1
ATOM 3063 O O . LEU B 1 162 ? 10.58010 -27.53684 -51.45949 1.000 27.64954 162 LEU B O 1
ATOM 3068 N N . PHE B 1 163 ? 9.58497 -25.91981 -50.24094 1.000 26.67026 163 PHE B N 1
ATOM 3069 C CA . PHE B 1 163 ? 9.59728 -24.95096 -51.33043 1.000 21.97849 163 PHE B CA 1
ATOM 3070 C C . PHE B 1 163 ? 10.96068 -24.28750 -51.51875 1.000 24.93160 163 PHE B C 1
ATOM 3071 O O . PHE B 1 163 ? 11.11001 -23.50637 -52.45989 1.000 27.32275 163 PHE B O 1
ATOM 3079 N N . THR B 1 164 ? 11.94276 -24.54676 -50.65019 1.000 24.48233 164 THR B N 1
ATOM 3080 C CA . THR B 1 164 ? 13.33797 -24.17168 -50.88656 1.000 23.06643 164 THR B CA 1
ATOM 3081 C C . THR B 1 164 ? 14.08519 -25.23764 -51.66869 1.000 24.06607 164 THR B C 1
ATOM 3082 O O . THR B 1 164 ? 15.28682 -25.09366 -51.91071 1.000 23.96670 164 THR B O 1
ATOM 3086 N N . LEU B 1 165 ? 13.42768 -26.30716 -52.00234 1.000 24.09369 165 LEU B N 1
ATOM 3087 C CA . LEU B 1 165 ? 13.99714 -27.30167 -52.88354 1.000 25.57164 165 LEU B CA 1
ATOM 3088 C C . LEU B 1 165 ? 13.88616 -26.82709 -54.33288 1.000 23.45807 165 LEU B C 1
ATOM 3089 O O . LEU B 1 165 ? 12.98135 -26.06074 -54.67763 1.000 21.57774 165 LEU B O 1
ATOM 3094 N N . PRO B 1 166 ? 14.79245 -27.27380 -55.19491 1.000 24.49874 166 PRO B N 1
ATOM 3095 C CA . PRO B 1 166 ? 14.78065 -26.81420 -56.59295 1.000 24.52710 166 PRO B CA 1
ATOM 3096 C C . PRO B 1 166 ? 13.49452 -27.19465 -57.31777 1.000 21.22844 166 PRO B C 1
ATOM 3097 O O . PRO B 1 166 ? 12.78485 -28.13101 -56.94670 1.000 21.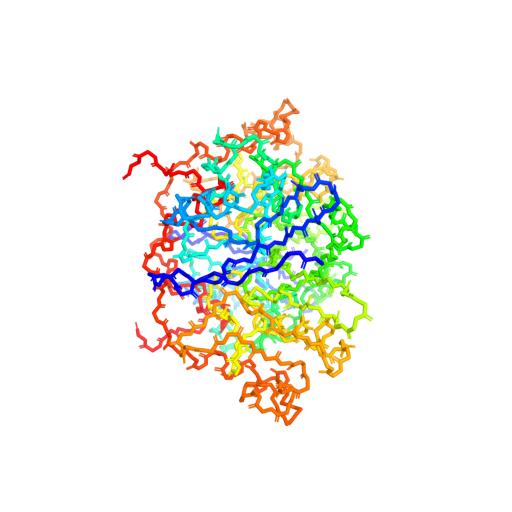03292 166 PRO B O 1
ATOM 3101 N N . ASN B 1 167 ? 13.22370 -26.45068 -58.39145 1.000 22.49183 167 ASN B N 1
ATOM 3102 C CA . ASN B 1 167 ? 11.94847 -26.54871 -59.11075 1.000 25.90410 167 ASN B CA 1
ATOM 3103 C C . ASN B 1 167 ? 11.64440 -27.96109 -59.60202 1.000 25.05332 167 ASN B C 1
ATOM 3104 O O . ASN B 1 167 ? 10.48641 -28.39590 -59.58794 1.000 23.55501 167 ASN B O 1
ATOM 3109 N N . GLU B 1 168 ? 12.65869 -28.67520 -60.07225 1.000 22.91232 168 GLU B N 1
ATOM 3110 C CA . GLU B 1 168 ? 12.45524 -29.98072 -60.67555 1.000 23.43653 168 GLU B CA 1
ATOM 3111 C C . GLU B 1 168 ? 12.30801 -31.09946 -59.65995 1.000 22.92525 168 GLU B C 1
ATOM 3112 O O . GLU B 1 168 ? 12.13265 -32.25382 -60.07075 1.000 23.42315 168 GLU B O 1
ATOM 3118 N N . THR B 1 169 ? 12.40357 -30.79692 -58.36226 1.000 21.62944 169 THR B N 1
ATOM 3119 C CA . THR B 1 169 ? 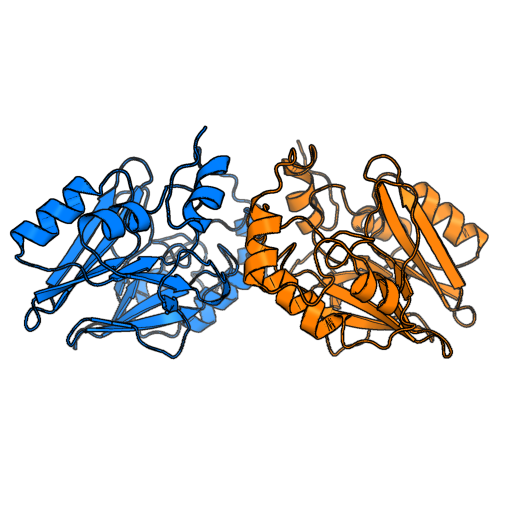12.20347 -31.81051 -57.33994 1.000 21.90882 169 THR B CA 1
ATOM 3120 C C . THR B 1 169 ? 10.88554 -32.54366 -57.55437 1.000 20.51915 169 THR B C 1
ATOM 3121 O O . THR B 1 169 ? 9.83268 -31.91933 -57.67649 1.000 21.04547 169 THR B O 1
ATOM 3125 N N . LEU B 1 170 ? 10.95266 -33.87472 -57.59912 1.000 19.11747 170 LEU B N 1
ATOM 3126 C CA . LEU B 1 170 ? 9.75537 -34.69756 -57.69940 1.000 21.01659 170 LEU B CA 1
ATOM 3127 C C . LEU B 1 170 ? 9.03250 -34.79515 -56.35396 1.000 21.99729 170 LEU B C 1
ATOM 3128 O O . LEU B 1 170 ? 9.65672 -35.05668 -55.32065 1.000 23.42609 170 LEU B O 1
ATOM 3133 N N . VAL B 1 171 ? 7.71394 -34.61357 -56.37052 1.000 22.46624 171 VAL B N 1
ATOM 3134 C CA . VAL B 1 171 ? 6.88177 -34.70797 -55.17210 1.000 22.74053 171 VAL B CA 1
ATOM 3135 C C . VAL B 1 171 ? 6.10400 -36.01465 -55.22855 1.000 22.15386 171 VAL B C 1
ATOM 3136 O O . VAL B 1 171 ? 5.16540 -36.14902 -56.02211 1.000 22.05593 171 VAL B O 1
ATOM 3140 N N . TYR B 1 172 ? 6.45473 -36.95473 -54.34215 1.000 23.29693 172 TYR B N 1
ATOM 3141 C CA . TYR B 1 172 ? 5.75372 -38.22607 -54.17476 1.000 21.52068 172 TYR B CA 1
ATOM 3142 C C . TYR B 1 172 ? 4.95152 -38.19772 -52.87264 1.000 22.92452 172 TYR B C 1
ATOM 3143 O O . TYR B 1 172 ? 5.52274 -38.36100 -51.78879 1.000 20.30186 172 TYR B O 1
ATOM 3152 N N . PRO B 1 173 ? 3.64084 -38.00727 -52.91863 1.000 24.99776 173 PRO B N 1
ATOM 3153 C CA . PRO B 1 173 ? 2.88086 -37.75133 -51.69085 1.000 23.41291 173 PRO B CA 1
ATOM 3154 C C . PRO B 1 173 ? 2.58055 -39.02235 -50.90041 1.000 26.89713 173 PRO B C 1
ATOM 3155 O O . PRO B 1 173 ? 2.66054 -40.15120 -51.40304 1.000 23.93583 173 PRO B O 1
ATOM 3159 N N . GLY B 1 174 ? 2.19895 -38.81735 -49.63277 1.000 24.10332 174 GLY B N 1
ATOM 3160 C CA . GLY B 1 174 ? 1.77630 -39.94818 -48.82331 1.000 22.63449 174 GLY B CA 1
ATOM 3161 C C . GLY B 1 174 ? 0.39887 -40.48216 -49.15998 1.000 25.64869 174 GLY B C 1
ATOM 3162 O O . GLY B 1 174 ? 0.09736 -41.63986 -48.84289 1.000 26.81814 174 GLY B O 1
ATOM 3163 N N . HIS B 1 175 ? -0.44156 -39.66545 -49.79253 1.000 26.25050 175 HIS B N 1
ATOM 3164 C CA . HIS B 1 175 ? -1.81247 -40.02506 -50.11952 1.000 24.99883 175 HIS B CA 1
ATOM 3165 C C . HIS B 1 175 ? -2.21025 -39.29905 -51.39281 1.000 26.29096 175 HIS B C 1
ATOM 3166 O O . HIS B 1 175 ? -1.63485 -38.26703 -51.74773 1.000 27.97464 175 HIS B O 1
ATOM 3173 N N . ASP B 1 176 ? -3.22008 -39.84052 -52.06892 1.000 27.13167 176 ASP B N 1
ATOM 3174 C CA . ASP B 1 176 ? -3.93767 -39.10701 -53.10255 1.000 27.43112 176 ASP B CA 1
ATOM 3175 C C . ASP B 1 176 ? -5.29828 -39.76527 -53.24816 1.000 29.19665 176 ASP B C 1
ATOM 3176 O O . ASP B 1 176 ? -5.40882 -40.99989 -53.23152 1.000 30.49766 176 ASP B O 1
ATOM 3181 N N . TYR B 1 177 ? -6.32592 -38.93645 -53.37517 1.000 24.43090 177 TYR B N 1
ATOM 3182 C CA . TYR B 1 177 ? -7.68944 -39.41698 -53.46231 1.000 26.20151 177 TYR B CA 1
ATOM 3183 C C . TYR B 1 177 ? -8.27290 -39.22679 -54.85350 1.000 30.32681 177 TYR B C 1
ATOM 3184 O O . TYR B 1 177 ? -9.48243 -39.37256 -55.03150 1.000 32.25790 177 TYR B O 1
ATOM 3193 N N . GLU B 1 178 ? -7.43224 -38.91816 -55.85337 1.000 31.00876 178 GLU B N 1
ATOM 3194 C CA . GLU B 1 178 ? -7.91857 -38.52378 -57.16913 1.000 29.97951 178 GLU B CA 1
ATOM 3195 C C . GLU B 1 178 ? -7.12764 -39.15250 -58.30960 1.000 30.43397 178 GLU B C 1
ATOM 3196 O O . GLU B 1 178 ? -7.19905 -38.65237 -59.44324 1.000 30.46860 178 GLU B O 1
ATOM 3202 N N . GLY B 1 179 ? -6.34118 -40.19343 -58.04074 1.000 28.58769 179 GLY B N 1
ATOM 3203 C CA . GLY B 1 179 ? -5.59171 -40.86791 -59.08326 1.000 27.51644 179 GLY B CA 1
ATOM 3204 C C . GLY B 1 179 ? -4.33089 -40.17167 -59.53915 1.000 27.93340 179 GLY B C 1
ATOM 3205 O O . GLY B 1 179 ? -3.78690 -40.53334 -60.59070 1.000 27.52933 179 GLY B O 1
ATOM 3206 N N . ARG B 1 180 ? -3.85254 -39.17533 -58.80356 1.000 26.12308 180 ARG B N 1
ATOM 3207 C CA . ARG B 1 180 ? -2.60021 -38.52136 -59.14404 1.000 25.04540 180 ARG B CA 1
ATOM 3208 C C . ARG B 1 180 ? -1.46962 -39.21433 -58.39416 1.000 27.69714 180 ARG B C 1
ATOM 3209 O O . ARG B 1 180 ? -1.62971 -39.62787 -57.23615 1.000 28.60665 180 ARG B O 1
ATOM 3217 N N . PHE B 1 181 ? -0.34260 -39.40281 -59.07760 1.000 23.48554 181 PHE B N 1
ATOM 3218 C CA . PHE B 1 181 ? 0.78945 -40.11099 -58.49369 1.000 21.50945 181 PHE B CA 1
ATOM 3219 C C . PHE B 1 181 ? 1.96816 -39.20705 -58.14648 1.000 25.07180 181 PHE B C 1
ATOM 3220 O O . PHE B 1 181 ? 2.72363 -39.51278 -57.21391 1.000 25.64200 181 PHE B O 1
ATOM 3228 N N . ILE B 1 182 ? 2.15651 -38.10666 -58.86649 1.000 20.30409 182 ILE B N 1
ATOM 3229 C CA . ILE B 1 182 ? 3.39817 -37.35986 -58.76672 1.000 22.67260 182 ILE B CA 1
ATOM 3230 C C . ILE B 1 182 ? 3.11394 -35.90007 -59.05177 1.000 24.25471 182 ILE B C 1
ATOM 3231 O O . ILE B 1 182 ? 2.20524 -35.55961 -59.81530 1.000 26.96396 182 ILE B O 1
ATOM 3236 N N . SER B 1 183 ? 3.90495 -35.03793 -58.42984 1.000 21.40071 183 SER B N 1
ATOM 3237 C CA . SER B 1 183 ? 3.96676 -33.62987 -58.78613 1.000 25.43352 183 SER B CA 1
ATOM 3238 C C . SER B 1 183 ? 5.43472 -33.23577 -58.76981 1.000 23.53055 183 SER B C 1
ATOM 3239 O O . SER B 1 183 ? 6.31974 -34.09162 -58.69474 1.000 19.60912 183 SER B O 1
ATOM 3242 N N . SER B 1 184 ? 5.68273 -31.93055 -58.85740 1.000 25.89055 184 SER B N 1
ATOM 3243 C CA . SER B 1 184 ? 7.00057 -31.33625 -58.68773 1.000 23.64992 184 SER B CA 1
ATOM 3244 C C . SER B 1 184 ? 6.85093 -30.11805 -57.78925 1.000 25.23232 184 SER B C 1
ATOM 3245 O O . SER B 1 184 ? 5.74480 -29.60567 -57.59085 1.000 23.25862 184 SER B O 1
ATOM 3248 N N . ILE B 1 185 ? 7.97493 -29.65261 -57.24208 1.000 24.81521 185 ILE B N 1
ATOM 3249 C CA . ILE B 1 185 ? 7.92195 -28.46557 -56.39603 1.000 23.22193 185 ILE B CA 1
ATOM 3250 C C . ILE B 1 185 ? 7.44668 -27.25706 -57.20019 1.000 23.98820 185 ILE B C 1
ATOM 3251 O O . ILE B 1 185 ? 6.60296 -26.47573 -56.73279 1.000 24.81260 185 ILE B O 1
ATOM 3256 N N . ALA B 1 186 ? 7.95071 -27.09611 -58.43054 1.000 20.28512 186 ALA B N 1
ATOM 3257 C CA . ALA B 1 186 ? 7.48698 -25.98671 -59.26834 1.000 24.56043 186 ALA B CA 1
ATOM 3258 C C . ALA B 1 186 ? 5.98025 -26.04620 -59.49735 1.000 25.01569 186 ALA B C 1
ATOM 3259 O O . ALA B 1 186 ? 5.30488 -25.01285 -59.47476 1.000 25.49782 186 ALA B O 1
ATOM 3261 N N . GLN B 1 187 ? 5.43189 -27.24229 -59.71689 1.000 22.60204 187 GLN B N 1
ATOM 3262 C CA . GLN B 1 187 ? 3.99657 -27.34323 -59.95095 1.000 23.54001 187 GLN B CA 1
ATOM 3263 C C . GLN B 1 187 ? 3.19405 -26.96045 -58.71042 1.000 26.86279 187 GLN B C 1
ATOM 3264 O O . GLN B 1 187 ? 2.19748 -26.23188 -58.81041 1.000 27.14811 187 GLN B O 1
ATOM 3270 N N . GLU B 1 188 ? 3.59939 -27.44401 -57.53029 1.000 24.69567 188 GLU B N 1
ATOM 3271 C CA . GLU B 1 188 ? 2.86162 -27.08364 -56.32571 1.000 27.53004 188 GLU B CA 1
ATOM 3272 C C . GLU B 1 188 ? 2.93160 -25.57824 -56.04869 1.000 26.82154 188 GLU B C 1
ATOM 3273 O O . GLU B 1 188 ? 1.91689 -24.96466 -55.70114 1.000 26.59487 188 GLU B O 1
ATOM 3279 N N . LYS B 1 189 ? 4.10247 -24.95664 -56.22221 1.000 23.57866 189 LYS B N 1
ATOM 3280 C CA . LYS B 1 189 ? 4.18410 -23.50783 -56.03294 1.000 25.26884 189 LYS B CA 1
ATOM 3281 C C . LYS B 1 189 ? 3.32939 -22.75789 -57.04718 1.000 28.23247 189 LYS B C 1
ATOM 3282 O O . LYS B 1 189 ? 2.79994 -21.67929 -56.74833 1.000 28.83964 189 LYS B O 1
ATOM 3288 N N . GLN B 1 190 ? 3.20659 -23.29556 -58.25620 1.000 24.43037 190 GLN B N 1
ATOM 3289 C CA . GLN B 1 190 ? 2.46422 -22.60298 -59.29761 1.000 26.02484 190 GLN B CA 1
ATOM 3290 C C . GLN B 1 190 ? 0.96363 -22.68882 -59.07450 1.000 31.43358 190 GLN B C 1
ATOM 3291 O O . GLN B 1 190 ? 0.26182 -21.68227 -59.22049 1.000 31.58049 190 GLN B O 1
ATOM 3297 N N . ARG B 1 191 ? 0.45012 -23.87189 -58.70705 1.000 31.02581 191 ARG B N 1
ATOM 3298 C CA . ARG B 1 191 ? -0.98893 -24.09074 -58.78217 1.000 26.49675 191 ARG B CA 1
ATOM 3299 C C . ARG B 1 191 ? -1.63006 -24.75814 -57.58159 1.000 28.29388 191 ARG B C 1
ATOM 3300 O O . ARG B 1 191 ? -2.85543 -24.86889 -57.58344 1.000 30.03559 191 ARG B O 1
ATOM 3308 N N . ASN B 1 192 ? -0.88893 -25.24030 -56.58874 1.000 28.73576 192 ASN B N 1
ATOM 3309 C CA . ASN B 1 192 ? -1.52343 -25.79219 -55.39858 1.000 28.88873 192 ASN B CA 1
ATOM 3310 C C . ASN B 1 192 ? -2.47569 -24.74191 -54.83080 1.000 31.14881 192 ASN B C 1
ATOM 3311 O O . ASN B 1 192 ? -2.01545 -23.66795 -54.40928 1.000 27.96052 192 ASN B O 1
ATOM 3316 N N . PRO B 1 193 ? -3.78943 -25.00330 -54.81485 1.000 29.02536 193 PRO B N 1
ATOM 3317 C CA . PRO B 1 193 ? -4.75401 -23.96080 -54.41225 1.000 30.89438 193 PRO B CA 1
ATOM 3318 C C . PRO B 1 193 ? -4.59228 -23.46825 -52.97632 1.000 31.11975 193 PRO B C 1
ATOM 3319 O O . PRO B 1 193 ? -5.04381 -22.35659 -52.66331 1.000 31.91596 193 PRO B O 1
ATOM 3323 N N . ARG B 1 194 ? -3.96609 -24.24387 -52.09554 1.000 29.16524 194 ARG B N 1
ATOM 3324 C CA . ARG B 1 194 ? -3.77674 -23.78595 -50.72851 1.000 28.75053 194 ARG B CA 1
ATOM 3325 C C . ARG B 1 194 ? -2.51957 -22.94370 -50.53218 1.000 30.31269 194 ARG B C 1
ATOM 3326 O O . ARG B 1 194 ? -2.45408 -22.18990 -49.55763 1.000 31.00030 194 ARG B O 1
ATOM 3334 N N . LEU B 1 195 ? -1.54452 -23.01303 -51.44439 1.000 30.54439 195 LEU B N 1
ATOM 3335 C CA . LEU B 1 195 ? -0.28186 -22.30302 -51.27589 1.000 32.15271 195 LEU B CA 1
ATOM 3336 C C . LEU B 1 195 ? 0.11509 -21.37069 -52.42169 1.000 40.20282 195 LEU B C 1
ATOM 3337 O O . LEU B 1 195 ? 1.06428 -20.59447 -52.25625 1.000 40.21000 195 LEU B O 1
ATOM 3342 N N . SER B 1 196 ? -0.56355 -21.41585 -53.56458 1.000 40.42598 196 SER B N 1
ATOM 3343 C CA . SER B 1 196 ? -0.14294 -20.64039 -54.72227 1.000 39.69143 196 SER B CA 1
ATOM 3344 C C . SER B 1 196 ? -0.41676 -19.14861 -54.52503 1.000 45.86582 196 SER B C 1
ATOM 3345 O O . SER B 1 196 ? -1.13851 -18.72092 -53.61390 1.000 41.32881 196 SER B O 1
ATOM 3348 N N . ASN B 1 197 ? 0.15107 -18.35767 -55.43824 1.000 47.53366 197 ASN B N 1
ATOM 3349 C CA . ASN B 1 197 ? -0.02772 -16.90874 -55.45363 1.000 48.79049 197 ASN B CA 1
ATOM 3350 C C . ASN B 1 197 ? 0.44797 -16.28612 -54.14962 1.000 49.52244 197 ASN B C 1
ATOM 3351 O O . ASN B 1 197 ? -0.19457 -15.37956 -53.60977 1.000 47.32510 197 ASN B O 1
ATOM 3356 N N . ASN B 1 198 ? 1.58360 -16.78053 -53.65212 1.000 48.62853 198 ASN B N 1
ATOM 3357 C CA . ASN B 1 198 ? 2.16508 -16.33478 -52.38651 1.000 49.43365 198 ASN B CA 1
ATOM 3358 C C . ASN B 1 198 ? 1.08115 -16.10615 -51.34214 1.000 44.54431 198 ASN B C 1
ATOM 3359 O O . ASN B 1 198 ? 0.97472 -15.03947 -50.73598 1.000 47.39426 198 ASN B O 1
ATOM 3364 N N . LYS B 1 199 ? 0.22669 -17.10893 -51.17585 1.000 41.10521 199 LYS B N 1
ATOM 3365 C CA . LYS B 1 199 ? -0.75303 -17.03711 -50.11281 1.000 38.48281 199 LYS B CA 1
ATOM 3366 C C . LYS B 1 199 ? -0.01774 -16.88445 -48.78273 1.000 39.59440 199 LYS B C 1
ATOM 3367 O O . LYS B 1 199 ? 0.98252 -17.56601 -48.52531 1.000 37.15691 199 LYS B O 1
ATOM 3373 N N . SER B 1 200 ? -0.48125 -15.93941 -47.97136 1.000 36.16486 200 SER B N 1
ATOM 3374 C CA . SER B 1 200 ? 0.11691 -15.65118 -46.68000 1.000 36.26425 200 SER B CA 1
ATOM 3375 C C . SER B 1 200 ? -0.22039 -16.75116 -45.66906 1.000 36.32263 200 SER B C 1
ATOM 3376 O O . SER B 1 200 ? -1.15146 -17.54874 -45.85319 1.000 34.87777 200 SER B O 1
ATOM 3379 N N . LYS B 1 201 ? 0.53099 -16.76364 -44.56366 1.000 30.94401 201 LYS B N 1
ATOM 3380 C CA . LYS B 1 201 ? 0.24364 -17.72423 -43.50331 1.000 32.87347 201 LYS B CA 1
ATOM 3381 C C . LYS B 1 201 ? -1.16337 -17.53144 -42.94430 1.000 32.40116 201 LYS B C 1
ATOM 3382 O O . LYS B 1 201 ? -1.89620 -18.50602 -42.73379 1.000 31.86314 201 LYS B O 1
ATOM 3388 N N . GLN B 1 202 ? -1.56922 -16.28230 -42.72254 1.000 32.69880 202 GLN B N 1
ATOM 3389 C CA . GLN B 1 202 ? -2.90334 -16.02252 -42.18576 1.000 33.31831 202 GLN B CA 1
ATOM 3390 C C . GLN B 1 202 ? -3.98610 -16.54155 -43.11867 1.000 35.17679 202 GLN B C 1
ATOM 3391 O O . GLN B 1 202 ? -4.94632 -17.17487 -42.66706 1.000 39.17601 202 GLN B O 1
ATOM 3397 N N . ALA B 1 203 ? -3.84342 -16.29945 -44.42688 1.000 32.15439 203 ALA B N 1
ATOM 3398 C CA . ALA B 1 203 ? -4.83381 -16.80086 -45.37384 1.000 35.18379 203 ALA B CA 1
ATOM 3399 C C . ALA B 1 203 ? -4.85101 -18.32061 -45.38235 1.000 34.58467 203 ALA B C 1
ATOM 3400 O O . ALA B 1 203 ? -5.91573 -18.93983 -45.48780 1.000 34.84166 203 ALA B O 1
ATOM 3402 N N . PHE B 1 204 ? -3.67153 -18.93719 -45.28789 1.000 33.26678 204 PHE B N 1
ATOM 3403 C CA . PHE B 1 204 ? -3.59077 -20.39070 -45.22871 1.000 29.32340 204 PHE B CA 1
ATOM 3404 C C . PHE B 1 204 ? -4.25513 -20.92531 -43.96183 1.000 34.36401 204 PHE B C 1
ATOM 3405 O O . PHE B 1 204 ? -5.01559 -21.90434 -44.01088 1.000 32.29378 204 PHE B O 1
ATOM 3413 N N . ILE B 1 205 ? -3.99891 -20.28291 -42.81773 1.000 30.25022 205 ILE B N 1
ATOM 3414 C CA . ILE B 1 205 ? -4.60089 -20.74879 -41.57038 1.000 32.71822 205 ILE B CA 1
ATOM 3415 C C . ILE B 1 205 ? -6.12204 -20.68009 -41.65278 1.000 36.61813 205 ILE B C 1
ATOM 3416 O O . ILE B 1 205 ? -6.82556 -21.61310 -41.24179 1.000 32.55702 205 ILE B O 1
ATOM 3421 N N . GLU B 1 206 ? -6.65310 -19.56917 -42.18369 1.000 38.24291 206 GLU B N 1
ATOM 3422 C CA . GLU B 1 206 ? -8.10105 -19.43245 -42.33648 1.000 40.93584 206 GLU B CA 1
ATOM 3423 C C . GLU B 1 206 ? -8.65443 -20.47962 -43.29796 1.000 41.57865 206 GLU B C 1
ATOM 3424 O O . GLU B 1 206 ? -9.68062 -21.11336 -43.01689 1.000 41.26766 206 GLU B O 1
ATOM 3430 N N . LEU B 1 207 ? -7.96790 -20.70262 -44.42078 1.000 35.33942 207 LEU B N 1
ATOM 3431 C CA . LEU B 1 207 ? -8.40979 -21.73186 -45.35014 1.000 35.70955 207 LEU B CA 1
ATOM 3432 C C . LEU B 1 207 ? -8.46201 -23.10088 -44.67430 1.000 38.48197 207 LEU B C 1
ATOM 3433 O O . LEU B 1 207 ? -9.42696 -23.85121 -44.85971 1.000 38.97029 207 LEU B O 1
ATOM 3438 N N . MET B 1 208 ? -7.43877 -23.44240 -43.88346 1.000 35.28344 208 MET B N 1
ATOM 3439 C CA . MET B 1 208 ? -7.38615 -24.77669 -43.28858 1.000 38.63129 208 MET B CA 1
ATOM 3440 C C . MET B 1 208 ? -8.36765 -24.92467 -42.13846 1.000 44.05740 208 MET B C 1
ATOM 3441 O O . MET B 1 208 ? -8.83567 -26.03794 -41.87114 1.000 47.66745 208 MET B O 1
ATOM 3446 N N . ASN B 1 209 ? -8.70813 -23.82591 -41.45592 1.000 45.31279 209 ASN B N 1
ATOM 3447 C CA . ASN B 1 209 ? -9.76829 -23.90675 -40.45641 1.000 47.68615 209 ASN B CA 1
ATOM 3448 C C . ASN B 1 209 ? -11.14078 -24.06215 -41.10836 1.000 50.08137 209 ASN B C 1
ATOM 3449 O O . ASN B 1 209 ? -12.01267 -24.75153 -40.56348 1.000 51.68752 209 ASN B O 1
ATOM 3454 N N . GLY B 1 210 ? -11.33136 -23.48689 -42.29249 1.000 49.54408 210 GLY B N 1
ATOM 3455 C CA . GLY B 1 210 ? -12.57156 -23.59287 -43.02760 1.000 51.30703 210 GLY B CA 1
ATOM 3456 C C . GLY B 1 210 ? -12.82658 -24.90537 -43.73505 1.000 56.57676 210 GLY B C 1
ATOM 3457 O O . GLY B 1 210 ? -13.77742 -24.99988 -44.51274 1.000 61.40595 210 GLY B O 1
ATOM 3458 N N . LEU B 1 211 ? -12.00832 -25.92476 -43.51460 1.000 57.61674 211 LEU B N 1
ATOM 3459 C CA . LEU B 1 211 ? -12.28427 -27.25409 -44.03422 1.000 59.46711 211 LEU B CA 1
ATOM 3460 C C . LEU B 1 211 ? -12.97323 -28.06504 -42.95342 1.000 66.02192 211 LEU B C 1
ATOM 3461 O O . LEU B 1 211 ? -12.59480 -27.99989 -41.78033 1.000 65.56798 211 LEU B O 1
ATOM 3466 N N . LYS B 1 212 ? -13.99250 -28.81858 -43.35348 1.000 74.93791 212 LYS B N 1
ATOM 3467 C CA . LYS B 1 212 ? -14.77768 -29.63984 -42.43693 1.000 81.19566 212 LYS B CA 1
ATOM 3468 C C . LYS B 1 212 ? -14.86502 -31.03283 -43.04085 1.000 80.87565 212 LYS B C 1
ATOM 3469 O O . LYS B 1 212 ? -15.59353 -31.24453 -44.01614 1.000 84.12280 212 LYS B O 1
ATOM 3475 N N . THR B 1 213 ? -14.11382 -31.97476 -42.47480 1.000 80.95760 213 THR B N 1
ATOM 3476 C CA . THR B 1 213 ? -14.01884 -33.31620 -43.02471 1.000 84.04449 213 THR B CA 1
ATOM 3477 C C . THR B 1 213 ? -14.24083 -34.33201 -41.91351 1.000 82.33018 213 THR B C 1
ATOM 3478 O O . THR B 1 213 ? -13.79341 -34.11295 -40.77834 1.000 79.87354 213 THR B O 1
ATOM 3482 N N . PRO B 1 214 ? -14.95436 -35.42804 -42.19026 1.000 81.75899 214 PRO B N 1
ATOM 3483 C CA . PRO B 1 214 ? -15.08246 -36.48516 -41.18031 1.000 83.24396 214 PRO B CA 1
ATOM 3484 C C . PRO B 1 214 ? -13.72055 -37.08319 -40.86528 1.000 81.95078 214 PRO B C 1
ATOM 3485 O O . PRO B 1 214 ? -12.90796 -37.32451 -41.76205 1.000 81.59330 214 PRO B O 1
ATOM 3489 N N . ASN B 1 215 ? -13.47544 -37.32044 -39.57789 1.000 77.44161 215 ASN B N 1
ATOM 3490 C CA . ASN B 1 215 ? -12.18860 -37.85695 -39.16426 1.000 77.69354 215 ASN B CA 1
ATOM 3491 C C . ASN B 1 215 ? -12.00816 -39.26385 -39.73823 1.000 81.06929 215 ASN B C 1
ATOM 3492 O O . ASN B 1 215 ? -12.99434 -39.93559 -40.06739 1.000 79.92613 215 ASN B O 1
ATOM 3497 N N . PRO B 1 216 ? -10.76304 -39.71498 -39.93004 1.000 82.66642 216 PRO B N 1
ATOM 3498 C CA . PRO B 1 216 ? -10.55915 -41.08805 -40.41687 1.000 77.37227 216 PRO B CA 1
ATOM 3499 C C . PRO B 1 216 ? -11.19993 -42.08133 -39.45996 1.000 78.83009 216 PRO B C 1
ATOM 3500 O O . PRO B 1 216 ? -11.04571 -41.98474 -38.23835 1.000 75.55941 216 PRO B O 1
ATOM 3504 N N . ARG B 1 217 ? -11.94522 -43.03081 -40.02848 1.000 76.49444 217 ARG B N 1
ATOM 3505 C CA . ARG B 1 217 ? -12.75003 -43.92241 -39.20508 1.000 77.65534 217 ARG B CA 1
ATOM 3506 C C . ARG B 1 217 ? -11.89366 -44.84654 -38.33548 1.000 70.40574 217 ARG B C 1
ATOM 3507 O O . ARG B 1 217 ? -12.38211 -45.33321 -37.30995 1.000 71.82673 217 ARG B O 1
ATOM 3515 N N . LYS B 1 218 ? -10.62261 -45.06816 -38.70151 1.000 68.04465 218 LYS B N 1
ATOM 3516 C CA . LYS B 1 218 ? -9.68345 -45.88079 -37.92870 1.000 62.62505 218 LYS B CA 1
ATOM 3517 C C . LYS B 1 218 ? -9.00935 -45.12699 -36.78899 1.000 58.79102 218 LYS B C 1
ATOM 3518 O O . LYS B 1 218 ? -8.30218 -45.76119 -35.99685 1.000 49.20248 218 LYS B O 1
ATOM 3524 N N . MET B 1 219 ? -9.19752 -43.80284 -36.69581 1.000 61.90366 219 MET B N 1
ATOM 3525 C CA . MET B 1 219 ? -8.27803 -42.96370 -35.92801 1.000 55.61270 219 MET B CA 1
ATOM 3526 C C . MET B 1 219 ? -8.10932 -43.45557 -34.49929 1.000 57.28457 219 MET B C 1
ATOM 3527 O O . MET B 1 219 ? -7.00499 -43.36626 -33.93708 1.000 50.92575 219 MET B O 1
ATOM 3532 N N . ALA B 1 220 ? -9.18175 -44.01404 -33.92026 1.000 57.62164 220 ALA B N 1
ATOM 3533 C CA . ALA B 1 220 ? -9.17453 -44.40227 -32.51647 1.000 51.70310 220 ALA B CA 1
ATOM 3534 C C . ALA B 1 220 ? -8.07103 -45.40846 -32.22629 1.000 48.09005 220 ALA B C 1
ATOM 3535 O O . ALA B 1 220 ? -7.29986 -45.23728 -31.27889 1.000 49.16544 220 ALA B O 1
ATOM 3537 N N . PHE B 1 221 ? -7.96017 -46.45604 -33.03502 1.000 43.13420 221 PHE B N 1
ATOM 3538 C CA . PHE B 1 221 ? -6.94872 -47.45695 -32.72822 1.000 46.28216 221 PHE B CA 1
ATOM 3539 C C . PHE B 1 221 ? -5.69945 -47.38275 -33.60686 1.000 42.95525 221 PHE B C 1
ATOM 3540 O O . PHE B 1 221 ? -4.67317 -47.94143 -33.21356 1.000 41.79634 221 PHE B O 1
ATOM 3548 N N . ALA B 1 222 ? -5.72544 -46.69433 -34.75620 1.000 39.75627 222 ALA B N 1
ATOM 3549 C CA . ALA B 1 222 ? -4.52092 -46.64425 -35.58955 1.000 36.14957 222 ALA B CA 1
ATOM 3550 C C . ALA B 1 222 ? -3.37721 -45.90533 -34.89330 1.000 31.03272 222 ALA B C 1
ATOM 3551 O O . ALA B 1 222 ? -2.26241 -46.42912 -34.79568 1.000 31.06307 222 ALA B O 1
ATOM 3553 N N . VAL B 1 223 ? -3.63763 -44.69757 -34.38116 1.000 32.49988 223 VAL B N 1
ATOM 3554 C CA . VAL B 1 223 ? -2.58392 -43.93396 -33.70676 1.000 30.48283 223 VAL B CA 1
ATOM 3555 C C . VAL B 1 223 ? -1.95898 -44.70783 -32.54681 1.000 32.10451 223 VAL B C 1
ATOM 3556 O O . VAL B 1 223 ? -0.72028 -44.78410 -32.48103 1.000 27.92948 223 VAL B O 1
ATOM 3560 N N . PRO B 1 224 ? -2.72175 -45.29737 -31.61397 1.000 32.89283 224 PRO B N 1
ATOM 3561 C CA . PRO B 1 224 ? -2.03895 -46.06553 -30.56475 1.000 31.36703 224 PRO B CA 1
ATOM 3562 C C . PRO B 1 224 ? -1.34380 -47.30268 -31.10900 1.000 32.91986 224 PRO B C 1
ATOM 3563 O O . PRO B 1 224 ? -0.22980 -47.61763 -30.66862 1.000 32.69798 224 PRO B O 1
ATOM 3567 N N . SER B 1 225 ? -1.95062 -47.99161 -32.08184 1.000 30.98411 225 SER B N 1
ATOM 3568 C CA . SER B 1 225 ? -1.28087 -49.12956 -32.71179 1.000 32.86816 225 SER B CA 1
ATOM 3569 C C . SER B 1 225 ? -0.00948 -48.70112 -33.42710 1.000 30.28306 225 SER B C 1
ATOM 3570 O O . SER B 1 225 ? 1.00107 -49.40901 -33.39175 1.000 33.34488 225 SER B O 1
ATOM 3573 N N . ASN B 1 226 ? -0.02893 -47.54985 -34.08071 1.000 27.60610 226 ASN B N 1
ATOM 3574 C CA . ASN B 1 226 ? 1.18727 -47.13427 -34.76641 1.000 31.20000 226 ASN B CA 1
ATOM 3575 C C . ASN B 1 226 ? 2.24409 -46.59967 -33.80890 1.000 30.65680 226 ASN B C 1
ATOM 3576 O O . ASN B 1 226 ? 3.43026 -46.61210 -34.15063 1.000 29.32276 226 ASN B O 1
ATOM 3581 N N . LYS B 1 227 ? 1.85400 -46.16559 -32.60331 1.000 35.42717 227 LYS B N 1
ATOM 3582 C CA . LYS B 1 227 ? 2.84838 -45.88789 -31.56717 1.000 32.75035 227 LYS B CA 1
ATOM 3583 C C . LYS B 1 227 ? 3.50736 -47.16563 -31.07170 1.000 32.45596 227 LYS B C 1
ATOM 3584 O O . LYS B 1 227 ? 4.57252 -47.10501 -30.44958 1.000 30.92325 227 LYS B O 1
ATOM 3590 N N . GLN B 1 228 ? 2.87911 -48.31270 -31.32422 1.000 33.22109 228 GLN B N 1
ATOM 3591 C CA . GLN B 1 228 ? 3.46736 -49.62973 -31.12010 1.000 39.44387 228 GLN B CA 1
ATOM 3592 C C . GLN B 1 228 ? 3.95012 -50.25776 -32.44231 1.000 36.57173 228 GLN B C 1
ATOM 3593 O O . GLN B 1 228 ? 4.03560 -51.48545 -32.56136 1.000 35.56234 228 GLN B O 1
ATOM 3599 N N . CYS B 1 229 ? 4.26798 -49.42372 -33.44248 1.000 35.41693 229 CYS B N 1
ATOM 3600 C CA . CYS B 1 229 ? 4.84112 -49.82414 -34.73389 1.000 33.62590 229 CYS B CA 1
ATOM 3601 C C . CYS B 1 229 ? 3.87840 -50.61261 -35.61156 1.000 31.75387 229 CYS B C 1
ATOM 3602 O O . CYS B 1 229 ? 4.30898 -51.23169 -36.57624 1.000 34.80290 229 CYS B O 1
ATOM 3605 N N . GLY B 1 230 ? 2.58438 -50.58642 -35.32684 1.000 31.78081 230 GLY B N 1
ATOM 3606 C CA . GLY B 1 230 ? 1.62181 -51.35186 -36.08694 1.000 35.84653 230 GLY B CA 1
ATOM 3607 C C . GLY B 1 230 ? 1.10234 -52.59030 -35.39002 1.000 41.68349 230 GLY B C 1
ATOM 3608 O O . GLY B 1 230 ? 0.44488 -53.42105 -36.03310 1.000 40.23830 230 GLY B O 1
ATOM 3609 N N . MET B 1 231 ? 1.38355 -52.74361 -34.10371 1.000 41.71424 231 MET B N 1
ATOM 3610 C CA . MET B 1 231 ? 0.92398 -53.89792 -33.35145 1.000 49.11383 231 MET B CA 1
ATOM 3611 C C . MET B 1 231 ? -0.51338 -53.67552 -32.91230 1.000 58.00219 231 MET B C 1
ATOM 3612 O O . MET B 1 231 ? -0.79786 -52.75819 -32.12879 1.000 57.53365 231 MET B O 1
ATOM 3617 N N . CYS B 1 232 ? -1.40702 -54.53574 -33.40545 1.000 68.06997 232 CYS B N 1
ATOM 3618 C CA . CYS B 1 232 ? -2.84599 -54.50366 -33.17197 1.000 79.40201 232 CYS B CA 1
ATOM 3619 C C . CYS B 1 232 ? -3.16069 -54.39458 -31.68037 1.000 89.41022 232 CYS B C 1
ATOM 3620 O O . CYS B 1 232 ? -2.30639 -54.68454 -30.83014 1.000 84.99546 232 CYS B O 1
ATOM 3623 N N . PRO B 1 233 ? -4.35854 -53.94452 -31.32549 1.000 97.56608 233 PRO B N 1
ATOM 3624 C CA . PRO B 1 233 ? -4.76180 -53.93118 -29.92260 1.000 106.25863 233 PRO B CA 1
ATOM 3625 C C . PRO B 1 233 ? -5.45001 -55.23119 -29.54714 1.000 117.37052 233 PRO B C 1
ATOM 3626 O O . PRO B 1 233 ? -5.90423 -55.97524 -30.43260 1.000 113.59000 233 PRO B O 1
ATOM 3630 N N . PRO B 1 234 ? -5.55168 -55.54316 -28.24612 1.000 126.42298 234 PRO B N 1
ATOM 3631 C CA . PRO B 1 234 ? -6.38350 -56.69212 -27.84221 1.000 127.96248 234 PRO B CA 1
ATOM 3632 C C . PRO B 1 234 ? -7.84886 -56.53650 -28.23391 1.000 134.42000 234 PRO B C 1
ATOM 3633 O O . PRO B 1 234 ? -8.49796 -57.52733 -28.59904 1.000 131.28830 234 PRO B O 1
ATOM 3637 N N . ASN B 1 235 ? -8.37941 -55.31615 -28.19404 1.000 135.37000 235 ASN B N 1
ATOM 3638 C CA . ASN B 1 235 ? -9.77695 -55.06288 -28.52448 1.000 125.12322 235 ASN B CA 1
ATOM 3639 C C . ASN B 1 235 ? -9.99994 -55.22110 -30.02969 1.000 116.48000 235 ASN B C 1
ATOM 3640 O O . ASN B 1 235 ? -10.65947 -54.40227 -30.66037 1.000 114.81000 235 ASN B O 1
#

B-factor: mean 33.88, std 13.52, range [16.95, 135.37]

Radius of gyration: 23.77 Å; Cα contacts (8 Å, |Δi|>4): 1105; chains: 2; bounding box: 47×60×62 Å

Secondary structure (DSSP, 8-state):
-EEEEEEETTTTEEEEEEEETTTTEEEEES-BGGGHHHHHHHHHHTT-EEEEEE-SS--SSS-BSHHHHHHHH--EEEEEGGG--TT-SEEE-TTS-EEETTEEEEEEE--SSSTT-EEEEEE-SS-EEEEEETTEETTEE----STT--HHHHHHHIIIIITTS-TT-EEEESB-SSS---EEHHHHHHH-TTTTTT--HHHHHHHHHH---PPPTTHHHHHHHHHTTTPPP--/-EEEEEEETTTTEEEEEEEETTTTEEEEES-BGGGHHHHHHHHHHTT-EEEEEE-SS--SSS-BTHHHHHHHH-PEEEEEGGG--TT-SEEEBTTBPEEETTEEEEEEE--SSSSS-EEEEEE-SS-EEEEEETTEETTEE----STT--HHHHHHHIIIIITTS-TT-EEEESB-SSS---EEHHHHHHH-TTTTTT--HHHHHHHHHT---PPPTTHHHHHHHHHTTTPPP--

Foldseek 3Di:
DDWDWDADQQQQFTWIWDADPPVLEIEIEQAFQVCPVVVVVVSVVSSHQYAEYEYQDQDQFGFGNRVVNCVVRVHFYEYACVLVQVLHDYHDDAPDWDDHPPWTKGWDQQDALANRGIWIWTDPPPEIEIAPEQLDDDLEGHAQPPPRHHQLSSLCRCVVPPLPDDFAHKYAYRGDDPPDGIDTSVVCCPHSVLCHPVQDSVNSVVVSVPDDDDRRPRRVFSSVCVSNVRNGDPD/DDWDWDADPVQQFTWIWDADPVVQEIEIEQAFCVCLVVVVVVSVVSSHAYAEYEYQDQDLFGFGNQVVNCVVRVHFYEYACVLVQPLHDYHDDAPDWDDTDPWTKGWAQQDALARRGIWIWTDPVVEIEIAPEQLDDDLEGHAQPPPRHHLLSSVVRCVPPPLPDDFAHKYAYRGDDPPDGIDTSVRCQPHSVLCHPNDDSVNNVVVSVPDDDDGRPRRVFSSVCVSNVRNGDPD